Protein 5XX0 (pdb70)

GO terms:
  GO:0045202 synapse (C, IDA)
  GO:0060219 camera-type eye photoreceptor cell differentiation (P, IDA)
  GO:0007156 homophilic cell-cell adhesion (P, IDA)
  GO:0045202 synapse (C, EXP)
  GO:0010842 retina layer formation (P, IMP)
  GO:0007416 synapse assembly (P, IMP)

Secondary structure (DSSP, 8-state):
----EES-PPPSEEEEETTS-EEEE--EE-SS--EEEEEETTEESS-SBS--EEEESS--GGG-EEEEEEEEETTEEEEPPPEEEEEEEE-------EEEEEETTS-EEEPPPP--EESPPEEEEEETTEE----SSEEE-TT--EEETT--GGG-EEEEEEEE-TTT--EEEPPPEEEEEE--S-TT--EEEEEEE----EEEESSSSEEEEE-EEEEESGGGEEEEEEETTEE--SSEETTTTEEEEES--STT-EEEEEEEEETT-SSPPEEEEEEEEEEEEEEEEE---SSEEEETTS-EEE--EEEEES--EEEEEESSSB---STTSSEEE-TTS-EEE-S--GGG-EEEEEEEEETTEEEEEEEEEEEE-/----EES-PPPSEEEEETT--EEEE--EE-SSPPEEEEEETTEE-S-SBS--EEEESS--GGG-EEEEEEEEETTEEEEPPPEEEEEEEE-------EEEE--TTS-EEEPPPP--EESPPEEEEEETTEE----SSEEE-TT--EEE-S--GGG-EEEEEEEE-TTT--EEE---EEEE---EEEEEEEPPPPEEEETTSSEEEEE-EEEEESGGG-EEEEEETTEE-SSSEETTTTEEEEES--GGG-EEEEEEEE--EEEEEEEEEEEEEEEEE---SEEEEETT--EEE--EEEEES--EEEEEESSSB--SSS-SSEEEPTTS-EEE-S--GGG-EEEEEEEEETTEEEEEEEEEEEE-

Foldseek 3Di:
DFWKDAPDADDAEDEDEFFAKDKDFRHMDTDPPKWKWKDFVNHGPGDTDNDRIDMDRGDDQVSWGKMWMWIGDPQFIDTGRIHTYGYWDWDAQPDAEAEDEDEAQDKDKAAAGDIDGPPFWDKFKDFPNDTDDQDLQWDQDPRRIIIGARDDQVVFGWMWMWTARPPVGDIYTYHTYTYGYDYDDDSQDWFWKDWPDFWEAEEEELPDFKDKTFTDIHTVVSVQKDKWKDFPRHTDDDQADDRSGMRMDGSDDQVNWGKMKIWIGGHPDDDGTDMHIYTYGYKYAKDWPDAFDQEAEDEAAAKDKGDTAIDMVPRWAKWKDTRNHGDDADDVAQWHADPNRMIMGGRDDQVSFYKMKIWTDDPVYIDMDIHTYGYHD/DWFKDAPDADDAEDEDEFFAKDKDFGGMDTDPPKWKWKDWQNHGDGDTDNDGIDIDHGHDQVSWGKMWMWIDDPQFIDTGFIHTYHYWDWDAQPDAEAEEEDEAFAKDKAQARDTDGPPFWDKWKFFPGHTDDADLQWDQDPNRITMGARDDQVVWGWMWIWTARPPPGDIYIYHTYTYGYVWFDKDWPDFWEAEEEEAQDFKDKTFTDMYTPPSVLKAKWKAWQPHGDPDQADDRRGMRMDTRDDQVSWGKIKMAIPVGDIHIYTYGYWYWKDWDDAFDQEAEDEAFAKDKGDTAIDIPPFWAKWKDTRNHGDDAVNDVQWHADPRHIIMHGGHHQVSFHKMKMWTDDPNGIDMHMHTYGHDD

Solvent-accessible surface area: 36572 Å² total; per-residue (Å²): 156,46,19,1,72,26,78,47,62,29,74,130,62,35,51,38,16,58,48,17,73,2,14,11,13,2,15,16,26,2,16,164,37,20,40,16,26,5,14,35,77,110,191,109,64,46,190,49,47,142,72,35,72,50,100,18,121,66,4,55,100,106,53,45,13,85,3,27,0,15,0,96,11,169,38,11,8,3,9,3,79,49,5,47,0,38,3,1,45,13,17,55,18,152,54,50,74,100,172,66,74,15,38,20,0,88,21,3,62,0,143,9,11,115,11,64,9,69,24,121,7,35,13,21,0,19,66,128,56,191,68,19,60,59,36,66,69,24,1,27,4,84,114,37,8,0,0,0,1,15,0,66,68,96,7,38,20,130,4,50,1,60,0,22,0,26,61,17,2,46,70,52,73,6,78,33,6,34,4,39,24,82,126,114,52,44,94,93,88,112,51,65,20,64,25,44,23,26,8,111,118,39,76,26,56,30,77,54,77,103,8,29,3,10,0,0,2,6,0,33,75,39,151,96,31,50,8,37,1,50,43,95,46,55,91,51,114,91,36,54,52,51,108,44,8,64,3,38,28,71,63,2,61,77,81,34,32,18,69,3,34,0,21,0,51,45,132,110,55,116,94,85,55,55,53,116,24,6,131,3,53,3,30,59,62,13,63,35,85,144,99,8,102,163,122,18,99,7,55,86,119,129,61,17,80,0,35,3,74,3,101,13,49,62,111,6,62,15,42,4,50,39,52,23,57,111,14,113,52,28,188,170,30,86,38,96,69,82,124,87,2,1,0,77,3,50,27,1,90,70,113,6,45,0,6,3,2,0,12,0,100,9,88,11,5,50,20,34,14,20,0,33,1,17,31,70,111,162,42,42,2,73,31,78,60,55,29,70,103,79,30,58,40,13,46,41,12,78,5,6,10,13,3,15,14,27,6,30,188,30,13,40,17,42,7,19,32,48,113,157,102,57,48,194,48,47,120,78,34,71,50,80,12,114,67,2,58,96,105,57,43,13,80,5,15,0,14,0,92,11,176,38,8,6,2,7,3,57,45,3,50,0,41,3,0,40,14,18,65,18,160,69,46,114,112,177,65,84,12,105,104,0,55,15,0,34,2,173,27,20,186,13,58,9,69,32,141,8,42,14,24,3,16,69,93,47,167,69,23,70,62,36,68,65,23,1,31,7,76,108,35,8,0,0,0,1,25,1,62,64,103,8,43,20,122,4,50,0,56,0,20,0,27,53,16,1,44,73,64,69,6,77,39,14,38,3,41,63,174,105,42,71,20,53,17,36,34,46,9,99,118,38,72,20,59,29,56,68,77,106,9,27,4,12,0,1,4,0,0,62,88,30,177,133,28,82,4,40,1,62,56,85,62,59,101,44,117,80,38,58,56,44,116,38,8,70,1,38,23,70,57,0,71,65,86,33,35,14,68,2,45,0,43,0,79,81,151,52,63,102,23,4,132,2,48,4,20,66,57,10,71,44,98,120,93,6,138,180,109,26,77,15,98,73,146,124,76,16,81,1,34,0,124,23,117,19,54,61,124,17,65,23,47,4,42,48,39,21,56,115,14,74,52,63,172,70,124,58,16,104,60,94,130,80,1,7,2,32,1,39,38,8,65,91,104,8,41,0,6,0,1,0,6,0,91,9,90,28,20,40,15,35,10,16,1,26,0,20,19,56,124

B-factor: mean 61.8, std 16.35, range [20.0, 147.78]

InterPro domains:
  IPR003598 Immunoglobulin subtype 2 [SM00408] (43-102)
  IPR003598 Immunoglobulin subtype 2 [SM00408] (129-194)
  IPR003598 Immunoglobulin subtype 2 [SM00408] (232-295)
  IPR003598 Immunoglobulin subtype 2 [SM00408] (325-391)
  IPR003598 Immunoglobulin subtype 2 [SM00408] (418-486)
  IPR003598 Immunoglobulin subtype 2 [SM00408] (512-580)
  IPR003599 Immunoglobulin domain subtype [SM00409] (37-114)
  IPR003599 Immunoglobulin domain subtype [SM00409] (123-208)
  IPR003599 Immunoglobulin domain subtype [SM00409] (225-309)
  IPR003599 Immunoglobulin domain subtype [SM00409] (319-402)
  IPR003599 Immunoglobulin domain subtype [SM00409] (412-497)
  IPR003599 Immunoglobulin domain subtype [SM00409] (506-591)
  IPR003961 Fibronectin type III [PF00041] (603-685)
  IPR003961 Fibronectin type III [PF00041] (697-787)
  IPR003961 Fibronectin type III [PF00041] (798-889)
  IPR003961 Fibronectin type III [PF00041] (901-987)
  IPR003961 Fibronectin type III [PF00041] (999-1091)
  IPR003961 Fibronectin type III [PF00041] (1103-1195)
  IPR003961 Fibronectin type III [PF00041] (1206-1294)
  IPR003961 Fibronectin type III [PF00041] (1307-1395)

Radius of gyration: 31.14 Å; Cα contacts (8 Å, |Δi|>4): 1931; chains: 2; bounding box: 91×50×69 Å

Structure (mmCIF, N/CA/C/O backbone):
data_5XX0
#
_entry.id   5XX0
#
_cell.length_a   82.356
_cell.length_b   86.801
_cell.length_c   108.553
_cell.angle_alpha   90.00
_cell.angle_beta   90.00
_cell.angle_gamma   90.00
#
_symmetry.space_group_name_H-M   'P 21 21 21'
#
loop_
_entity.id
_entity.type
_entity.pdbx_description
1 polymer 'Protein sidekick-2'
2 water water
#
loop_
_atom_site.group_PDB
_atom_site.id
_atom_site.type_symbol
_atom_site.label_atom_id
_atom_site.label_alt_id
_atom_site.label_comp_id
_atom_site.label_asym_id
_atom_site.label_entity_id
_atom_site.label_seq_id
_atom_site.pdbx_PDB_ins_code
_atom_site.Cartn_x
_atom_site.Cartn_y
_atom_site.Cartn_z
_atom_site.occupancy
_atom_site.B_iso_or_equiv
_atom_site.auth_seq_id
_atom_site.auth_comp_id
_atom_site.auth_asym_id
_atom_site.auth_atom_id
_atom_site.pdbx_PDB_model_num
ATOM 1 N N . ASP A 1 27 ? 216.486 116.384 30.778 1.00 30.00 27 ASP A N 1
ATOM 2 C CA . ASP A 1 27 ? 216.296 115.769 29.469 1.00 30.00 27 ASP A CA 1
ATOM 3 C C . ASP A 1 27 ? 215.088 114.821 29.438 1.00 30.00 27 ASP A C 1
ATOM 4 O O . ASP A 1 27 ? 215.232 113.619 29.330 1.00 30.00 27 ASP A O 1
ATOM 9 N N . VAL A 1 28 ? 213.890 115.383 29.546 1.00 72.34 28 VAL A N 1
ATOM 10 C CA . VAL A 1 28 ? 212.652 114.603 29.530 1.00 69.00 28 VAL A CA 1
ATOM 11 C C . VAL A 1 28 ? 211.906 114.812 28.242 1.00 68.96 28 VAL A C 1
ATOM 12 O O . VAL A 1 28 ? 211.580 115.930 27.920 1.00 69.69 28 VAL A O 1
ATOM 16 N N . PRO A 1 29 ? 211.644 113.657 27.489 1.00 68.83 29 PRO A N 1
ATOM 17 C CA . PRO A 1 29 ? 210.866 113.917 26.273 1.00 65.53 29 PRO A CA 1
ATOM 18 C C . PRO A 1 29 ? 209.392 114.166 26.507 1.00 62.66 29 PRO A C 1
ATOM 19 O O . PRO A 1 29 ? 208.875 113.795 27.531 1.00 62.30 29 PRO A O 1
ATOM 23 N N . PRO A 1 30 ? 208.716 114.832 25.473 1.00 58.51 30 PRO A N 1
ATOM 24 C CA . PRO A 1 30 ? 207.330 115.189 25.804 1.00 55.25 30 PRO A CA 1
ATOM 25 C C . PRO A 1 30 ? 206.371 114.046 25.923 1.00 54.61 30 PRO A C 1
ATOM 26 O O . PRO A 1 30 ? 206.575 113.039 25.312 1.00 54.89 30 PRO A O 1
ATOM 30 N N . TYR A 1 31 ? 205.324 114.229 26.704 1.00 53.60 31 TYR A N 1
ATOM 31 C CA . TYR A 1 31 ? 204.285 113.256 26.845 1.00 52.11 31 TYR A CA 1
ATOM 32 C C . TYR A 1 31 ? 203.043 113.967 27.302 1.00 54.46 31 TYR A C 1
ATOM 33 O O . TYR A 1 31 ? 203.126 115.041 27.832 1.00 55.94 31 TYR A O 1
ATOM 42 N N . PHE A 1 32 ? 201.881 113.373 27.107 1.00 52.19 32 PHE A N 1
ATOM 43 C CA . PHE A 1 32 ? 200.642 114.037 27.474 1.00 53.78 32 PHE A CA 1
ATOM 44 C C . PHE A 1 32 ? 200.107 113.588 28.803 1.00 55.11 32 PHE A C 1
ATOM 45 O O . PHE A 1 32 ? 199.895 112.420 29.006 1.00 54.96 32 PHE A O 1
ATOM 53 N N . LYS A 1 33 ? 199.870 114.523 29.704 1.00 55.07 33 LYS A N 1
ATOM 54 C CA . LYS A 1 33 ? 199.323 114.186 31.012 1.00 57.78 33 LYS A CA 1
ATOM 55 C C . LYS A 1 33 ? 197.834 113.870 30.910 1.00 57.81 33 LYS A C 1
ATOM 56 O O . LYS A 1 33 ? 197.335 112.975 31.591 1.00 57.58 33 LYS A O 1
ATOM 62 N N . THR A 1 34 ? 197.131 114.606 30.054 1.00 59.42 34 THR A N 1
ATOM 63 C CA . THR A 1 34 ? 195.715 114.356 29.802 1.00 58.59 34 THR A CA 1
ATOM 64 C C . THR A 1 34 ? 195.365 114.556 28.330 1.00 56.37 34 THR A C 1
ATOM 65 O O . THR A 1 34 ? 195.757 115.549 27.717 1.00 54.62 34 THR A O 1
ATOM 69 N N . GLU A 1 35 ? 194.626 113.603 27.770 1.00 53.25 35 GLU A N 1
ATOM 70 C CA . GLU A 1 35 ? 194.128 113.721 26.406 1.00 53.31 35 GLU A CA 1
ATOM 71 C C . GLU A 1 35 ? 192.706 114.274 26.426 1.00 49.56 35 GLU A C 1
ATOM 72 O O . GLU A 1 35 ? 191.900 113.884 27.271 1.00 48.47 35 GLU A O 1
ATOM 78 N N . PRO A 1 36 ? 192.396 115.191 25.497 1.00 50.91 36 PRO A N 1
ATOM 79 C CA . PRO A 1 36 ? 191.070 115.816 25.444 1.00 48.48 36 PRO A CA 1
ATOM 80 C C . PRO A 1 36 ? 189.982 114.824 25.053 1.00 49.54 36 PRO A C 1
ATOM 81 O O . PRO A 1 36 ? 190.292 113.748 24.541 1.00 49.75 36 PRO A O 1
ATOM 85 N N . VAL A 1 37 ? 188.725 115.179 25.295 1.00 51.63 37 VAL A N 1
ATOM 86 C CA . VAL A 1 37 ? 187.617 114.330 24.881 1.00 51.62 37 VAL A CA 1
ATOM 87 C C . VAL A 1 37 ? 187.509 114.347 23.361 1.00 48.90 37 VAL A C 1
ATOM 88 O O . VAL A 1 37 ? 187.878 115.327 22.713 1.00 47.90 37 VAL A O 1
ATOM 92 N N . ARG A 1 38 ? 187.014 113.253 22.795 1.00 45.20 38 ARG A N 1
ATOM 93 C CA . ARG A 1 38 ? 186.972 113.095 21.347 1.00 48.63 38 ARG A CA 1
ATOM 94 C C . ARG A 1 38 ? 186.009 114.083 20.690 1.00 47.28 38 ARG A C 1
ATOM 95 O O . ARG A 1 38 ? 186.332 114.686 19.667 1.00 47.68 38 ARG A O 1
ATOM 103 N N . THR A 1 39 ? 184.829 114.243 21.281 1.00 47.78 39 THR A N 1
ATOM 104 C CA . THR A 1 39 ? 183.831 115.173 20.760 1.00 47.65 39 THR A CA 1
ATOM 105 C C . THR A 1 39 ? 183.259 116.055 21.865 1.00 45.43 39 THR A C 1
ATOM 106 O O . THR A 1 39 ? 183.062 115.601 22.992 1.00 46.48 39 THR A O 1
ATOM 110 N N . GLN A 1 40 ? 182.989 117.314 21.536 1.00 42.91 40 GLN A N 1
ATOM 111 C CA . GLN A 1 40 ? 182.424 118.250 22.501 1.00 42.85 40 GLN A CA 1
ATOM 112 C C . GLN A 1 40 ? 181.490 119.255 21.831 1.00 43.13 40 GLN A C 1
ATOM 113 O O . GLN A 1 40 ? 181.791 119.783 20.761 1.00 45.20 40 GLN A O 1
ATOM 119 N N . VAL A 1 41 ? 180.353 119.510 22.472 1.00 41.21 41 VAL A N 1
ATOM 120 C CA . VAL A 1 41 ? 179.346 120.421 21.938 1.00 39.41 41 VAL A CA 1
ATOM 121 C C . VAL A 1 41 ? 179.363 121.759 22.670 1.00 40.14 41 VAL A C 1
ATOM 122 O O . VAL A 1 41 ? 179.349 121.803 23.899 1.00 39.72 41 VAL A O 1
ATOM 126 N N . HIS A 1 42 ? 179.398 122.849 21.910 1.00 41.85 42 HIS A N 1
ATOM 127 C CA . HIS A 1 42 ? 179.350 124.185 22.493 1.00 42.32 42 HIS A CA 1
ATOM 128 C C . HIS A 1 42 ? 178.272 125.035 21.836 1.00 41.73 42 HIS A C 1
ATOM 129 O O . HIS A 1 42 ? 177.883 124.789 20.694 1.00 41.16 42 HIS A O 1
ATOM 136 N N . LEU A 1 43 ? 177.795 126.037 22.566 1.00 42.25 43 LEU A N 1
ATOM 137 C CA . LEU A 1 43 ? 176.809 126.967 22.034 1.00 44.26 43 LEU A CA 1
ATOM 138 C C . LEU A 1 43 ? 177.487 128.131 21.326 1.00 46.44 43 LEU A C 1
ATOM 139 O O . LEU A 1 43 ? 178.579 128.554 21.707 1.00 49.87 43 LEU A O 1
ATOM 144 N N . GLU A 1 44 ? 176.831 128.641 20.291 1.00 42.73 44 GLU A N 1
ATOM 145 C CA . GLU A 1 44 ? 177.305 129.821 19.585 1.00 45.32 44 GLU A CA 1
ATOM 146 C C . GLU A 1 44 ? 177.306 131.010 20.540 1.00 43.72 44 GLU A C 1
ATOM 147 O O . GLU A 1 44 ? 176.386 131.167 21.340 1.00 45.10 44 GLU A O 1
ATOM 153 N N . GLY A 1 45 ? 178.343 131.837 20.470 1.00 45.72 45 GLY A N 1
ATOM 154 C CA . GLY A 1 45 ? 178.427 133.010 21.323 1.00 46.51 45 GLY A CA 1
ATOM 155 C C . GLY A 1 45 ? 179.178 132.768 22.620 1.00 45.29 45 GLY A C 1
ATOM 156 O O . GLY A 1 45 ? 179.694 133.704 23.230 1.00 45.42 45 GLY A O 1
ATOM 157 N N . ASN A 1 46 ? 179.230 131.512 23.052 1.00 42.81 46 ASN A N 1
ATOM 158 C CA . ASN A 1 46 ? 180.018 131.147 24.223 1.00 44.05 46 ASN A CA 1
ATOM 159 C C . ASN A 1 46 ? 181.500 131.110 23.882 1.00 43.78 46 ASN A C 1
ATOM 160 O O . ASN A 1 46 ? 181.870 130.967 22.716 1.00 44.50 46 ASN A O 1
ATOM 165 N N . ARG A 1 47 ? 182.351 131.238 24.894 1.00 41.68 47 ARG A N 1
ATOM 166 C CA . ARG A 1 47 ? 183.786 131.180 24.659 1.00 43.23 47 ARG A CA 1
ATOM 167 C C . ARG A 1 47 ? 184.267 129.734 24.686 1.00 42.08 47 ARG A C 1
ATOM 168 O O . ARG A 1 47 ? 183.588 128.846 25.204 1.00 39.89 47 ARG A O 1
ATOM 176 N N . LEU A 1 48 ? 185.447 129.511 24.121 1.00 44.25 48 LEU A N 1
ATOM 177 C CA . LEU A 1 48 ? 185.965 128.171 23.900 1.00 44.90 48 LEU A CA 1
ATOM 178 C C . LEU A 1 48 ? 187.438 128.118 24.282 1.00 44.15 48 LEU A C 1
ATOM 179 O O . LEU A 1 48 ? 188.251 128.863 23.740 1.00 45.89 48 LEU A O 1
ATOM 184 N N . VAL A 1 49 ? 187.781 127.243 25.220 1.00 44.27 49 VAL A N 1
ATOM 185 C CA . VAL A 1 49 ? 189.174 127.084 25.619 1.00 45.52 49 VAL A CA 1
ATOM 186 C C . VAL A 1 49 ? 189.663 125.660 25.386 1.00 43.60 49 VAL A C 1
ATOM 187 O O . VAL A 1 49 ? 189.126 124.707 25.952 1.00 42.63 49 VAL A O 1
ATOM 191 N N . LEU A 1 50 ? 190.680 125.524 24.542 1.00 42.95 50 LEU A N 1
ATOM 192 C CA . LEU A 1 50 ? 191.337 124.240 24.340 1.00 41.93 50 LEU A CA 1
ATOM 193 C C . LEU A 1 50 ? 192.738 124.294 24.930 1.00 44.73 50 LEU A C 1
ATOM 194 O O . LEU A 1 50 ? 193.380 125.344 24.923 1.00 48.32 50 LEU A O 1
ATOM 199 N N . THR A 1 51 ? 193.209 123.165 25.446 1.00 43.89 51 THR A N 1
ATOM 200 C CA . THR A 1 51 ? 194.511 123.127 26.097 1.00 44.37 51 THR A CA 1
ATOM 201 C C . THR A 1 51 ? 195.376 121.971 25.611 1.00 47.86 51 THR A C 1
ATOM 202 O O . THR A 1 51 ? 194.876 120.888 25.303 1.00 46.31 51 THR A O 1
ATOM 206 N N . CYS A 1 52 ? 196.679 122.218 25.539 1.00 47.86 52 CYS A N 1
ATOM 207 C CA . CYS A 1 52 ? 197.644 121.177 25.222 1.00 48.58 52 CYS A CA 1
ATOM 208 C C . CYS A 1 52 ? 198.377 120.785 26.498 1.00 51.20 52 CYS A C 1
ATOM 209 O O . CYS A 1 52 ? 199.454 121.303 26.793 1.00 54.76 52 CYS A O 1
ATOM 212 N N . MET A 1 53 ? 197.777 119.876 27.259 1.00 49.58 53 MET A N 1
ATOM 213 C CA . MET A 1 53 ? 198.305 119.500 28.564 1.00 51.34 53 MET A CA 1
ATOM 214 C C . MET A 1 53 ? 199.435 118.491 28.446 1.00 52.83 53 MET A C 1
ATOM 215 O O . MET A 1 53 ? 199.207 117.282 28.420 1.00 52.56 53 MET A O 1
ATOM 220 N N . ALA A 1 54 ? 200.659 118.999 28.381 1.00 52.36 54 ALA A N 1
ATOM 221 C CA . ALA A 1 54 ? 201.823 118.143 28.235 1.00 55.98 54 ALA A CA 1
ATOM 222 C C . ALA A 1 54 ? 202.891 118.490 29.259 1.00 59.35 54 ALA A C 1
ATOM 223 O O . ALA A 1 54 ? 202.857 119.553 29.880 1.00 59.49 54 ALA A O 1
ATOM 225 N N . GLU A 1 55 ? 203.836 117.576 29.437 1.00 59.73 55 GLU A N 1
ATOM 226 C CA . GLU A 1 55 ? 204.991 117.824 30.281 1.00 62.61 55 GLU A CA 1
ATOM 227 C C . GLU A 1 55 ? 206.240 117.400 29.522 1.00 65.01 55 GLU A C 1
ATOM 228 O O . GLU A 1 55 ? 206.160 116.660 28.541 1.00 62.83 55 GLU A O 1
ATOM 234 N N . GLY A 1 56 ? 207.395 117.872 29.981 1.00 62.08 56 GLY A N 1
ATOM 235 C CA . GLY A 1 56 ? 208.658 117.543 29.348 1.00 62.64 56 GLY A CA 1
ATOM 236 C C . GLY A 1 56 ? 209.805 118.387 29.869 1.00 66.36 56 GLY A C 1
ATOM 237 O O . GLY A 1 56 ? 209.715 118.976 30.946 1.00 68.12 56 GLY A O 1
ATOM 238 N N . SER A 1 57 ? 210.887 118.445 29.100 1.00 68.45 57 SER A N 1
ATOM 239 C CA . SER A 1 57 ? 212.060 119.221 29.485 1.00 69.18 57 SER A CA 1
ATOM 240 C C . SER A 1 57 ? 212.148 120.519 28.690 1.00 69.31 57 SER A C 1
ATOM 241 O O . SER A 1 57 ? 211.953 120.528 27.475 1.00 68.84 57 SER A O 1
ATOM 244 N N . TRP A 1 58 ? 212.442 121.614 29.384 1.00 30.00 58 TRP A N 1
ATOM 245 C CA . TRP A 1 58 ? 212.557 122.918 28.744 1.00 30.00 58 TRP A CA 1
ATOM 246 C C . TRP A 1 58 ? 213.378 122.834 27.442 1.00 30.00 58 TRP A C 1
ATOM 247 O O . TRP A 1 58 ? 214.402 122.151 27.434 1.00 30.00 58 TRP A O 1
ATOM 258 N N . PRO A 1 59 ? 212.957 123.533 26.283 1.00 74.63 59 PRO A N 1
ATOM 259 C CA . PRO A 1 59 ? 211.718 124.316 26.418 1.00 71.69 59 PRO A CA 1
ATOM 260 C C . PRO A 1 59 ? 210.522 123.597 25.803 1.00 67.42 59 PRO A C 1
ATOM 261 O O . PRO A 1 59 ? 210.649 122.990 24.740 1.00 66.00 59 PRO A O 1
ATOM 265 N N . LEU A 1 60 ? 209.376 123.669 26.470 1.00 66.83 60 LEU A N 1
ATOM 266 C CA . LEU A 1 60 ? 208.164 123.020 25.983 1.00 63.57 60 LEU A CA 1
ATOM 267 C C . LEU A 1 60 ? 207.311 123.986 25.166 1.00 62.38 60 LEU A C 1
ATOM 268 O O . LEU A 1 60 ? 206.687 124.894 25.714 1.00 63.34 60 LEU A O 1
ATOM 273 N N . GLU A 1 61 ? 207.290 123.782 23.853 1.00 59.22 61 GLU A N 1
ATOM 274 C CA . GLU A 1 61 ? 206.513 124.631 22.959 1.00 58.14 61 GLU A CA 1
ATOM 275 C C . GLU A 1 61 ? 205.244 123.951 22.452 1.00 52.30 61 GLU A C 1
ATOM 276 O O . GLU A 1 61 ? 205.160 122.722 22.398 1.00 50.13 61 GLU A O 1
ATOM 282 N N . PHE A 1 62 ? 204.265 124.769 22.072 1.00 53.74 62 PHE A N 1
ATOM 283 C CA . PHE A 1 62 ? 202.976 124.278 21.600 1.00 52.21 62 PHE A CA 1
ATOM 284 C C . PHE A 1 62 ? 202.534 124.995 20.327 1.00 56.05 62 PHE A C 1
ATOM 285 O O . PHE A 1 62 ? 202.758 126.195 20.171 1.00 59.57 62 PHE A O 1
ATOM 293 N N . LYS A 1 63 ? 201.905 124.253 19.422 1.00 52.44 63 LYS A N 1
ATOM 294 C CA . LYS A 1 63 ? 201.290 124.845 18.238 1.00 53.67 63 LYS A CA 1
ATOM 295 C C . LYS A 1 63 ? 199.916 124.219 18.025 1.00 52.36 63 LYS A C 1
ATOM 296 O O . LYS A 1 63 ? 199.655 123.115 18.500 1.00 51.49 63 LYS A O 1
ATOM 302 N N . TRP A 1 64 ? 199.035 124.917 17.317 1.00 51.68 64 TRP A N 1
ATOM 303 C CA . TRP A 1 64 ? 197.668 124.432 17.149 1.00 51.13 64 TRP A CA 1
ATOM 304 C C . TRP A 1 64 ? 197.278 124.205 15.691 1.00 51.68 64 TRP A C 1
ATOM 305 O O . TRP A 1 64 ? 197.666 124.959 14.801 1.00 54.16 64 TRP A O 1
ATOM 316 N N . LEU A 1 65 ? 196.500 123.150 15.470 1.00 50.89 65 LEU A N 1
ATOM 317 C CA . LEU A 1 65 ? 196.014 122.780 14.149 1.00 50.57 65 LEU A CA 1
ATOM 318 C C . LEU A 1 65 ? 194.489 122.767 14.107 1.00 51.30 65 LEU A C 1
ATOM 319 O O . LEU A 1 65 ? 193.836 122.238 15.013 1.00 51.97 65 LEU A O 1
ATOM 324 N N . HIS A 1 66 ? 193.933 123.347 13.048 1.00 50.01 66 HIS A N 1
ATOM 325 C CA . HIS A 1 66 ? 192.501 123.289 12.789 1.00 47.90 66 HIS A CA 1
ATOM 326 C C . HIS A 1 66 ? 192.262 122.626 11.438 1.00 47.84 66 HIS A C 1
ATOM 327 O O . HIS A 1 66 ? 192.610 123.190 10.399 1.00 47.51 66 HIS A O 1
ATOM 334 N N . ASN A 1 67 ? 191.670 121.434 11.463 1.00 47.52 67 ASN A N 1
ATOM 335 C CA . ASN A 1 67 ? 191.513 120.610 10.267 1.00 49.18 67 ASN A CA 1
ATOM 336 C C . ASN A 1 67 ? 192.866 120.381 9.600 1.00 53.17 67 ASN A C 1
ATOM 337 O O . ASN A 1 67 ? 193.005 120.497 8.381 1.00 55.13 67 ASN A O 1
ATOM 342 N N . ASN A 1 68 ? 193.856 120.072 10.434 1.00 52.42 68 ASN A N 1
ATOM 343 C CA . ASN A 1 68 ? 195.231 119.797 10.019 1.00 54.94 68 ASN A CA 1
ATOM 344 C C . ASN A 1 68 ? 195.922 120.973 9.328 1.00 56.42 68 ASN A C 1
ATOM 345 O O . ASN A 1 68 ? 196.896 120.789 8.599 1.00 58.54 68 ASN A O 1
ATOM 350 N N . ARG A 1 69 ? 195.428 122.182 9.562 1.00 53.68 69 ARG A N 1
ATOM 351 C CA . ARG A 1 69 ? 196.101 123.369 9.051 1.00 57.45 69 ARG A CA 1
ATOM 352 C C . ARG A 1 69 ? 196.599 124.225 10.207 1.00 57.74 69 ARG A C 1
ATOM 353 O O . ARG A 1 69 ? 195.918 124.360 11.224 1.00 56.93 69 ARG A O 1
ATOM 361 N N . GLU A 1 70 ? 197.796 124.785 10.047 1.00 59.71 70 GLU A N 1
ATOM 362 C CA . GLU A 1 70 ? 198.412 125.609 11.081 1.00 61.89 70 GLU A CA 1
ATOM 363 C C . GLU A 1 70 ? 197.494 126.739 11.527 1.00 60.66 70 GLU A C 1
ATOM 364 O O . GLU A 1 70 ? 196.933 127.467 10.707 1.00 60.39 70 GLU A O 1
ATOM 370 N N . LEU A 1 71 ? 197.341 126.865 12.839 1.00 62.16 71 LEU A N 1
ATOM 371 C CA . LEU A 1 71 ? 196.505 127.896 13.431 1.00 61.22 71 LEU A CA 1
ATOM 372 C C . LEU A 1 71 ? 197.401 128.845 14.212 1.00 61.39 71 LEU A C 1
ATOM 373 O O . LEU A 1 71 ? 197.131 130.042 14.316 1.00 63.31 71 LEU A O 1
ATOM 378 N N . THR A 1 72 ? 198.471 128.281 14.764 1.00 61.26 72 THR A N 1
ATOM 379 C CA . THR A 1 72 ? 199.533 129.042 15.409 1.00 62.55 72 THR A CA 1
ATOM 380 C C . THR A 1 72 ? 200.880 128.442 15.029 1.00 63.64 72 THR A C 1
ATOM 381 O O . THR A 1 72 ? 200.950 127.317 14.535 1.00 62.42 72 THR A O 1
ATOM 385 N N . ARG A 1 73 ? 201.947 129.197 15.256 1.00 66.12 73 ARG A N 1
ATOM 386 C CA . ARG A 1 73 ? 203.287 128.635 15.205 1.00 67.13 73 ARG A CA 1
ATOM 387 C C . ARG A 1 73 ? 203.674 128.294 16.637 1.00 62.45 73 ARG A C 1
ATOM 388 O O . ARG A 1 73 ? 202.981 128.696 17.571 1.00 62.47 73 ARG A O 1
ATOM 396 N N . PHE A 1 74 ? 204.761 127.548 16.816 1.00 60.48 74 PHE A N 1
ATOM 397 C CA . PHE A 1 74 ? 205.188 127.151 18.155 1.00 58.24 74 PHE A CA 1
ATOM 398 C C . PHE A 1 74 ? 205.428 128.360 19.056 1.00 57.03 74 PHE A C 1
ATOM 399 O O . PHE A 1 74 ? 205.966 129.376 18.618 1.00 59.06 74 PHE A O 1
ATOM 407 N N . SER A 1 75 ? 205.011 128.243 20.313 1.00 55.46 75 SER A N 1
ATOM 408 C CA . SER A 1 75 ? 205.225 129.293 21.303 1.00 56.58 75 SER A CA 1
ATOM 409 C C . SER A 1 75 ? 205.130 128.714 22.709 1.00 55.36 75 SER A C 1
ATOM 410 O O . SER A 1 75 ? 205.162 127.498 22.888 1.00 54.24 75 SER A O 1
ATOM 413 N N . LEU A 1 76 ? 205.013 129.585 23.705 1.00 56.43 76 LEU A N 1
ATOM 414 C CA . LEU A 1 76 ? 204.875 129.141 25.087 1.00 56.82 76 LEU A CA 1
ATOM 415 C C . LEU A 1 76 ? 203.409 128.937 25.452 1.00 55.91 76 LEU A C 1
ATOM 416 O O . LEU A 1 76 ? 203.093 128.389 26.508 1.00 56.01 76 LEU A O 1
ATOM 421 N N . GLU A 1 77 ? 202.518 129.376 24.568 1.00 54.93 77 GLU A N 1
ATOM 422 C CA . GLU A 1 77 ? 201.084 129.337 24.833 1.00 54.48 77 GLU A CA 1
ATOM 423 C C . GLU A 1 77 ? 200.485 127.957 24.572 1.00 53.75 77 GLU A C 1
ATOM 424 O O . GLU A 1 77 ? 200.442 127.491 23.433 1.00 53.74 77 GLU A O 1
ATOM 430 N N . TYR A 1 78 ? 200.017 127.314 25.637 1.00 53.91 78 TYR A N 1
ATOM 431 C CA . TYR A 1 78 ? 199.435 125.979 25.542 1.00 50.96 78 TYR A CA 1
ATOM 432 C C . TYR A 1 78 ? 197.931 126.038 25.287 1.00 50.48 78 TYR A C 1
ATOM 433 O O . TYR A 1 78 ? 197.302 125.020 25.002 1.00 50.06 78 TYR A O 1
ATOM 442 N N . ARG A 1 79 ? 197.360 127.233 25.394 1.00 53.06 79 ARG A N 1
ATOM 443 C CA . ARG A 1 79 ? 195.931 127.417 25.173 1.00 52.57 79 ARG A CA 1
ATOM 444 C C . ARG A 1 79 ? 195.628 127.865 23.751 1.00 54.01 79 ARG A C 1
ATOM 445 O O . ARG A 1 79 ? 196.406 128.601 23.144 1.00 53.71 79 ARG A O 1
ATOM 453 N N . TYR A 1 80 ? 194.497 127.417 23.221 1.00 52.09 80 TYR A N 1
ATOM 454 C CA . TYR A 1 80 ? 193.900 128.094 22.080 1.00 51.88 80 TYR A CA 1
ATOM 455 C C . TYR A 1 80 ? 192.483 128.504 22.447 1.00 48.57 80 TYR A C 1
ATOM 456 O O . TYR A 1 80 ? 191.667 127.674 22.851 1.00 44.70 80 TYR A O 1
ATOM 465 N N . MET A 1 81 ? 192.199 129.793 22.304 1.00 50.25 81 MET A N 1
ATOM 466 C CA . MET A 1 81 ? 190.962 130.360 22.819 1.00 49.92 81 MET A CA 1
ATOM 467 C C . MET A 1 81 ? 190.162 131.099 21.752 1.00 49.41 81 MET A C 1
ATOM 468 O O . MET A 1 81 ? 190.717 131.850 20.950 1.00 49.50 81 MET A O 1
ATOM 473 N N . ILE A 1 82 ? 188.853 130.874 21.750 1.00 50.64 82 ILE A N 1
ATOM 474 C CA . ILE A 1 82 ? 187.936 131.629 20.906 1.00 50.58 82 ILE A CA 1
ATOM 475 C C . ILE A 1 82 ? 186.922 132.348 21.786 1.00 49.53 82 ILE A C 1
ATOM 476 O O . ILE A 1 82 ? 186.045 131.715 22.367 1.00 49.30 82 ILE A O 1
ATOM 481 N N . THR A 1 83 ? 187.047 133.668 21.879 1.00 48.14 83 THR A N 1
ATOM 482 C CA . THR A 1 83 ? 186.215 134.463 22.777 1.00 50.14 83 THR A CA 1
ATOM 483 C C . THR A 1 83 ? 184.722 134.299 22.492 1.00 52.87 83 THR A C 1
ATOM 484 O O . THR A 1 83 ? 183.908 134.249 23.413 1.00 55.03 83 THR A O 1
ATOM 488 N N . SER A 1 84 ? 184.367 134.206 21.215 1.00 52.36 84 SER A N 1
ATOM 489 C CA . SER A 1 84 ? 182.969 134.074 20.824 1.00 52.58 84 SER A CA 1
ATOM 490 C C . SER A 1 84 ? 182.806 133.087 19.675 1.00 51.83 84 SER A C 1
ATOM 491 O O . SER A 1 84 ? 183.126 133.399 18.528 1.00 53.97 84 SER A O 1
ATOM 494 N N . LEU A 1 85 ? 182.304 131.896 19.986 1.00 47.79 85 LEU A N 1
ATOM 495 C CA . LEU A 1 85 ? 182.153 130.847 18.984 1.00 47.93 85 LEU A CA 1
ATOM 496 C C . LEU A 1 85 ? 181.151 131.196 17.890 1.00 51.37 85 LEU A C 1
ATOM 497 O O . LEU A 1 85 ? 180.144 131.861 18.133 1.00 54.92 85 LEU A O 1
ATOM 502 N N . ASP A 1 86 ? 181.454 130.736 16.681 1.00 52.53 86 ASP A N 1
ATOM 503 C CA . ASP A 1 86 ? 180.542 130.806 15.548 1.00 51.99 86 ASP A CA 1
ATOM 504 C C . ASP A 1 86 ? 180.386 129.383 15.023 1.00 50.15 86 ASP A C 1
ATOM 505 O O . ASP A 1 86 ? 181.214 128.521 15.314 1.00 51.47 86 ASP A O 1
ATOM 510 N N . ARG A 1 87 ? 179.331 129.132 14.255 1.00 51.27 87 ARG A N 1
ATOM 511 C CA . ARG A 1 87 ? 179.125 127.812 13.669 1.00 51.29 87 ARG A CA 1
ATOM 512 C C . ARG A 1 87 ? 180.216 127.505 12.646 1.00 50.33 87 ARG A C 1
ATOM 513 O O . ARG A 1 87 ? 180.449 126.347 12.300 1.00 51.40 87 ARG A O 1
ATOM 521 N N . THR A 1 88 ? 180.885 128.553 12.174 1.00 46.99 88 THR A N 1
ATOM 522 C CA . THR A 1 88 ? 181.978 128.410 11.222 1.00 49.67 88 THR A CA 1
ATOM 523 C C . THR A 1 88 ? 183.251 127.926 11.910 1.00 50.42 88 THR A C 1
ATOM 524 O O . THR A 1 88 ? 184.249 127.631 11.252 1.00 51.72 88 THR A O 1
ATOM 528 N N . HIS A 1 89 ? 183.212 127.853 13.236 1.00 51.39 89 HIS A N 1
ATOM 529 C CA . HIS A 1 89 ? 184.348 127.366 14.011 1.00 48.67 89 HIS A CA 1
ATOM 530 C C . HIS A 1 89 ? 184.243 125.866 14.260 1.00 47.19 89 HIS A C 1
ATOM 531 O O . HIS A 1 89 ? 185.148 125.260 14.831 1.00 48.47 89 HIS A O 1
ATOM 538 N N . ALA A 1 90 ? 183.131 125.274 13.834 1.00 43.87 90 ALA A N 1
ATOM 539 C CA . ALA A 1 90 ? 182.931 123.838 13.977 1.00 43.01 90 ALA A CA 1
ATOM 540 C C . ALA A 1 90 ? 183.969 123.079 13.161 1.00 45.83 90 ALA A C 1
ATOM 541 O O . ALA A 1 90 ? 184.322 123.492 12.057 1.00 48.27 90 ALA A O 1
ATOM 543 N N . GLY A 1 91 ? 184.464 121.975 13.709 1.00 46.80 91 GLY A N 1
ATOM 544 C CA . GLY A 1 91 ? 185.477 121.194 13.023 1.00 46.20 91 GLY A CA 1
ATOM 545 C C . GLY A 1 91 ? 186.530 120.642 13.962 1.00 44.84 91 GLY A C 1
ATOM 546 O O . GLY A 1 91 ? 186.381 120.708 15.178 1.00 42.36 91 GLY A O 1
ATOM 547 N N . PHE A 1 92 ? 187.606 120.108 13.396 1.00 43.61 92 PHE A N 1
ATOM 548 C CA . PHE A 1 92 ? 188.614 119.415 14.190 1.00 44.62 92 PHE A CA 1
ATOM 549 C C . PHE A 1 92 ? 189.750 120.326 14.643 1.00 46.64 92 PHE A C 1
ATOM 550 O O . PHE A 1 92 ? 190.253 121.145 13.877 1.00 50.38 92 PHE A O 1
ATOM 558 N N . TYR A 1 93 ? 190.141 120.169 15.904 1.00 46.56 93 TYR A N 1
ATOM 559 C CA . TYR A 1 93 ? 191.292 120.865 16.461 1.00 44.61 93 TYR A CA 1
ATOM 560 C C . TYR A 1 93 ? 192.240 119.867 17.108 1.00 43.83 93 TYR A C 1
ATOM 561 O O . TYR A 1 93 ? 191.808 118.828 17.614 1.00 42.66 93 TYR A O 1
ATOM 570 N N . ARG A 1 94 ? 193.531 120.181 17.092 1.00 45.57 94 ARG A N 1
ATOM 571 C CA . ARG A 1 94 ? 194.507 119.370 17.812 1.00 44.47 94 ARG A CA 1
ATOM 572 C C . ARG A 1 94 ? 195.762 120.177 18.103 1.00 44.87 94 ARG A C 1
ATOM 573 O O . ARG A 1 94 ? 195.953 121.256 17.553 1.00 46.35 94 ARG A O 1
ATOM 581 N N . CYS A 1 95 ? 196.614 119.654 18.975 1.00 40.34 95 CYS A N 1
ATOM 582 C CA . CYS A 1 95 ? 197.832 120.356 19.354 1.00 42.32 95 CYS A CA 1
ATOM 583 C C . CYS A 1 95 ? 199.077 119.568 18.978 1.00 43.13 95 CYS A C 1
ATOM 584 O O . CYS A 1 95 ? 199.046 118.345 18.870 1.00 45.65 95 CYS A O 1
ATOM 587 N N . ILE A 1 96 ? 200.172 120.284 18.758 1.00 47.18 96 ILE A N 1
ATOM 588 C CA . ILE A 1 96 ? 201.479 119.660 18.649 1.00 47.77 96 ILE A CA 1
ATOM 589 C C . ILE A 1 96 ? 202.361 120.223 19.748 1.00 48.67 96 ILE A C 1
ATOM 590 O O . ILE A 1 96 ? 202.461 121.440 19.908 1.00 48.20 96 ILE A O 1
ATOM 595 N N . VAL A 1 97 ? 202.986 119.341 20.518 1.00 49.44 97 VAL A N 1
ATOM 596 C CA . VAL A 1 97 ? 203.895 119.791 21.565 1.00 50.23 97 VAL A CA 1
ATOM 597 C C . VAL A 1 97 ? 205.312 119.369 21.199 1.00 54.67 97 VAL A C 1
ATOM 598 O O . VAL A 1 97 ? 205.507 118.311 20.620 1.00 54.43 97 VAL A O 1
ATOM 602 N N . ARG A 1 98 ? 206.305 120.197 21.501 1.00 54.82 98 ARG A N 1
ATOM 603 C CA . ARG A 1 98 ? 207.674 119.824 21.168 1.00 56.51 98 ARG A CA 1
ATOM 604 C C . ARG A 1 98 ? 208.698 120.369 22.152 1.00 57.68 98 ARG A C 1
ATOM 605 O O . ARG A 1 98 ? 208.471 121.377 22.814 1.00 57.44 98 ARG A O 1
ATOM 613 N N . ASN A 1 99 ? 209.825 119.676 22.249 1.00 58.12 99 ASN A N 1
ATOM 614 C CA . ASN A 1 99 ? 211.018 120.242 22.860 1.00 59.12 99 ASN A CA 1
ATOM 615 C C . ASN A 1 99 ? 212.236 119.747 22.093 1.00 61.45 99 ASN A C 1
ATOM 616 O O . ASN A 1 99 ? 212.094 119.072 21.070 1.00 60.20 99 ASN A O 1
ATOM 621 N N . ARG A 1 100 ? 213.426 120.059 22.594 1.00 60.37 100 ARG A N 1
ATOM 622 C CA . ARG A 1 100 ? 214.662 119.753 21.878 1.00 61.72 100 ARG A CA 1
ATOM 623 C C . ARG A 1 100 ? 214.873 118.257 21.633 1.00 60.66 100 ARG A C 1
ATOM 624 O O . ARG A 1 100 ? 215.789 117.870 20.908 1.00 63.14 100 ARG A O 1
ATOM 632 N N . MET A 1 101 ? 214.025 117.421 22.226 1.00 57.08 101 MET A N 1
ATOM 633 C CA . MET A 1 101 ? 214.147 115.976 22.068 1.00 56.86 101 MET A CA 1
ATOM 634 C C . MET A 1 101 ? 213.134 115.392 21.081 1.00 57.28 101 MET A C 1
ATOM 635 O O . MET A 1 101 ? 213.278 114.247 20.652 1.00 57.33 101 MET A O 1
ATOM 640 N N . GLY A 1 102 ? 212.114 116.166 20.718 1.00 60.18 102 GLY A N 1
ATOM 641 C CA . GLY A 1 102 ? 211.129 115.681 19.764 1.00 57.97 102 GLY A CA 1
ATOM 642 C C . GLY A 1 102 ? 209.774 116.363 19.811 1.00 55.33 102 GLY A C 1
ATOM 643 O O . GLY A 1 102 ? 209.613 117.401 20.453 1.00 54.68 102 GLY A O 1
ATOM 644 N N . ALA A 1 103 ? 208.796 115.772 19.128 1.00 56.00 103 ALA A N 1
ATOM 645 C CA . ALA A 1 103 ? 207.463 116.357 19.031 1.00 54.60 103 ALA A CA 1
ATOM 646 C C . ALA A 1 103 ? 206.353 115.304 19.039 1.00 54.54 103 ALA A C 1
ATOM 647 O O . ALA A 1 103 ? 206.502 114.220 18.476 1.00 54.18 103 ALA A O 1
ATOM 649 N N . LEU A 1 104 ? 205.239 115.646 19.680 1.00 52.67 104 LEU A N 1
ATOM 650 C CA . LEU A 1 104 ? 204.070 114.780 19.759 1.00 49.94 104 LEU A CA 1
ATOM 651 C C . LEU A 1 104 ? 202.823 115.439 19.182 1.00 49.91 104 LEU A C 1
ATOM 652 O O . LEU A 1 104 ? 202.592 116.645 19.353 1.00 50.23 104 LEU A O 1
ATOM 657 N N . LEU A 1 105 ? 202.025 114.618 18.506 1.00 49.21 105 LEU A N 1
ATOM 658 C CA . LEU A 1 105 ? 200.746 115.019 17.940 1.00 48.94 105 LEU A CA 1
ATOM 659 C C . LEU A 1 105 ? 199.622 114.674 18.915 1.00 47.69 105 LEU A C 1
ATOM 660 O O . LEU A 1 105 ? 199.422 113.505 19.246 1.00 49.99 105 LEU A O 1
ATOM 665 N N . GLN A 1 106 ? 198.896 115.687 19.381 1.00 47.87 106 GLN A N 1
ATOM 666 C CA . GLN A 1 106 ? 197.816 115.470 20.341 1.00 47.08 106 GLN A CA 1
ATOM 667 C C . GLN A 1 106 ? 196.655 114.729 19.692 1.00 47.12 106 GLN A C 1
ATOM 668 O O . GLN A 1 106 ? 196.479 114.786 18.474 1.00 48.05 106 GLN A O 1
ATOM 674 N N . ARG A 1 107 ? 195.872 114.026 20.505 1.00 48.17 107 ARG A N 1
ATOM 675 C CA . ARG A 1 107 ? 194.638 113.420 20.026 1.00 47.54 107 ARG A CA 1
ATOM 676 C C . ARG A 1 107 ? 193.711 114.496 19.477 1.00 46.53 107 ARG A C 1
ATOM 677 O O . ARG A 1 107 ? 193.496 115.529 20.112 1.00 48.14 107 ARG A O 1
ATOM 685 N N . GLN A 1 108 ? 193.171 114.246 18.291 1.00 47.59 108 GLN A N 1
ATOM 686 C CA . GLN A 1 108 ? 192.285 115.191 17.628 1.00 45.87 108 GLN A CA 1
ATOM 687 C C . GLN A 1 108 ? 190.920 115.235 18.307 1.00 43.83 108 GLN A C 1
ATOM 688 O O . GLN A 1 108 ? 190.385 114.201 18.708 1.00 43.84 108 GLN A O 1
ATOM 694 N N . THR A 1 109 ? 190.365 116.434 18.442 1.00 40.23 109 THR A N 1
ATOM 695 C CA . THR A 1 109 ? 189.021 116.588 18.985 1.00 41.85 109 THR A CA 1
ATOM 696 C C . THR A 1 109 ? 188.130 117.297 17.973 1.00 43.99 109 THR A C 1
ATOM 697 O O . THR A 1 109 ? 188.618 118.045 17.128 1.00 45.58 109 THR A O 1
ATOM 701 N N . GLU A 1 110 ? 186.827 117.053 18.047 1.00 42.16 110 GLU A N 1
ATOM 702 C CA . GLU A 1 110 ? 185.897 117.758 17.176 1.00 43.15 110 GLU A CA 1
ATOM 703 C C . GLU A 1 110 ? 185.030 118.726 17.968 1.00 42.93 110 GLU A C 1
ATOM 704 O O . GLU A 1 110 ? 184.218 118.316 18.797 1.00 42.54 110 GLU A O 1
ATOM 710 N N . VAL A 1 111 ? 185.219 120.014 17.711 1.00 43.26 111 VAL A N 1
ATOM 711 C CA . VAL A 1 111 ? 184.362 121.044 18.272 1.00 41.66 111 VAL A CA 1
ATOM 712 C C . VAL A 1 111 ? 183.088 121.155 17.446 1.00 43.90 111 VAL A C 1
ATOM 713 O O . VAL A 1 111 ? 183.124 121.525 16.269 1.00 46.28 111 VAL A O 1
ATOM 717 N N . GLN A 1 112 ? 181.967 120.815 18.070 1.00 41.87 112 GLN A N 1
ATOM 718 C CA . GLN A 1 112 ? 180.666 120.913 17.429 1.00 40.66 112 GLN A CA 1
ATOM 719 C C . GLN A 1 112 ? 179.914 122.117 17.981 1.00 40.02 112 GLN A C 1
ATOM 720 O O . GLN A 1 112 ? 179.703 122.226 19.188 1.00 43.59 112 GLN A O 1
ATOM 726 N N . VAL A 1 113 ? 179.519 123.022 17.092 1.00 40.73 113 VAL A N 1
ATOM 727 C CA . VAL A 1 113 ? 178.897 124.274 17.506 1.00 42.46 113 VAL A CA 1
ATOM 728 C C . VAL A 1 113 ? 177.381 124.241 17.334 1.00 42.83 113 VAL A C 1
ATOM 729 O O . VAL A 1 113 ? 176.872 124.262 16.213 1.00 40.69 113 VAL A O 1
ATOM 733 N N . ALA A 1 114 ? 176.670 124.194 18.457 1.00 44.90 114 ALA A N 1
ATOM 734 C CA . ALA A 1 114 ? 175.211 124.152 18.452 1.00 41.70 114 ALA A CA 1
ATOM 735 C C . ALA A 1 114 ? 174.604 125.425 17.868 1.00 40.89 114 ALA A C 1
ATOM 736 O O . ALA A 1 114 ? 174.895 126.530 18.324 1.00 42.54 114 ALA A O 1
ATOM 738 N N . TYR A 1 115 ? 173.754 125.260 16.859 1.00 36.62 115 TYR A N 1
ATOM 739 C CA . TYR A 1 115 ? 173.109 126.392 16.205 1.00 41.74 115 TYR A CA 1
ATOM 740 C C . TYR A 1 115 ? 171.798 125.960 15.559 1.00 43.00 115 TYR A C 1
ATOM 741 O O . TYR A 1 115 ? 171.432 124.785 15.608 1.00 42.52 115 TYR A O 1
ATOM 750 N N . MET A 1 116 ? 171.101 126.912 14.944 1.00 42.66 116 MET A N 1
ATOM 751 C CA . MET A 1 116 ? 169.885 126.610 14.197 1.00 41.49 116 MET A CA 1
ATOM 752 C C . MET A 1 116 ? 169.484 127.762 13.280 1.00 39.70 116 MET A C 1
ATOM 753 O O . MET A 1 116 ? 169.241 128.879 13.738 1.00 37.70 116 MET A O 1
ATOM 758 N N . GLY A 1 117 ? 169.420 127.480 11.983 1.00 41.70 117 GLY A N 1
ATOM 759 C CA . GLY A 1 117 ? 168.997 128.465 11.004 1.00 42.81 117 GLY A CA 1
ATOM 760 C C . GLY A 1 117 ? 167.488 128.492 10.864 1.00 45.72 117 GLY A C 1
ATOM 761 O O . GLY A 1 117 ? 166.768 128.020 11.744 1.00 48.33 117 GLY A O 1
ATOM 762 N N . SER A 1 118 ? 167.007 129.040 9.753 1.00 45.79 118 SER A N 1
ATOM 763 C CA . SER A 1 118 ? 165.572 129.172 9.531 1.00 48.54 118 SER A CA 1
ATOM 764 C C . SER A 1 118 ? 165.079 128.300 8.382 1.00 48.71 118 SER A C 1
ATOM 765 O O . SER A 1 118 ? 165.870 127.796 7.585 1.00 48.93 118 SER A O 1
ATOM 768 N N . PHE A 1 119 ? 163.763 128.125 8.312 1.00 50.19 119 PHE A N 1
ATOM 769 C CA . PHE A 1 119 ? 163.134 127.480 7.170 1.00 51.21 119 PHE A CA 1
ATOM 770 C C . PHE A 1 119 ? 163.065 128.468 6.013 1.00 59.00 119 PHE A C 1
ATOM 771 O O . PHE A 1 119 ? 162.182 129.324 5.969 1.00 58.76 119 PHE A O 1
ATOM 779 N N . GLU A 1 120 ? 164.006 128.350 5.083 1.00 58.55 120 GLU A N 1
ATOM 780 C CA . GLU A 1 120 ? 164.113 129.295 3.977 1.00 65.73 120 GLU A CA 1
ATOM 781 C C . GLU A 1 120 ? 163.126 128.969 2.860 1.00 67.98 120 GLU A C 1
ATOM 782 O O . GLU A 1 120 ? 162.861 129.800 1.992 1.00 68.22 120 GLU A O 1
ATOM 788 N N . GLU A 1 121 ? 162.587 127.754 2.889 1.00 65.54 121 GLU A N 1
ATOM 789 C CA . GLU A 1 121 ? 161.654 127.299 1.864 1.00 65.84 121 GLU A CA 1
ATOM 790 C C . GLU A 1 121 ? 160.320 128.032 1.959 1.00 66.94 121 GLU A C 1
ATOM 791 O O . GLU A 1 121 ? 159.843 128.335 3.052 1.00 66.97 121 GLU A O 1
ATOM 797 N N . GLY A 1 122 ? 159.721 128.314 0.807 1.00 66.73 122 GLY A N 1
ATOM 798 C CA . GLY A 1 122 ? 158.435 128.985 0.770 1.00 68.00 122 GLY A CA 1
ATOM 799 C C . GLY A 1 122 ? 157.293 128.009 0.960 1.00 68.26 122 GLY A C 1
ATOM 800 O O . GLY A 1 122 ? 157.512 126.843 1.293 1.00 68.09 122 GLY A O 1
ATOM 801 N N . GLU A 1 123 ? 156.070 128.486 0.758 1.00 67.72 123 GLU A N 1
ATOM 802 C CA . GLU A 1 123 ? 154.900 127.622 0.823 1.00 66.53 123 GLU A CA 1
ATOM 803 C C . GLU A 1 123 ? 154.958 126.595 -0.301 1.00 62.59 123 GLU A C 1
ATOM 804 O O . GLU A 1 123 ? 155.460 126.881 -1.387 1.00 63.63 123 GLU A O 1
ATOM 810 N N . LYS A 1 124 ? 154.464 125.394 -0.029 1.00 59.74 124 LYS A N 1
ATOM 811 C CA . LYS A 1 124 ? 154.350 124.372 -1.056 1.00 58.24 124 LYS A CA 1
ATOM 812 C C . LYS A 1 124 ? 152.928 123.841 -1.118 1.00 59.80 124 LYS A C 1
ATOM 813 O O . LYS A 1 124 ? 152.099 124.161 -0.268 1.00 61.31 124 LYS A O 1
ATOM 819 N N . ARG A 1 125 ? 152.646 123.043 -2.141 1.00 63.11 125 ARG A N 1
ATOM 820 C CA . ARG A 1 125 ? 151.382 122.326 -2.216 1.00 61.97 125 ARG A CA 1
ATOM 821 C C . ARG A 1 125 ? 151.556 121.026 -2.984 1.00 57.10 125 ARG A C 1
ATOM 822 O O . ARG A 1 125 ? 152.280 120.965 -3.977 1.00 55.91 125 ARG A O 1
ATOM 830 N N . GLN A 1 126 ? 150.891 119.985 -2.501 1.00 54.97 126 GLN A N 1
ATOM 831 C CA . GLN A 1 126 ? 150.931 118.678 -3.132 1.00 55.12 126 GLN A CA 1
ATOM 832 C C . GLN A 1 126 ? 149.511 118.194 -3.372 1.00 56.54 126 GLN A C 1
ATOM 833 O O . GLN A 1 126 ? 148.553 118.771 -2.855 1.00 57.67 126 GLN A O 1
ATOM 839 N N . SER A 1 127 ? 149.374 117.136 -4.160 1.00 55.38 127 SER A N 1
ATOM 840 C CA . SER A 1 127 ? 148.066 116.556 -4.412 1.00 55.77 127 SER A CA 1
ATOM 841 C C . SER A 1 127 ? 148.157 115.040 -4.456 1.00 54.47 127 SER A C 1
ATOM 842 O O . SER A 1 127 ? 149.193 114.475 -4.806 1.00 53.38 127 SER A O 1
ATOM 845 N N . VAL A 1 128 ? 147.061 114.387 -4.098 1.00 60.05 128 VAL A N 1
ATOM 846 C CA . VAL A 1 128 ? 147.022 112.937 -4.041 1.00 60.13 128 VAL A CA 1
ATOM 847 C C . VAL A 1 128 ? 145.581 112.484 -4.249 1.00 61.77 128 VAL A C 1
ATOM 848 O O . VAL A 1 128 ? 144.652 113.251 -4.012 1.00 62.17 128 VAL A O 1
ATOM 852 N N . ASN A 1 129 ? 145.392 111.255 -4.715 1.00 62.42 129 ASN A N 1
ATOM 853 C CA . ASN A 1 129 ? 144.048 110.708 -4.844 1.00 64.35 129 ASN A CA 1
ATOM 854 C C . ASN A 1 129 ? 143.724 109.890 -3.604 1.00 65.05 129 ASN A C 1
ATOM 855 O O . ASN A 1 129 ? 144.631 109.380 -2.947 1.00 64.37 129 ASN A O 1
ATOM 860 N N . HIS A 1 130 ? 142.441 109.773 -3.271 1.00 65.82 130 HIS A N 1
ATOM 861 C CA . HIS A 1 130 ? 142.051 109.059 -2.061 1.00 65.50 130 HIS A CA 1
ATOM 862 C C . HIS A 1 130 ? 142.473 107.596 -2.148 1.00 63.80 130 HIS A C 1
ATOM 863 O O . HIS A 1 130 ? 142.322 106.955 -3.188 1.00 63.95 130 HIS A O 1
ATOM 870 N N . GLY A 1 131 ? 143.023 107.082 -1.054 1.00 62.24 131 GLY A N 1
ATOM 871 C CA . GLY A 1 131 ? 143.547 105.730 -1.030 1.00 62.76 131 GLY A CA 1
ATOM 872 C C . GLY A 1 131 ? 145.054 105.719 -1.190 1.00 62.49 131 GLY A C 1
ATOM 873 O O . GLY A 1 131 ? 145.747 104.910 -0.572 1.00 60.24 131 GLY A O 1
ATOM 874 N N . GLU A 1 132 ? 145.561 106.616 -2.030 1.00 61.18 132 GLU A N 1
ATOM 875 C CA . GLU A 1 132 ? 147.000 106.765 -2.203 1.00 60.14 132 GLU A CA 1
ATOM 876 C C . GLU A 1 132 ? 147.627 107.275 -0.914 1.00 57.78 132 GLU A C 1
ATOM 877 O O . GLU A 1 132 ? 146.999 108.023 -0.164 1.00 57.99 132 GLU A O 1
ATOM 883 N N . ALA A 1 133 ? 148.864 106.868 -0.657 1.00 55.40 133 ALA A N 1
ATOM 884 C CA . ALA A 1 133 ? 149.604 107.391 0.481 1.00 53.06 133 ALA A CA 1
ATOM 885 C C . ALA A 1 133 ? 150.099 108.796 0.167 1.00 51.75 133 ALA A C 1
ATOM 886 O O . ALA A 1 133 ? 150.555 109.066 -0.944 1.00 52.79 133 ALA A O 1
ATOM 888 N N . ALA A 1 134 ? 149.998 109.693 1.141 1.00 51.73 134 ALA A N 1
ATOM 889 C CA . ALA A 1 134 ? 150.497 111.050 0.965 1.00 49.56 134 ALA A CA 1
ATOM 890 C C . ALA A 1 134 ? 151.843 111.207 1.659 1.00 47.96 134 ALA A C 1
ATOM 891 O O . ALA A 1 134 ? 151.937 111.100 2.883 1.00 48.58 134 ALA A O 1
ATOM 893 N N . VAL A 1 135 ? 152.881 111.455 0.868 1.00 46.89 135 VAL A N 1
ATOM 894 C CA . VAL A 1 135 ? 154.235 111.588 1.391 1.00 44.85 135 VAL A CA 1
ATOM 895 C C . VAL A 1 135 ? 154.670 113.049 1.390 1.00 45.87 135 VAL A C 1
ATOM 896 O O . VAL A 1 135 ? 154.792 113.671 0.336 1.00 48.70 135 VAL A O 1
ATOM 900 N N . ILE A 1 136 ? 154.902 113.588 2.582 1.00 44.57 136 ILE A N 1
ATOM 901 C CA . ILE A 1 136 ? 155.227 114.998 2.747 1.00 45.24 136 ILE A CA 1
ATOM 902 C C . ILE A 1 136 ? 156.522 115.176 3.534 1.00 43.48 136 ILE A C 1
ATOM 903 O O . ILE A 1 136 ? 156.538 115.029 4.756 1.00 40.84 136 ILE A O 1
ATOM 908 N N . ARG A 1 137 ? 157.603 115.499 2.832 1.00 43.93 137 ARG A N 1
ATOM 909 C CA . ARG A 1 137 ? 158.910 115.636 3.465 1.00 46.16 137 ARG A CA 1
ATOM 910 C C . ARG A 1 137 ? 158.980 116.881 4.340 1.00 43.67 137 ARG A C 1
ATOM 911 O O . ARG A 1 137 ? 158.377 117.908 4.027 1.00 44.34 137 ARG A O 1
ATOM 919 N N . ALA A 1 138 ? 159.719 116.781 5.441 1.00 43.45 138 ALA A N 1
ATOM 920 C CA . ALA A 1 138 ? 159.926 117.921 6.322 1.00 46.02 138 ALA A CA 1
ATOM 921 C C . ALA A 1 138 ? 160.735 118.994 5.607 1.00 45.46 138 ALA A C 1
ATOM 922 O O . ALA A 1 138 ? 161.789 118.702 5.038 1.00 46.06 138 ALA A O 1
ATOM 924 N N . PRO A 1 139 ? 160.235 120.239 5.622 1.00 42.91 139 PRO A N 1
ATOM 925 C CA . PRO A 1 139 ? 160.935 121.382 5.026 1.00 45.07 139 PRO A CA 1
ATOM 926 C C . PRO A 1 139 ? 162.352 121.501 5.572 1.00 50.25 139 PRO A C 1
ATOM 927 O O . PRO A 1 139 ? 162.584 121.181 6.739 1.00 47.73 139 PRO A O 1
ATOM 931 N N . ARG A 1 140 ? 163.289 121.942 4.741 1.00 52.83 140 ARG A N 1
ATOM 932 C CA . ARG A 1 140 ? 164.687 121.932 5.144 1.00 54.84 140 ARG A CA 1
ATOM 933 C C . ARG A 1 140 ? 165.025 123.006 6.165 1.00 53.22 140 ARG A C 1
ATOM 934 O O . ARG A 1 140 ? 164.492 124.116 6.132 1.00 55.14 140 ARG A O 1
ATOM 942 N N . ILE A 1 141 ? 165.917 122.644 7.078 1.00 54.12 141 ILE A N 1
ATOM 943 C CA . ILE A 1 141 ? 166.480 123.579 8.034 1.00 53.87 141 ILE A CA 1
ATOM 944 C C . ILE A 1 141 ? 167.851 123.057 8.461 1.00 53.06 141 ILE A C 1
ATOM 945 O O . ILE A 1 141 ? 168.031 121.859 8.688 1.00 57.59 141 ILE A O 1
ATOM 950 N N . SER A 1 142 ? 168.831 123.949 8.518 1.00 46.07 142 SER A N 1
ATOM 951 C CA . SER A 1 142 ? 170.167 123.562 8.944 1.00 46.66 142 SER A CA 1
ATOM 952 C C . SER A 1 142 ? 170.304 123.794 10.440 1.00 46.75 142 SER A C 1
ATOM 953 O O . SER A 1 142 ? 169.905 124.841 10.953 1.00 47.08 142 SER A O 1
ATOM 956 N N . SER A 1 143 ? 170.866 122.813 11.136 1.00 43.65 143 SER A N 1
ATOM 957 C CA . SER A 1 143 ? 170.943 122.862 12.587 1.00 44.25 143 SER A CA 1
ATOM 958 C C . SER A 1 143 ? 171.872 121.801 13.154 1.00 43.06 143 SER A C 1
ATOM 959 O O . SER A 1 143 ? 171.905 120.669 12.672 1.00 42.40 143 SER A O 1
ATOM 962 N N . PHE A 1 144 ? 172.635 122.172 14.176 1.00 46.00 144 PHE A N 1
ATOM 963 C CA . PHE A 1 144 ? 173.282 121.172 15.010 1.00 43.83 144 PHE A CA 1
ATOM 964 C C . PHE A 1 144 ? 172.911 121.405 16.469 1.00 41.38 144 PHE A C 1
ATOM 965 O O . PHE A 1 144 ? 173.008 122.526 16.963 1.00 41.11 144 PHE A O 1
ATOM 973 N N . PRO A 1 145 ? 172.458 120.346 17.158 1.00 42.98 145 PRO A N 1
ATOM 974 C CA . PRO A 1 145 ? 172.202 119.025 16.573 1.00 42.60 145 PRO A CA 1
ATOM 975 C C . PRO A 1 145 ? 170.972 119.032 15.672 1.00 44.51 145 PRO A C 1
ATOM 976 O O . PRO A 1 145 ? 170.316 120.070 15.554 1.00 46.34 145 PRO A O 1
ATOM 980 N N . ARG A 1 146 ? 170.682 117.905 15.031 1.00 41.40 146 ARG A N 1
ATOM 981 C CA . ARG A 1 146 ? 169.450 117.774 14.269 1.00 43.48 146 ARG A CA 1
ATOM 982 C C . ARG A 1 146 ? 168.279 118.076 15.190 1.00 42.90 146 ARG A C 1
ATOM 983 O O . ARG A 1 146 ? 168.234 117.588 16.319 1.00 43.76 146 ARG A O 1
ATOM 991 N N . PRO A 1 147 ? 167.337 118.905 14.723 1.00 43.57 147 PRO A N 1
ATOM 992 C CA . PRO A 1 147 ? 166.249 119.331 15.604 1.00 44.64 147 PRO A CA 1
ATOM 993 C C . PRO A 1 147 ? 165.205 118.244 15.809 1.00 45.00 147 PRO A C 1
ATOM 994 O O . PRO A 1 147 ? 165.121 117.306 15.016 1.00 44.46 147 PRO A O 1
ATOM 998 N N . GLN A 1 148 ? 164.426 118.370 16.877 1.00 44.71 148 GLN A N 1
ATOM 999 C CA . GLN A 1 148 ? 163.249 117.537 17.055 1.00 44.77 148 GLN A CA 1
ATOM 1000 C C . GLN A 1 148 ? 162.113 118.170 16.266 1.00 41.16 148 GLN A C 1
ATOM 1001 O O . GLN A 1 148 ? 161.835 119.361 16.412 1.00 39.14 148 GLN A O 1
ATOM 1007 N N . VAL A 1 149 ? 161.472 117.374 15.418 1.00 44.52 149 VAL A N 1
ATOM 1008 C CA . VAL A 1 149 ? 160.453 117.884 14.512 1.00 43.46 149 VAL A CA 1
ATOM 1009 C C . VAL A 1 149 ? 159.071 117.353 14.875 1.00 44.18 149 VAL A C 1
ATOM 1010 O O . VAL A 1 149 ? 158.905 116.165 15.150 1.00 44.34 149 VAL A O 1
ATOM 1014 N N . THR A 1 150 ? 158.084 118.241 14.878 1.00 44.56 150 THR A N 1
ATOM 1015 C CA . THR A 1 150 ? 156.715 117.862 15.202 1.00 46.26 150 THR A CA 1
ATOM 1016 C C . THR A 1 150 ? 155.748 118.382 14.144 1.00 45.49 150 THR A C 1
ATOM 1017 O O . THR A 1 150 ? 155.757 119.569 13.812 1.00 46.78 150 THR A O 1
ATOM 1021 N N . TRP A 1 151 ? 154.916 117.489 13.616 1.00 44.02 151 TRP A N 1
ATOM 1022 C CA . TRP A 1 151 ? 154.002 117.847 12.538 1.00 42.95 151 TRP A CA 1
ATOM 1023 C C . TRP A 1 151 ? 152.683 118.417 13.051 1.00 44.68 151 TRP A C 1
ATOM 1024 O O . TRP A 1 151 ? 152.107 117.937 14.025 1.00 47.03 151 TRP A O 1
ATOM 1035 N N . PHE A 1 152 ? 152.224 119.448 12.353 1.00 43.80 152 PHE A N 1
ATOM 1036 C CA . PHE A 1 152 ? 151.062 120.238 12.718 1.00 46.62 152 PHE A CA 1
ATOM 1037 C C . PHE A 1 152 ? 150.127 120.443 11.535 1.00 48.91 152 PHE A C 1
ATOM 1038 O O . PHE A 1 152 ? 150.527 120.332 10.373 1.00 49.63 152 PHE A O 1
ATOM 1046 N N . ARG A 1 153 ? 148.883 120.768 11.865 1.00 49.59 153 ARG A N 1
ATOM 1047 C CA . ARG A 1 153 ? 147.852 121.129 10.906 1.00 53.14 153 ARG A CA 1
ATOM 1048 C C . ARG A 1 153 ? 146.737 121.824 11.674 1.00 58.38 153 ARG A C 1
ATOM 1049 O O . ARG A 1 153 ? 146.111 121.217 12.546 1.00 57.26 153 ARG A O 1
ATOM 1057 N N . ASP A 1 154 ? 146.511 123.098 11.359 1.00 59.17 154 ASP A N 1
ATOM 1058 C CA . ASP A 1 154 ? 145.535 123.933 12.063 1.00 65.54 154 ASP A CA 1
ATOM 1059 C C . ASP A 1 154 ? 145.864 124.036 13.553 1.00 64.77 154 ASP A C 1
ATOM 1060 O O . ASP A 1 154 ? 144.982 123.899 14.404 1.00 65.79 154 ASP A O 1
ATOM 1065 N N . GLY A 1 155 ? 147.140 124.259 13.861 1.00 59.11 155 GLY A N 1
ATOM 1066 C CA . GLY A 1 155 ? 147.573 124.443 15.234 1.00 58.44 155 GLY A CA 1
ATOM 1067 C C . GLY A 1 155 ? 147.501 123.194 16.093 1.00 59.22 155 GLY A C 1
ATOM 1068 O O . GLY A 1 155 ? 147.822 123.235 17.280 1.00 61.61 155 GLY A O 1
ATOM 1069 N N . ARG A 1 156 ? 147.073 122.084 15.498 1.00 63.14 156 ARG A N 1
ATOM 1070 C CA . ARG A 1 156 ? 146.980 120.816 16.213 1.00 60.71 156 ARG A CA 1
ATOM 1071 C C . ARG A 1 156 ? 148.139 119.889 15.874 1.00 54.81 156 ARG A C 1
ATOM 1072 O O . ARG A 1 156 ? 148.484 119.716 14.705 1.00 53.42 156 ARG A O 1
ATOM 1080 N N . LYS A 1 157 ? 148.732 119.288 16.901 1.00 54.47 157 LYS A N 1
ATOM 1081 C CA . LYS A 1 157 ? 149.793 118.307 16.704 1.00 52.89 157 LYS A CA 1
ATOM 1082 C C . LYS A 1 157 ? 149.266 117.100 15.943 1.00 54.07 157 LYS A C 1
ATOM 1083 O O . LYS A 1 157 ? 148.092 116.748 16.056 1.00 55.01 157 LYS A O 1
ATOM 1089 N N . ILE A 1 158 ? 150.137 116.468 15.167 1.00 54.42 158 ILE A N 1
ATOM 1090 C CA . ILE A 1 158 ? 149.765 115.264 14.441 1.00 52.31 158 ILE A CA 1
ATOM 1091 C C . ILE A 1 158 ? 150.631 114.097 14.885 1.00 51.96 158 ILE A C 1
ATOM 1092 O O . ILE A 1 158 ? 151.759 113.936 14.418 1.00 52.54 158 ILE A O 1
ATOM 1097 N N . PRO A 1 159 ? 150.105 113.286 15.811 1.00 52.06 159 PRO A N 1
ATOM 1098 C CA . PRO A 1 159 ? 150.819 112.128 16.348 1.00 52.05 159 PRO A CA 1
ATOM 1099 C C . PRO A 1 159 ? 150.795 110.958 15.379 1.00 52.30 159 PRO A C 1
ATOM 1100 O O . PRO A 1 159 ? 149.854 110.840 14.593 1.00 55.02 159 PRO A O 1
ATOM 1104 N N . PRO A 1 160 ? 151.827 110.105 15.424 1.00 52.20 160 PRO A N 1
ATOM 1105 C CA . PRO A 1 160 ? 151.815 108.863 14.649 1.00 52.02 160 PRO A CA 1
ATOM 1106 C C . PRO A 1 160 ? 150.623 107.991 15.024 1.00 54.69 160 PRO A C 1
ATOM 1107 O O . PRO A 1 160 ? 150.314 107.840 16.206 1.00 55.01 160 PRO A O 1
ATOM 1111 N N . SER A 1 161 ? 149.954 107.439 14.021 1.00 55.54 161 SER A N 1
ATOM 1112 C CA . SER A 1 161 ? 148.820 106.560 14.256 1.00 56.03 161 SER A CA 1
ATOM 1113 C C . SER A 1 161 ? 148.976 105.299 13.423 1.00 54.47 161 SER A C 1
ATOM 1114 O O . SER A 1 161 ? 150.015 105.085 12.799 1.00 54.82 161 SER A O 1
ATOM 1117 N N . SER A 1 162 ? 147.945 104.463 13.413 1.00 56.75 162 SER A N 1
ATOM 1118 C CA . SER A 1 162 ? 147.933 103.296 12.543 1.00 56.85 162 SER A CA 1
ATOM 1119 C C . SER A 1 162 ? 147.834 103.750 11.093 1.00 54.87 162 SER A C 1
ATOM 1120 O O . SER A 1 162 ? 148.213 103.028 10.172 1.00 54.51 162 SER A O 1
ATOM 1123 N N . ARG A 1 163 ? 147.332 104.967 10.910 1.00 54.76 163 ARG A N 1
ATOM 1124 C CA . ARG A 1 163 ? 147.066 105.518 9.589 1.00 53.23 163 ARG A CA 1
ATOM 1125 C C . ARG A 1 163 ? 148.041 106.641 9.245 1.00 52.23 163 ARG A C 1
ATOM 1126 O O . ARG A 1 163 ? 148.074 107.126 8.113 1.00 53.80 163 ARG A O 1
ATOM 1134 N N . ILE A 1 164 ? 148.831 107.056 10.228 1.00 49.99 164 ILE A N 1
ATOM 1135 C CA . ILE A 1 164 ? 149.765 108.160 10.041 1.00 49.68 164 ILE A CA 1
ATOM 1136 C C . ILE A 1 164 ? 151.145 107.821 10.589 1.00 48.88 164 ILE A C 1
ATOM 1137 O O . ILE A 1 164 ? 151.305 107.559 11.780 1.00 50.29 164 ILE A O 1
ATOM 1142 N N . ALA A 1 165 ? 152.140 107.824 9.710 1.00 43.92 165 ALA A N 1
ATOM 1143 C CA . ALA A 1 165 ? 153.509 107.529 10.106 1.00 44.61 165 ALA A CA 1
ATOM 1144 C C . ALA A 1 165 ? 154.378 108.778 10.043 1.00 46.24 165 ALA A C 1
ATOM 1145 O O . ALA A 1 165 ? 154.192 109.632 9.181 1.00 47.19 165 ALA A O 1
ATOM 1147 N N . ILE A 1 166 ? 155.319 108.887 10.974 1.00 46.28 166 ILE A N 1
ATOM 1148 C CA . ILE A 1 166 ? 156.316 109.948 10.934 1.00 44.84 166 ILE A CA 1
ATOM 1149 C C . ILE A 1 166 ? 157.700 109.313 11.007 1.00 44.64 166 ILE A C 1
ATOM 1150 O O . ILE A 1 166 ? 158.106 108.808 12.053 1.00 44.92 166 ILE A O 1
ATOM 1155 N N . THR A 1 167 ? 158.414 109.337 9.886 1.00 43.84 167 THR A N 1
ATOM 1156 C CA . THR A 1 167 ? 159.660 108.590 9.745 1.00 43.99 167 THR A CA 1
ATOM 1157 C C . THR A 1 167 ? 160.810 109.155 10.575 1.00 45.72 167 THR A C 1
ATOM 1158 O O . THR A 1 167 ? 160.677 110.189 11.230 1.00 46.34 167 THR A O 1
ATOM 1162 N N . LEU A 1 168 ? 161.942 108.458 10.531 1.00 46.78 168 LEU A N 1
ATOM 1163 C CA . LEU A 1 168 ? 163.154 108.893 11.213 1.00 47.02 168 LEU A CA 1
ATOM 1164 C C . LEU A 1 168 ? 163.695 110.170 10.579 1.00 49.01 168 LEU A C 1
ATOM 1165 O O . LEU A 1 168 ? 164.429 110.929 11.211 1.00 48.96 168 LEU A O 1
ATOM 1170 N N . GLU A 1 169 ? 163.323 110.393 9.322 1.00 45.64 169 GLU A N 1
ATOM 1171 C CA . GLU A 1 169 ? 163.727 111.584 8.584 1.00 47.66 169 GLU A CA 1
ATOM 1172 C C . GLU A 1 169 ? 162.700 112.699 8.752 1.00 47.54 169 GLU A C 1
ATOM 1173 O O . GLU A 1 169 ? 162.787 113.735 8.092 1.00 48.80 169 GLU A O 1
ATOM 1179 N N . ASN A 1 170 ? 161.729 112.461 9.631 1.00 48.34 170 ASN A N 1
ATOM 1180 C CA . ASN A 1 170 ? 160.642 113.400 9.910 1.00 44.97 170 ASN A CA 1
ATOM 1181 C C . ASN A 1 170 ? 159.745 113.648 8.698 1.00 43.22 170 ASN A C 1
ATOM 1182 O O . ASN A 1 170 ? 159.136 114.712 8.571 1.00 42.34 170 ASN A O 1
ATOM 1187 N N . THR A 1 171 ? 159.664 112.657 7.815 1.00 42.32 171 THR A N 1
ATOM 1188 C CA . THR A 1 171 ? 158.728 112.697 6.698 1.00 43.38 171 THR A CA 1
ATOM 1189 C C . THR A 1 171 ? 157.349 112.244 7.168 1.00 43.53 171 THR A C 1
ATOM 1190 O O . THR A 1 171 ? 157.226 111.236 7.863 1.00 41.66 171 THR A O 1
ATOM 1194 N N . LEU A 1 172 ? 156.314 112.992 6.798 1.00 45.91 172 LEU A N 1
ATOM 1195 C CA . LEU A 1 172 ? 154.950 112.638 7.176 1.00 43.40 172 LEU A CA 1
ATOM 1196 C C . LEU A 1 172 ? 154.272 111.788 6.109 1.00 43.84 172 LEU A C 1
ATOM 1197 O O . LEU A 1 172 ? 154.086 112.228 4.979 1.00 45.27 172 LEU A O 1
ATOM 1202 N N . VAL A 1 173 ? 153.898 110.569 6.477 1.00 46.87 173 VAL A N 1
ATOM 1203 C CA . VAL A 1 173 ? 153.176 109.684 5.577 1.00 45.46 173 VAL A CA 1
ATOM 1204 C C . VAL A 1 173 ? 151.744 109.494 6.060 1.00 48.35 173 VAL A C 1
ATOM 1205 O O . VAL A 1 173 ? 151.513 109.167 7.223 1.00 47.67 173 VAL A O 1
ATOM 1209 N N . ILE A 1 174 ? 150.783 109.713 5.169 1.00 48.66 174 ILE A N 1
ATOM 1210 C CA . ILE A 1 174 ? 149.383 109.471 5.496 1.00 50.13 174 ILE A CA 1
ATOM 1211 C C . ILE A 1 174 ? 148.851 108.327 4.639 1.00 53.28 174 ILE A C 1
ATOM 1212 O O . ILE A 1 174 ? 148.671 108.479 3.430 1.00 54.33 174 ILE A O 1
ATOM 1217 N N . LEU A 1 175 ? 148.614 107.180 5.269 1.00 54.51 175 LEU A N 1
ATOM 1218 C CA . LEU A 1 175 ? 148.170 105.986 4.555 1.00 52.95 175 LEU A CA 1
ATOM 1219 C C . LEU A 1 175 ? 146.695 106.067 4.181 1.00 53.79 175 LEU A C 1
ATOM 1220 O O . LEU A 1 175 ? 145.890 106.620 4.932 1.00 53.94 175 LEU A O 1
ATOM 1225 N N . SER A 1 176 ? 146.364 105.497 3.021 1.00 55.32 176 SER A N 1
ATOM 1226 C CA . SER A 1 176 ? 145.001 105.454 2.481 1.00 56.58 176 SER A CA 1
ATOM 1227 C C . SER A 1 176 ? 144.230 106.743 2.731 1.00 56.04 176 SER A C 1
ATOM 1228 O O . SER A 1 176 ? 143.200 106.738 3.405 1.00 57.46 176 SER A O 1
ATOM 1231 N N . THR A 1 177 ? 144.745 107.842 2.188 1.00 55.09 177 THR A N 1
ATOM 1232 C CA . THR A 1 177 ? 144.195 109.170 2.437 1.00 53.23 177 THR A CA 1
ATOM 1233 C C . THR A 1 177 ? 142.711 109.279 2.115 1.00 55.28 177 THR A C 1
ATOM 1234 O O . THR A 1 177 ? 142.221 108.687 1.154 1.00 57.68 177 THR A O 1
ATOM 1238 N N . VAL A 1 178 ? 142.004 110.038 2.942 1.00 52.08 178 VAL A N 1
ATOM 1239 C CA . VAL A 1 178 ? 140.611 110.367 2.692 1.00 54.51 178 VAL A CA 1
ATOM 1240 C C . VAL A 1 178 ? 140.505 111.867 2.452 1.00 56.85 178 VAL A C 1
ATOM 1241 O O . VAL A 1 178 ? 141.466 112.601 2.678 1.00 58.95 178 VAL A O 1
ATOM 1245 N N . ALA A 1 179 ? 139.344 112.318 1.989 1.00 54.91 179 ALA A N 1
ATOM 1246 C CA . ALA A 1 179 ? 139.135 113.733 1.682 1.00 56.04 179 ALA A CA 1
ATOM 1247 C C . ALA A 1 179 ? 139.426 114.687 2.857 1.00 55.22 179 ALA A C 1
ATOM 1248 O O . ALA A 1 179 ? 140.029 115.739 2.646 1.00 54.69 179 ALA A O 1
ATOM 1250 N N . PRO A 1 180 ? 139.007 114.337 4.093 1.00 54.80 180 PRO A N 1
ATOM 1251 C CA . PRO A 1 180 ? 139.335 115.252 5.196 1.00 53.05 180 PRO A CA 1
ATOM 1252 C C . PRO A 1 180 ? 140.830 115.392 5.510 1.00 51.66 180 PRO A C 1
ATOM 1253 O O . PRO A 1 180 ? 141.184 116.219 6.349 1.00 49.61 180 PRO A O 1
ATOM 1257 N N . ASP A 1 181 ? 141.687 114.608 4.861 1.00 53.98 181 ASP A N 1
ATOM 1258 C CA . ASP A 1 181 ? 143.128 114.719 5.084 1.00 53.50 181 ASP A CA 1
ATOM 1259 C C . ASP A 1 181 ? 143.714 115.948 4.395 1.00 51.78 181 ASP A C 1
ATOM 1260 O O . ASP A 1 181 ? 144.861 116.318 4.640 1.00 51.66 181 ASP A O 1
ATOM 1265 N N . ALA A 1 182 ? 142.921 116.578 3.534 1.00 52.87 182 ALA A N 1
ATOM 1266 C CA . ALA A 1 182 ? 143.368 117.756 2.799 1.00 54.61 182 ALA A CA 1
ATOM 1267 C C . ALA A 1 182 ? 143.503 118.965 3.718 1.00 55.44 182 ALA A C 1
ATOM 1268 O O . ALA A 1 182 ? 142.649 119.201 4.572 1.00 57.13 182 ALA A O 1
ATOM 1270 N N . GLY A 1 183 ? 144.576 119.732 3.542 1.00 52.29 183 GLY A N 1
ATOM 1271 C CA . GLY A 1 183 ? 144.783 120.918 4.353 1.00 52.32 183 GLY A CA 1
ATOM 1272 C C . GLY A 1 183 ? 146.221 121.390 4.433 1.00 53.52 183 GLY A C 1
ATOM 1273 O O . GLY A 1 183 ? 147.102 120.859 3.759 1.00 55.52 183 GLY A O 1
ATOM 1274 N N . ARG A 1 184 ? 146.455 122.394 5.271 1.00 52.75 184 ARG A N 1
ATOM 1275 C CA . ARG A 1 184 ? 147.779 122.986 5.416 1.00 52.40 184 ARG A CA 1
ATOM 1276 C C . ARG A 1 184 ? 148.559 122.339 6.554 1.00 48.40 184 ARG A C 1
ATOM 1277 O O . ARG A 1 184 ? 148.224 122.508 7.726 1.00 48.97 184 ARG A O 1
ATOM 1285 N N . TYR A 1 185 ? 149.601 121.597 6.198 1.00 47.38 185 TYR A N 1
ATOM 1286 C CA . TYR A 1 185 ? 150.454 120.954 7.189 1.00 46.91 185 TYR A CA 1
ATOM 1287 C C . TYR A 1 185 ? 151.740 121.752 7.352 1.00 45.83 185 TYR A C 1
ATOM 1288 O O . TYR A 1 185 ? 152.185 122.390 6.414 1.00 47.68 185 TYR A O 1
ATOM 1297 N N . TYR A 1 186 ? 152.336 121.735 8.536 1.00 45.83 186 TYR A N 1
ATOM 1298 C CA . TYR A 1 186 ? 153.631 122.392 8.712 1.00 45.51 186 TYR A CA 1
ATOM 1299 C C . TYR A 1 186 ? 154.359 121.779 9.892 1.00 44.65 186 TYR A C 1
ATOM 1300 O O . TYR A 1 186 ? 153.792 120.969 10.598 1.00 46.35 186 TYR A O 1
ATOM 1309 N N . VAL A 1 187 ? 155.615 122.145 10.105 1.00 43.40 187 VAL A N 1
ATOM 1310 C CA . VAL A 1 187 ? 156.357 121.562 11.215 1.00 42.92 187 VAL A CA 1
ATOM 1311 C C . VAL A 1 187 ? 156.816 122.606 12.221 1.00 46.65 187 VAL A C 1
ATOM 1312 O O . VAL A 1 187 ? 156.928 123.791 11.907 1.00 47.40 187 VAL A O 1
ATOM 1316 N N . GLN A 1 188 ? 157.059 122.149 13.443 1.00 46.73 188 GLN A N 1
ATOM 1317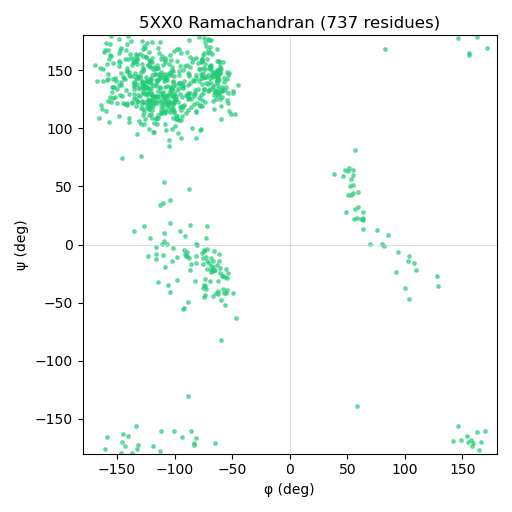 C CA . GLN A 1 188 ? 157.801 122.930 14.417 1.00 46.85 188 GLN A CA 1
ATOM 1318 C C . GLN A 1 188 ? 159.087 122.184 14.733 1.00 44.73 188 GLN A C 1
ATOM 1319 O O . GLN A 1 188 ? 159.080 120.964 14.897 1.00 44.94 188 GLN A O 1
ATOM 1325 N N . ALA A 1 189 ? 160.192 122.915 14.799 1.00 46.10 189 ALA A N 1
ATOM 1326 C CA . ALA A 1 189 ? 161.484 122.298 15.051 1.00 43.63 189 ALA A CA 1
ATOM 1327 C C . ALA A 1 189 ? 162.157 122.919 16.268 1.00 44.74 189 ALA A C 1
ATOM 1328 O O . ALA A 1 189 ? 162.247 124.145 16.385 1.00 45.43 189 ALA A O 1
ATOM 1330 N N . VAL A 1 190 ? 162.617 122.064 17.178 1.00 46.11 190 VAL A N 1
ATOM 1331 C CA . VAL A 1 190 ? 163.290 122.523 18.387 1.00 45.96 190 VAL A CA 1
ATOM 1332 C C . VAL A 1 190 ? 164.676 121.903 18.538 1.00 47.13 190 VAL A C 1
ATOM 1333 O O . VAL A 1 190 ? 164.820 120.681 18.576 1.00 46.76 190 VAL A O 1
ATOM 1337 N N . ASN A 1 191 ? 165.691 122.756 18.626 1.00 43.52 191 ASN A N 1
ATOM 1338 C CA . ASN A 1 191 ? 167.054 122.308 18.878 1.00 44.10 191 ASN A CA 1
ATOM 1339 C C . ASN A 1 191 ? 167.232 122.000 20.362 1.00 45.55 191 ASN A C 1
ATOM 1340 O O . ASN A 1 191 ? 166.955 122.844 21.212 1.00 47.42 191 ASN A O 1
ATOM 1345 N N . ASP A 1 192 ? 167.695 120.794 20.672 1.00 44.60 192 ASP A N 1
ATOM 1346 C CA . ASP A 1 192 ? 167.679 120.308 22.049 1.00 45.93 192 ASP A CA 1
ATOM 1347 C C . ASP A 1 192 ? 168.756 120.920 22.946 1.00 46.72 192 ASP A C 1
ATOM 1348 O O . ASP A 1 192 ? 168.659 120.837 24.168 1.00 47.33 192 ASP A O 1
ATOM 1353 N N . LYS A 1 193 ? 169.781 121.527 22.356 1.00 46.06 193 LYS A N 1
ATOM 1354 C CA . LYS A 1 193 ? 170.901 122.013 23.157 1.00 47.49 193 LYS A CA 1
ATOM 1355 C C . LYS A 1 193 ? 170.974 123.536 23.272 1.00 48.39 193 LYS A C 1
ATOM 1356 O O . LYS A 1 193 ? 171.624 124.052 24.183 1.00 51.56 193 LYS A O 1
ATOM 1362 N N . ASN A 1 194 ? 170.315 124.258 22.370 1.00 45.87 194 ASN A N 1
ATOM 1363 C CA . ASN A 1 194 ? 170.240 125.708 22.516 1.00 46.90 194 ASN A CA 1
ATOM 1364 C C . ASN A 1 194 ? 168.799 126.169 22.734 1.00 47.58 194 ASN A C 1
ATOM 1365 O O . ASN A 1 194 ? 168.546 127.339 23.022 1.00 49.97 194 ASN A O 1
ATOM 1370 N N . GLY A 1 195 ? 167.861 125.237 22.593 1.00 45.30 195 GLY A N 1
ATOM 1371 C CA . GLY A 1 195 ? 166.467 125.493 22.905 1.00 45.94 195 GLY A CA 1
ATOM 1372 C C . GLY A 1 195 ? 165.669 126.205 21.828 1.00 49.27 195 GLY A C 1
ATOM 1373 O O . GLY A 1 195 ? 164.471 126.432 21.997 1.00 49.39 195 GLY A O 1
ATOM 1374 N N . ASP A 1 196 ? 166.327 126.552 20.724 1.00 51.65 196 ASP A N 1
ATOM 1375 C CA . ASP A 1 196 ? 165.692 127.298 19.637 1.00 53.17 196 ASP A CA 1
ATOM 1376 C C . ASP A 1 196 ? 164.425 126.623 19.124 1.00 51.64 196 ASP A C 1
ATOM 1377 O O . ASP A 1 196 ? 164.315 125.400 19.135 1.00 51.24 196 ASP A O 1
ATOM 1382 N N . ASN A 1 197 ? 163.473 127.434 18.673 1.00 51.70 197 ASN A N 1
ATOM 1383 C CA . ASN A 1 197 ? 162.172 126.939 18.238 1.00 53.09 197 ASN A CA 1
ATOM 1384 C C . ASN A 1 197 ? 161.698 127.666 16.983 1.00 53.86 197 ASN A C 1
ATOM 1385 O O . ASN A 1 197 ? 161.338 128.842 17.040 1.00 57.12 197 ASN A O 1
ATOM 1390 N N . LYS A 1 198 ? 161.692 126.964 15.854 1.00 52.86 198 LYS A N 1
ATOM 1391 C CA . LYS A 1 198 ? 161.259 127.565 14.595 1.00 52.19 198 LYS A CA 1
ATOM 1392 C C . LYS A 1 198 ? 159.987 126.913 14.056 1.00 53.63 198 LYS A C 1
ATOM 1393 O O . LYS A 1 198 ? 159.717 125.740 14.316 1.00 53.42 198 LYS A O 1
ATOM 1399 N N . THR A 1 199 ? 159.212 127.690 13.304 1.00 50.69 199 THR A N 1
ATOM 1400 C CA . THR A 1 199 ? 158.025 127.191 12.616 1.00 53.34 199 THR A CA 1
ATOM 1401 C C . THR A 1 199 ? 158.231 127.326 11.108 1.00 52.60 199 THR A C 1
ATOM 1402 O O . THR A 1 199 ? 158.761 128.333 10.640 1.00 54.98 199 THR A O 1
ATOM 1406 N N . SER A 1 200 ? 157.825 126.311 10.351 1.00 52.12 200 SER A N 1
ATOM 1407 C CA . SER A 1 200 ? 158.039 126.309 8.907 1.00 50.31 200 SER A CA 1
ATOM 1408 C C . SER A 1 200 ? 156.840 126.841 8.130 1.00 52.72 200 SER A C 1
ATOM 1409 O O . SER A 1 200 ? 155.737 126.957 8.664 1.00 53.79 200 SER A O 1
ATOM 1412 N N . GLN A 1 201 ? 157.074 127.167 6.863 1.00 57.77 201 GLN A N 1
ATOM 1413 C CA . GLN A 1 201 ? 155.998 127.514 5.946 1.00 57.64 201 GLN A CA 1
ATOM 1414 C C . GLN A 1 201 ? 155.192 126.257 5.632 1.00 55.02 201 GLN A C 1
ATOM 1415 O O . GLN A 1 201 ? 155.727 125.149 5.682 1.00 52.98 201 GLN A O 1
ATOM 1421 N N . PRO A 1 202 ? 153.898 126.419 5.321 1.00 53.17 202 PRO A N 1
ATOM 1422 C CA . PRO A 1 202 ? 153.041 125.239 5.179 1.00 51.83 202 PRO A CA 1
ATOM 1423 C C . PRO A 1 202 ? 153.079 124.576 3.803 1.00 54.00 202 PRO A C 1
ATOM 1424 O O . PRO A 1 202 ? 153.431 125.193 2.799 1.00 55.84 202 PRO A O 1
ATOM 1428 N N . ILE A 1 203 ? 152.713 123.300 3.794 1.00 53.67 203 ILE A N 1
ATOM 1429 C CA . ILE A 1 203 ? 152.533 122.508 2.591 1.00 52.71 203 ILE A CA 1
ATOM 1430 C C . ILE A 1 203 ? 151.059 122.124 2.499 1.00 53.08 203 ILE A C 1
ATOM 1431 O O . ILE A 1 203 ? 150.506 121.510 3.417 1.00 51.21 203 ILE A O 1
ATOM 1436 N N . THR A 1 204 ? 150.423 122.506 1.396 1.00 57.05 204 THR A N 1
ATOM 1437 C CA . THR A 1 204 ? 148.984 122.333 1.238 1.00 57.33 204 THR A CA 1
ATOM 1438 C C . THR A 1 204 ? 148.644 121.063 0.470 1.00 57.30 204 THR A C 1
ATOM 1439 O O . THR A 1 204 ? 148.827 120.993 -0.744 1.00 58.46 204 THR A O 1
ATOM 1443 N N . LEU A 1 205 ? 148.140 120.064 1.184 1.00 53.16 205 LEU A N 1
ATOM 1444 C CA . LEU A 1 205 ? 147.756 118.805 0.564 1.00 53.81 205 LEU A CA 1
ATOM 1445 C C . LEU A 1 205 ? 146.324 118.851 0.048 1.00 57.00 205 LEU A C 1
ATOM 1446 O O . LEU A 1 205 ? 145.393 119.174 0.790 1.00 59.77 205 LEU A O 1
ATOM 1451 N N . ALA A 1 206 ? 146.158 118.532 -1.230 1.00 55.47 206 ALA A N 1
ATOM 1452 C CA . ALA A 1 206 ? 144.836 118.388 -1.820 1.00 56.10 206 ALA A CA 1
ATOM 1453 C C . ALA A 1 206 ? 144.546 116.912 -2.055 1.00 57.37 206 ALA A C 1
ATOM 1454 O O . ALA A 1 206 ? 145.410 116.170 -2.520 1.00 54.82 206 ALA A O 1
ATOM 1456 N N . VAL A 1 207 ? 143.334 116.485 -1.720 1.00 58.49 207 VAL A N 1
ATOM 1457 C CA . VAL A 1 207 ? 142.927 115.106 -1.952 1.00 60.48 207 VAL A CA 1
ATOM 1458 C C . VAL A 1 207 ? 141.787 115.066 -2.967 1.00 63.14 207 VAL A C 1
ATOM 1459 O O . VAL A 1 207 ? 140.786 115.766 -2.818 1.00 63.40 207 VAL A O 1
ATOM 1463 N N . GLU A 1 208 ? 141.953 114.248 -4.001 1.00 61.12 208 GLU A N 1
ATOM 1464 C CA . GLU A 1 208 ? 141.012 114.204 -5.112 1.00 65.37 208 GLU A CA 1
ATOM 1465 C C . GLU A 1 208 ? 140.058 113.018 -4.999 1.00 65.92 208 GLU A C 1
ATOM 1466 O O . GLU A 1 208 ? 140.279 112.105 -4.203 1.00 63.94 208 GLU A O 1
ATOM 1472 N N . ASN A 1 209 ? 139.001 113.039 -5.805 1.00 66.11 209 ASN A N 1
ATOM 1473 C CA . ASN A 1 209 ? 137.967 112.011 -5.755 1.00 70.66 209 ASN A CA 1
ATOM 1474 C C . ASN A 1 209 ? 137.681 111.425 -7.136 1.00 74.77 209 ASN A C 1
ATOM 1475 O O . ASN A 1 209 ? 136.667 111.744 -7.757 1.00 74.55 209 ASN A O 1
ATOM 1480 N N . VAL A 1 210 ? 138.577 110.564 -7.611 1.00 74.13 210 VAL A N 1
ATOM 1481 C CA . VAL A 1 210 ? 138.403 109.920 -8.909 1.00 77.42 210 VAL A CA 1
ATOM 1482 C C . VAL A 1 210 ? 138.150 108.425 -8.746 1.00 81.64 210 VAL A C 1
ATOM 1483 O O . VAL A 1 210 ? 139.030 107.680 -8.317 1.00 80.64 210 VAL A O 1
ATOM 1487 N N . GLY A 1 211 ? 136.942 107.992 -9.091 1.00 82.83 211 GLY A N 1
ATOM 1488 C CA . GLY A 1 211 ? 136.559 106.601 -8.935 1.00 86.36 211 GLY A CA 1
ATOM 1489 C C . GLY A 1 211 ? 136.107 106.299 -7.519 1.00 89.15 211 GLY A C 1
ATOM 1490 O O . GLY A 1 211 ? 136.299 107.111 -6.613 1.00 87.79 211 GLY A O 1
ATOM 1491 N N . GLY A 1 212 ? 135.505 105.129 -7.328 1.00 92.51 212 GLY A N 1
ATOM 1492 C CA . GLY A 1 212 ? 135.000 104.726 -6.027 1.00 95.11 212 GLY A CA 1
ATOM 1493 C C . GLY A 1 212 ? 136.089 104.571 -4.982 1.00 95.38 212 GLY A C 1
ATOM 1494 O O . GLY A 1 212 ? 137.201 104.148 -5.297 1.00 94.42 212 GLY A O 1
ATOM 1495 N N . PRO A 1 213 ? 135.773 104.919 -3.725 1.00 97.12 213 PRO A N 1
ATOM 1496 C CA . PRO A 1 213 ? 136.724 104.860 -2.610 1.00 95.95 213 PRO A CA 1
ATOM 1497 C C . PRO A 1 213 ? 136.785 103.494 -1.928 1.00 96.32 213 PRO A C 1
ATOM 1498 O O . PRO A 1 213 ? 137.300 103.397 -0.813 1.00 94.95 213 PRO A O 1
ATOM 1502 N N . ALA A 1 214 ? 136.276 102.457 -2.585 1.00 100.00 214 ALA A N 1
ATOM 1503 C CA . ALA A 1 214 ? 136.224 101.129 -1.981 1.00 98.36 214 ALA A CA 1
ATOM 1504 C C . ALA A 1 214 ? 137.172 100.141 -2.658 1.00 97.64 214 ALA A C 1
ATOM 1505 O O . ALA A 1 214 ? 137.245 98.977 -2.265 1.00 97.41 214 ALA A O 1
ATOM 1507 N N . ASP A 1 215 ? 137.896 100.607 -3.672 1.00 95.78 215 ASP A N 1
ATOM 1508 C CA . ASP A 1 215 ? 138.818 99.749 -4.410 1.00 95.04 215 ASP A CA 1
ATOM 1509 C C . ASP A 1 215 ? 139.965 99.253 -3.533 1.00 93.50 215 ASP A C 1
ATOM 1510 O O . ASP A 1 215 ? 140.606 100.041 -2.840 1.00 94.21 215 ASP A O 1
ATOM 1515 N N . PRO A 1 216 ? 140.224 97.937 -3.565 1.00 93.94 216 PRO A N 1
ATOM 1516 C CA . PRO A 1 216 ? 141.314 97.325 -2.797 1.00 90.25 216 PRO A CA 1
ATOM 1517 C C . PRO A 1 216 ? 142.687 97.720 -3.333 1.00 88.45 216 PRO A C 1
ATOM 1518 O O . PRO A 1 216 ? 142.815 98.043 -4.514 1.00 88.87 216 PRO A O 1
ATOM 1522 N N . ILE A 1 217 ? 143.697 97.698 -2.468 1.00 84.33 217 ILE A N 1
ATOM 1523 C CA . ILE A 1 217 ? 145.055 98.071 -2.854 1.00 76.95 217 ILE A CA 1
ATOM 1524 C C . ILE A 1 217 ? 146.087 97.113 -2.263 1.00 72.33 217 ILE A C 1
ATOM 1525 O O . ILE A 1 217 ? 146.157 96.936 -1.047 1.00 71.21 217 ILE A O 1
ATOM 1530 N N . ALA A 1 218 ? 146.884 96.500 -3.133 1.00 72.56 218 ALA A N 1
ATOM 1531 C CA . ALA A 1 218 ? 147.937 95.584 -2.708 1.00 69.05 218 ALA A CA 1
ATOM 1532 C C . ALA A 1 218 ? 149.016 96.323 -1.919 1.00 65.23 218 ALA A C 1
ATOM 1533 O O . ALA A 1 218 ? 149.283 97.495 -2.184 1.00 64.43 218 ALA A O 1
ATOM 1535 N N . PRO A 1 219 ? 149.632 95.637 -0.938 1.00 66.13 219 PRO A N 1
ATOM 1536 C CA . PRO A 1 219 ? 150.682 96.205 -0.084 1.00 62.26 219 PRO A CA 1
ATOM 1537 C C . PRO A 1 219 ? 151.792 96.913 -0.857 1.00 61.02 219 PRO A C 1
ATOM 1538 O O . PRO A 1 219 ? 152.318 96.379 -1.834 1.00 63.12 219 PRO A O 1
ATOM 1542 N N . THR A 1 220 ? 152.133 98.116 -0.407 1.00 56.41 220 THR A N 1
ATOM 1543 C CA . THR A 1 220 ? 153.196 98.906 -1.012 1.00 54.23 220 THR A CA 1
ATOM 1544 C C . THR A 1 220 ? 154.169 99.339 0.077 1.00 52.98 220 THR A C 1
ATOM 1545 O O . THR A 1 220 ? 153.776 99.493 1.230 1.00 52.14 220 THR A O 1
ATOM 1549 N N . ILE A 1 221 ? 155.434 99.526 -0.278 1.00 54.22 221 ILE A N 1
ATOM 1550 C CA . ILE A 1 221 ? 156.414 100.014 0.683 1.00 49.62 221 ILE A CA 1
ATOM 1551 C C . ILE A 1 221 ? 156.795 101.456 0.364 1.00 48.65 221 ILE A C 1
ATOM 1552 O O . ILE A 1 221 ? 157.550 101.722 -0.572 1.00 50.80 221 ILE A O 1
ATOM 1557 N N . ILE A 1 222 ? 156.251 102.379 1.149 1.00 45.05 222 ILE A N 1
ATOM 1558 C CA . ILE A 1 222 ? 156.478 103.804 0.952 1.00 45.26 222 ILE A CA 1
ATOM 1559 C C . ILE A 1 222 ? 157.878 104.201 1.402 1.00 48.24 222 ILE A C 1
ATOM 1560 O O . ILE A 1 222 ? 158.581 104.935 0.709 1.00 51.06 222 ILE A O 1
ATOM 1565 N N . ILE A 1 223 ? 158.274 103.711 2.573 1.00 48.85 223 ILE A N 1
ATOM 1566 C CA . ILE A 1 223 ? 159.586 104.017 3.128 1.00 46.45 223 ILE A CA 1
ATOM 1567 C C . ILE A 1 223 ? 160.375 102.740 3.393 1.00 47.17 223 ILE A C 1
ATOM 1568 O O . ILE A 1 223 ? 160.169 102.080 4.409 1.00 50.02 223 ILE A O 1
ATOM 1573 N N . PRO A 1 224 ? 161.284 102.385 2.474 1.00 44.46 224 PRO A N 1
ATOM 1574 C CA . PRO A 1 224 ? 162.115 101.192 2.659 1.00 45.01 224 PRO A CA 1
ATOM 1575 C C . PRO A 1 224 ? 163.162 101.397 3.748 1.00 46.17 224 PRO A C 1
ATOM 1576 O O . PRO A 1 224 ? 163.469 102.540 4.083 1.00 47.74 224 PRO A O 1
ATOM 1580 N N . PRO A 1 225 ? 163.693 100.301 4.311 1.00 46.31 225 PRO A N 1
ATOM 1581 C CA . PRO A 1 225 ? 164.800 100.425 5.263 1.00 44.77 225 PRO A CA 1
ATOM 1582 C C . PRO A 1 225 ? 166.033 101.026 4.598 1.00 44.71 225 PRO A C 1
ATOM 1583 O O . PRO A 1 225 ? 166.230 100.842 3.397 1.00 44.63 225 PRO A O 1
ATOM 1587 N N . LYS A 1 226 ? 166.843 101.742 5.370 1.00 45.15 226 LYS A N 1
ATOM 1588 C CA . LYS A 1 226 ? 168.051 102.364 4.841 1.00 44.32 226 LYS A CA 1
ATOM 1589 C C . LYS A 1 226 ? 169.300 101.703 5.405 1.00 44.03 226 LYS A C 1
ATOM 1590 O O . LYS A 1 226 ? 169.293 101.219 6.539 1.00 42.20 226 LYS A O 1
ATOM 1596 N N . ASN A 1 227 ? 170.364 101.672 4.606 1.00 46.82 227 ASN A N 1
ATOM 1597 C CA . ASN A 1 227 ? 171.674 101.260 5.096 1.00 45.38 227 ASN A CA 1
ATOM 1598 C C . ASN A 1 227 ? 172.044 102.099 6.312 1.00 44.46 227 ASN A C 1
ATOM 1599 O O . ASN A 1 227 ? 172.053 103.328 6.246 1.00 46.09 227 ASN A O 1
ATOM 1604 N N . THR A 1 228 ? 172.336 101.435 7.425 1.00 42.37 228 THR A N 1
ATOM 1605 C CA . THR A 1 228 ? 172.523 102.133 8.691 1.00 43.81 228 THR A CA 1
ATOM 1606 C C . THR A 1 228 ? 173.750 101.626 9.440 1.00 46.21 228 THR A C 1
ATOM 1607 O O . THR A 1 228 ? 173.952 100.423 9.561 1.00 46.42 228 THR A O 1
ATOM 1611 N N . SER A 1 229 ? 174.565 102.548 9.944 1.00 49.38 229 SER A N 1
ATOM 1612 C CA . SER A 1 229 ? 175.764 102.181 10.691 1.00 51.13 229 SER A CA 1
ATOM 1613 C C . SER A 1 229 ? 175.741 102.768 12.098 1.00 48.79 229 SER A C 1
ATOM 1614 O O . SER A 1 229 ? 175.291 103.896 12.294 1.00 48.47 229 SER A O 1
ATOM 1617 N N . VAL A 1 230 ? 176.232 102.001 13.069 1.00 47.91 230 VAL A N 1
ATOM 1618 C CA . VAL A 1 230 ? 176.259 102.436 14.466 1.00 51.71 230 VAL A CA 1
ATOM 1619 C C . VAL A 1 230 ? 177.486 101.887 15.205 1.00 55.57 230 VAL A C 1
ATOM 1620 O O . VAL A 1 230 ? 177.895 100.742 14.996 1.00 58.99 230 VAL A O 1
ATOM 1624 N N . VAL A 1 231 ? 178.086 102.727 16.046 1.00 53.14 231 VAL A N 1
ATOM 1625 C CA . VAL A 1 231 ? 179.160 102.303 16.937 1.00 57.06 231 VAL A CA 1
ATOM 1626 C C . VAL A 1 231 ? 178.588 101.484 18.092 1.00 61.73 231 VAL A C 1
ATOM 1627 O O . VAL A 1 231 ? 177.596 101.878 18.702 1.00 61.67 231 VAL A O 1
ATOM 1631 N N . ALA A 1 232 ? 179.223 100.352 18.391 1.00 55.90 232 ALA A N 1
ATOM 1632 C CA . ALA A 1 232 ? 178.741 99.423 19.415 1.00 63.78 232 ALA A CA 1
ATOM 1633 C C . ALA A 1 232 ? 178.504 100.088 20.772 1.00 67.74 232 ALA A C 1
ATOM 1634 O O . ALA A 1 232 ? 177.708 99.603 21.576 1.00 68.81 232 ALA A O 1
ATOM 1636 N N . GLY A 1 233 ? 179.198 101.195 21.016 1.00 68.45 233 GLY A N 1
ATOM 1637 C CA . GLY A 1 233 ? 179.063 101.920 22.265 1.00 71.86 233 GLY A CA 1
ATOM 1638 C C . GLY A 1 233 ? 177.936 102.934 22.227 1.00 74.35 233 GLY A C 1
ATOM 1639 O O . GLY A 1 233 ? 178.072 104.047 22.736 1.00 75.27 233 GLY A O 1
ATOM 1640 N N . THR A 1 234 ? 176.786 102.473 21.739 1.00 73.93 234 THR A N 1
ATOM 1641 C CA . THR A 1 234 ? 175.573 103.250 21.634 1.00 68.66 234 THR A CA 1
ATOM 1642 C C . THR A 1 234 ? 174.468 102.517 22.314 1.00 66.12 234 THR A C 1
ATOM 1643 O O . THR A 1 234 ? 174.627 101.380 22.658 1.00 67.70 234 THR A O 1
ATOM 1647 N N . SER A 1 235 ? 173.340 103.168 22.511 1.00 69.57 235 SER A N 1
ATOM 1648 C CA . SER A 1 235 ? 172.271 102.562 23.276 1.00 66.57 235 SER A CA 1
ATOM 1649 C C . SER A 1 235 ? 171.206 101.931 22.418 1.00 63.27 235 SER A C 1
ATOM 1650 O O . SER A 1 235 ? 170.592 100.972 22.818 1.00 62.31 235 SER A O 1
ATOM 1653 N N . GLU A 1 236 ? 171.002 102.481 21.232 1.00 64.27 236 GLU A N 1
ATOM 1654 C CA . GLU A 1 236 ? 169.930 102.066 20.358 1.00 61.41 236 GLU A CA 1
ATOM 1655 C C . GLU A 1 236 ? 170.312 102.226 18.918 1.00 54.91 236 GLU A C 1
ATOM 1656 O O . GLU A 1 236 ? 171.172 102.998 18.598 1.00 55.54 236 GLU A O 1
ATOM 1662 N N . VAL A 1 237 ? 169.642 101.486 18.057 1.00 50.74 237 VAL A N 1
ATOM 1663 C CA . VAL A 1 237 ? 169.683 101.691 16.634 1.00 48.32 237 VAL A CA 1
ATOM 1664 C C . VAL A 1 237 ? 168.378 101.199 16.042 1.00 48.53 237 VAL A C 1
ATOM 1665 O O . VAL A 1 237 ? 167.885 100.177 16.420 1.00 47.46 237 VAL A O 1
ATOM 1669 N N . THR A 1 238 ? 167.797 101.961 15.137 1.00 51.99 238 THR A N 1
ATOM 1670 C CA . THR A 1 238 ? 166.476 101.638 14.610 1.00 48.53 238 THR A CA 1
ATOM 1671 C C . THR A 1 238 ? 166.435 101.517 13.088 1.00 45.36 238 THR A C 1
ATOM 1672 O O . THR A 1 238 ? 166.898 102.403 12.370 1.00 43.90 238 THR A O 1
ATOM 1676 N N . MET A 1 239 ? 165.882 100.408 12.607 1.00 42.61 239 MET A N 1
ATOM 1677 C CA . MET A 1 239 ? 165.542 100.267 11.196 1.00 41.21 239 MET A CA 1
ATOM 1678 C C . MET A 1 239 ? 164.068 100.618 11.036 1.00 41.84 239 MET A C 1
ATOM 1679 O O . MET A 1 239 ? 163.280 100.404 11.956 1.00 42.96 239 MET A O 1
ATOM 1684 N N . GLU A 1 240 ? 163.686 101.159 9.886 1.00 42.30 240 GLU A N 1
ATOM 1685 C CA . GLU A 1 240 ? 162.299 101.570 9.704 1.00 40.03 240 GLU A CA 1
ATOM 1686 C C . GLU A 1 240 ? 161.737 101.169 8.345 1.00 38.83 240 GLU A C 1
ATOM 1687 O O . GLU A 1 240 ? 162.443 101.176 7.339 1.00 39.30 240 GLU A O 1
ATOM 1693 N N . CYS A 1 241 ? 160.454 100.820 8.333 1.00 37.88 241 CYS A N 1
ATOM 1694 C CA . CYS A 1 241 ? 159.760 100.447 7.108 1.00 40.85 241 CYS A CA 1
ATOM 1695 C C . CYS A 1 241 ? 158.281 100.804 7.197 1.00 46.32 241 CYS A C 1
ATOM 1696 O O . CYS A 1 241 ? 157.577 100.341 8.091 1.00 49.94 241 CYS A O 1
ATOM 1699 N N . VAL A 1 242 ? 157.810 101.631 6.270 1.00 41.75 242 VAL A N 1
ATOM 1700 C CA . VAL A 1 242 ? 156.411 102.040 6.266 1.00 44.41 242 VAL A CA 1
ATOM 1701 C C . VAL A 1 242 ? 155.678 101.461 5.061 1.00 47.65 242 VAL A C 1
ATOM 1702 O O . VAL A 1 242 ? 156.148 101.568 3.928 1.00 49.96 242 VAL A O 1
ATOM 1706 N N . ALA A 1 243 ? 154.525 100.848 5.311 1.00 45.02 243 ALA A N 1
ATOM 1707 C CA . ALA A 1 243 ? 153.752 100.218 4.248 1.00 45.97 243 ALA A CA 1
ATOM 1708 C C . ALA A 1 243 ? 152.342 100.794 4.139 1.00 48.64 243 ALA A C 1
ATOM 1709 O O . ALA A 1 243 ? 151.779 101.284 5.119 1.00 49.49 243 ALA A O 1
ATOM 1711 N N . ASN A 1 244 ? 151.780 100.727 2.936 1.00 51.90 244 ASN A N 1
ATOM 1712 C CA . ASN A 1 244 ? 150.433 101.223 2.673 1.00 53.84 244 ASN A CA 1
ATOM 1713 C C . ASN A 1 244 ? 149.574 100.159 1.997 1.00 57.08 244 ASN A C 1
ATOM 1714 O O . ASN A 1 244 ? 150.048 99.439 1.118 1.00 58.12 244 ASN A O 1
ATOM 1719 N N . ALA A 1 245 ? 148.312 100.063 2.410 1.00 55.20 245 ALA A N 1
ATOM 1720 C CA . ALA A 1 245 ? 147.398 99.070 1.854 1.00 59.62 245 ALA A CA 1
ATOM 1721 C C . ALA A 1 245 ? 145.935 99.432 2.101 1.00 62.86 245 ALA A C 1
ATOM 1722 O O . ALA A 1 245 ? 145.629 100.323 2.894 1.00 63.28 245 ALA A O 1
ATOM 1724 N N . ARG A 1 246 ? 145.038 98.727 1.417 1.00 71.02 246 ARG A N 1
ATOM 1725 C CA . ARG A 1 246 ? 143.603 98.954 1.550 1.00 70.92 246 ARG A CA 1
ATOM 1726 C C . ARG A 1 246 ? 142.840 97.630 1.478 1.00 70.42 246 ARG A C 1
ATOM 1727 O O . ARG A 1 246 ? 142.932 96.916 0.480 1.00 71.84 246 ARG A O 1
ATOM 1735 N N . PRO A 1 247 ? 142.088 97.294 2.540 1.00 71.19 247 PRO A N 1
ATOM 1736 C CA . PRO A 1 247 ? 141.946 98.086 3.766 1.00 68.60 247 PRO A CA 1
ATOM 1737 C C . PRO A 1 247 ? 143.176 97.984 4.665 1.00 64.33 247 PRO A C 1
ATOM 1738 O O . PRO A 1 247 ? 143.785 96.918 4.764 1.00 63.87 247 PRO A O 1
ATOM 1742 N N . LEU A 1 248 ? 143.525 99.093 5.308 1.00 63.51 248 LEU A N 1
ATOM 1743 C CA . LEU A 1 248 ? 144.743 99.192 6.105 1.00 59.35 248 LEU A CA 1
ATOM 1744 C C . LEU A 1 248 ? 144.782 98.194 7.263 1.00 62.83 248 LEU A C 1
ATOM 1745 O O . LEU A 1 248 ? 145.852 97.884 7.788 1.00 65.04 248 LEU A O 1
ATOM 1750 N N . ILE A 1 249 ? 143.616 97.685 7.647 1.00 62.21 249 ILE A N 1
ATOM 1751 C CA . ILE A 1 249 ? 143.501 96.835 8.828 1.00 63.05 249 ILE A CA 1
ATOM 1752 C C . ILE A 1 249 ? 144.163 95.463 8.651 1.00 63.40 249 ILE A C 1
ATOM 1753 O O . ILE A 1 249 ? 144.682 94.896 9.613 1.00 59.95 249 ILE A O 1
ATOM 1758 N N . LYS A 1 250 ? 144.162 94.938 7.428 1.00 63.01 250 LYS A N 1
ATOM 1759 C CA . LYS A 1 250 ? 144.770 93.635 7.168 1.00 63.43 250 LYS A CA 1
ATOM 1760 C C . LYS A 1 250 ? 146.202 93.759 6.664 1.00 61.28 250 LYS A C 1
ATOM 1761 O O . LYS A 1 250 ? 146.788 92.785 6.190 1.00 59.79 250 LYS A O 1
ATOM 1767 N N . LEU A 1 251 ? 146.763 94.958 6.766 1.00 59.31 251 LEU A N 1
ATOM 1768 C CA . LEU A 1 251 ? 148.164 95.162 6.432 1.00 60.26 251 LEU A CA 1
ATOM 1769 C C . LEU A 1 251 ? 149.027 94.620 7.563 1.00 60.02 251 LEU A C 1
ATOM 1770 O O . LEU A 1 251 ? 148.863 95.006 8.721 1.00 60.29 251 LEU A O 1
ATOM 1775 N N . HIS A 1 252 ? 149.937 93.715 7.226 1.00 56.57 252 HIS A N 1
ATOM 1776 C CA . HIS A 1 252 ? 150.854 93.170 8.213 1.00 56.37 252 HIS A CA 1
ATOM 1777 C C . HIS A 1 252 ? 152.294 93.274 7.730 1.00 56.01 252 HIS A C 1
ATOM 1778 O O . HIS A 1 252 ? 152.606 92.981 6.567 1.00 58.88 252 HIS A O 1
ATOM 1785 N N . ILE A 1 253 ? 153.161 93.699 8.642 1.00 52.60 253 ILE A N 1
ATOM 1786 C CA . ILE A 1 253 ? 154.571 93.894 8.355 1.00 49.16 253 ILE A CA 1
ATOM 1787 C C . ILE A 1 253 ? 155.428 92.957 9.195 1.00 47.80 253 ILE A C 1
ATOM 1788 O O . ILE A 1 253 ? 155.344 92.953 10.424 1.00 46.16 253 ILE A O 1
ATOM 1793 N N . VAL A 1 254 ? 156.250 92.162 8.520 1.00 50.35 254 VAL A N 1
ATOM 1794 C CA . VAL A 1 254 ? 157.141 91.220 9.181 1.00 48.26 254 VAL A CA 1
ATOM 1795 C C . VAL A 1 254 ? 158.591 91.648 8.988 1.00 46.43 254 VAL A C 1
ATOM 1796 O O . VAL A 1 254 ? 158.992 92.021 7.888 1.00 47.16 254 VAL A O 1
ATOM 1800 N N . TRP A 1 255 ? 159.371 91.606 10.062 1.00 46.68 255 TRP A N 1
ATOM 1801 C CA . TRP A 1 255 ? 160.788 91.933 9.978 1.00 42.01 255 TRP A CA 1
ATOM 1802 C C . TRP A 1 255 ? 161.640 90.671 9.951 1.00 42.29 255 TRP A C 1
ATOM 1803 O O . TRP A 1 255 ? 161.270 89.646 10.524 1.00 40.63 255 TRP A O 1
ATOM 1814 N N . LYS A 1 256 ? 162.781 90.750 9.275 1.00 39.86 256 LYS A N 1
ATOM 1815 C CA . LYS A 1 256 ? 163.680 89.609 9.162 1.00 41.48 256 LYS A CA 1
ATOM 1816 C C . LYS A 1 256 ? 165.143 90.019 9.280 1.00 44.28 256 LYS A C 1
ATOM 1817 O O . LYS A 1 256 ? 165.521 91.119 8.887 1.00 42.23 256 LYS A O 1
ATOM 1823 N N . LYS A 1 257 ? 165.965 89.133 9.831 1.00 45.65 257 LYS A N 1
ATOM 1824 C CA . LYS A 1 257 ? 167.407 89.336 9.813 1.00 44.33 257 LYS A CA 1
ATOM 1825 C C . LYS A 1 257 ? 168.101 88.149 9.165 1.00 44.70 257 LYS A C 1
ATOM 1826 O O . LYS A 1 257 ? 168.020 87.024 9.665 1.00 46.03 257 LYS A O 1
ATOM 1832 N N . ASP A 1 258 ? 168.777 88.414 8.050 1.00 46.10 258 ASP A N 1
ATOM 1833 C CA . ASP A 1 258 ? 169.494 87.389 7.298 1.00 44.33 258 ASP A CA 1
ATOM 1834 C C . ASP A 1 258 ? 168.564 86.245 6.895 1.00 42.66 258 ASP A C 1
ATOM 1835 O O . ASP A 1 258 ? 168.991 85.097 6.777 1.00 45.90 258 ASP A O 1
ATOM 1840 N N . GLY A 1 259 ? 167.290 86.571 6.692 1.00 38.30 259 GLY A N 1
ATOM 1841 C CA . GLY A 1 259 ? 166.308 85.599 6.244 1.00 39.40 259 GLY A CA 1
ATOM 1842 C C . GLY A 1 259 ? 165.382 85.077 7.328 1.00 45.38 259 GLY A C 1
ATOM 1843 O O . GLY A 1 259 ? 164.354 84.470 7.029 1.00 48.22 259 GLY A O 1
ATOM 1844 N N . ALA A 1 260 ? 165.739 85.314 8.587 1.00 45.94 260 ALA A N 1
ATOM 1845 C CA . ALA A 1 260 ? 164.977 84.777 9.713 1.00 45.91 260 ALA A CA 1
ATOM 1846 C C . ALA A 1 260 ? 164.070 85.825 10.353 1.00 45.12 260 ALA A C 1
ATOM 1847 O O . ALA A 1 260 ? 164.488 86.960 10.574 1.00 42.26 260 ALA A O 1
ATOM 1849 N N . PRO A 1 261 ? 162.823 85.437 10.669 1.00 44.64 261 PRO A N 1
ATOM 1850 C CA . PRO A 1 261 ? 161.838 86.334 11.287 1.00 44.41 261 PRO A CA 1
ATOM 1851 C C . PRO A 1 261 ? 162.263 86.826 12.670 1.00 44.81 261 PRO A C 1
ATOM 1852 O O . PRO A 1 261 ? 162.949 86.110 13.399 1.00 47.12 261 PRO A O 1
ATOM 1856 N N . LEU A 1 262 ? 161.852 88.042 13.018 1.00 43.03 262 LEU A N 1
ATOM 1857 C CA . LEU A 1 262 ? 162.159 88.623 14.321 1.00 44.22 262 LEU A CA 1
ATOM 1858 C C . LEU A 1 262 ? 160.882 88.798 15.137 1.00 47.90 262 LEU A C 1
ATOM 1859 O O . LEU A 1 262 ? 159.832 89.133 14.590 1.00 48.36 262 LEU A O 1
ATOM 1864 N N . SER A 1 263 ? 160.974 88.577 16.445 1.00 48.56 263 SER A N 1
ATOM 1865 C CA . SER A 1 263 ? 159.783 88.551 17.288 1.00 49.12 263 SER A CA 1
ATOM 1866 C C . SER A 1 263 ? 159.864 89.488 18.491 1.00 48.76 263 SER A C 1
ATOM 1867 O O . SER A 1 263 ? 159.077 89.366 19.430 1.00 49.30 263 SER A O 1
ATOM 1870 N N . SER A 1 264 ? 160.812 90.419 18.464 1.00 48.76 264 SER A N 1
ATOM 1871 C CA . SER A 1 264 ? 160.948 91.390 19.544 1.00 48.64 264 SER A CA 1
ATOM 1872 C C . SER A 1 264 ? 161.708 92.622 19.070 1.00 47.88 264 SER A C 1
ATOM 1873 O O . SER A 1 264 ? 162.416 92.576 18.064 1.00 49.44 264 SER A O 1
ATOM 1876 N N . GLY A 1 265 ? 161.486 93.735 19.729 1.00 48.16 265 GLY A N 1
ATOM 1877 C CA . GLY A 1 265 ? 162.088 94.969 19.315 1.00 47.04 265 GLY A CA 1
ATOM 1878 C C . GLY A 1 265 ? 161.290 95.668 18.268 1.00 45.75 265 GLY A C 1
ATOM 1879 O O . GLY A 1 265 ? 161.716 96.645 17.731 1.00 46.50 265 GLY A O 1
ATOM 1880 N N . ILE A 1 266 ? 160.107 95.164 18.006 1.00 42.27 266 ILE A N 1
ATOM 1881 C CA . ILE A 1 266 ? 159.245 95.744 17.018 1.00 43.83 266 ILE A CA 1
ATOM 1882 C C . ILE A 1 266 ? 158.271 96.693 17.657 1.00 49.07 266 ILE A C 1
ATOM 1883 O O . ILE A 1 266 ? 157.630 96.358 18.608 1.00 52.15 266 ILE A O 1
ATOM 1888 N N . SER A 1 267 ? 158.180 97.889 17.121 1.00 39.93 267 SER A N 1
ATOM 1889 C CA . SER A 1 267 ? 157.268 98.870 17.632 1.00 48.34 267 SER A CA 1
ATOM 1890 C C . SER A 1 267 ? 156.726 99.693 16.511 1.00 56.72 267 SER A C 1
ATOM 1891 O O . SER A 1 267 ? 156.815 99.324 15.388 1.00 58.28 267 SER A O 1
ATOM 1894 N N . ASP A 1 268 ? 156.161 100.834 16.848 1.00 53.30 268 ASP A N 1
ATOM 1895 C CA . ASP A 1 268 ? 155.311 101.600 15.976 1.00 59.98 268 ASP A CA 1
ATOM 1896 C C . ASP A 1 268 ? 154.204 100.677 15.630 1.00 54.31 268 ASP A C 1
ATOM 1897 O O . ASP A 1 268 ? 153.763 99.954 16.498 1.00 56.47 268 ASP A O 1
ATOM 1902 N N . TYR A 1 269 ? 153.765 100.667 14.395 1.00 64.29 269 TYR A N 1
ATOM 1903 C CA . TYR A 1 269 ? 152.773 99.711 14.007 1.00 55.48 269 TYR A CA 1
ATOM 1904 C C . TYR A 1 269 ? 153.462 98.725 13.123 1.00 48.52 269 TYR A C 1
ATOM 1905 O O . TYR A 1 269 ? 153.072 98.463 12.023 1.00 46.59 269 TYR A O 1
ATOM 1914 N N . ASN A 1 270 ? 154.539 98.203 13.676 1.00 49.25 270 ASN A N 1
ATOM 1915 C CA . ASN A 1 270 ? 155.434 97.293 13.015 1.00 43.96 270 ASN A CA 1
ATOM 1916 C C . ASN A 1 270 ? 156.329 98.006 12.037 1.00 39.51 270 ASN A C 1
ATOM 1917 O O . ASN A 1 270 ? 156.994 97.417 11.255 1.00 37.54 270 ASN A O 1
ATOM 1922 N N . ARG A 1 271 ? 156.354 99.311 12.120 1.00 41.36 271 ARG A N 1
ATOM 1923 C CA . ARG A 1 271 ? 157.137 100.127 11.203 1.00 40.17 271 ARG A CA 1
ATOM 1924 C C . ARG A 1 271 ? 158.574 100.303 11.679 1.00 39.67 271 ARG A C 1
ATOM 1925 O O . ARG A 1 271 ? 159.460 100.604 10.883 1.00 38.79 271 ARG A O 1
ATOM 1933 N N . ARG A 1 272 ? 158.803 100.115 12.975 1.00 41.27 272 ARG A N 1
ATOM 1934 C CA . ARG A 1 272 ? 160.128 100.336 13.538 1.00 41.56 272 ARG A CA 1
ATOM 1935 C C . ARG A 1 272 ? 160.690 99.117 14.260 1.00 44.30 272 ARG A C 1
ATOM 1936 O O . ARG A 1 272 ? 160.025 98.505 15.096 1.00 45.60 272 ARG A O 1
ATOM 1944 N N . LEU A 1 273 ? 161.927 98.777 13.917 1.00 42.05 273 LEU A N 1
ATOM 1945 C CA . LEU A 1 273 ? 162.659 97.705 14.575 1.00 43.61 273 LEU A CA 1
ATOM 1946 C C . LEU A 1 273 ? 163.821 98.291 15.367 1.00 45.18 273 LEU A C 1
ATOM 1947 O O . LEU A 1 273 ? 164.765 98.836 14.792 1.00 46.83 273 LEU A O 1
ATOM 1952 N N . THR A 1 274 ? 163.748 98.176 16.689 1.00 45.18 274 THR A N 1
ATOM 1953 C CA . THR A 1 274 ? 164.730 98.806 17.561 1.00 47.70 274 THR A CA 1
ATOM 1954 C C . THR A 1 274 ? 165.637 97.795 18.254 1.00 49.27 274 THR A C 1
ATOM 1955 O O . THR A 1 274 ? 165.174 96.952 19.021 1.00 50.74 274 THR A O 1
ATOM 1959 N N . ILE A 1 275 ? 166.932 97.892 17.975 1.00 52.12 275 ILE A N 1
ATOM 1960 C CA . ILE A 1 275 ? 167.933 97.071 18.643 1.00 53.82 275 ILE A CA 1
ATOM 1961 C C . ILE A 1 275 ? 168.594 97.859 19.767 1.00 55.71 275 ILE A C 1
ATOM 1962 O O . ILE A 1 275 ? 169.080 98.975 19.554 1.00 57.16 275 ILE A O 1
ATOM 1967 N N . ALA A 1 276 ? 168.606 97.274 20.961 1.00 57.15 276 ALA A N 1
ATOM 1968 C CA . ALA A 1 276 ? 169.177 97.923 22.135 1.00 56.95 276 ALA A CA 1
ATOM 1969 C C . ALA A 1 276 ? 170.603 97.449 22.395 1.00 57.95 276 ALA A C 1
ATOM 1970 O O . ALA A 1 276 ? 170.878 96.247 22.380 1.00 58.88 276 ALA A O 1
ATOM 1972 N N . ASN A 1 277 ? 171.496 98.407 22.642 1.00 59.00 277 ASN A N 1
ATOM 1973 C CA . ASN A 1 277 ? 172.914 98.139 22.875 1.00 58.66 277 ASN A CA 1
ATOM 1974 C C . ASN A 1 277 ? 173.513 97.197 21.833 1.00 59.59 277 ASN A C 1
ATOM 1975 O O . ASN A 1 277 ? 173.937 96.090 22.168 1.00 59.86 277 ASN A O 1
ATOM 1980 N N . PRO A 1 278 ? 173.551 97.638 20.565 1.00 53.50 278 PRO A N 1
ATOM 1981 C CA . PRO A 1 278 ? 173.957 96.757 19.464 1.00 55.41 278 PRO A CA 1
ATOM 1982 C C . PRO A 1 278 ? 175.392 96.255 19.587 1.00 57.15 278 PRO A C 1
ATOM 1983 O O . PRO A 1 278 ? 176.273 96.983 20.045 1.00 57.26 278 PRO A O 1
ATOM 1987 N N . THR A 1 279 ? 175.608 95.006 19.185 1.00 59.09 279 THR A N 1
ATOM 1988 C CA . THR A 1 279 ? 176.935 94.405 19.185 1.00 57.72 279 THR A CA 1
ATOM 1989 C C . THR A 1 279 ? 177.374 94.152 17.749 1.00 55.36 279 THR A C 1
ATOM 1990 O O . THR A 1 279 ? 176.648 94.474 16.811 1.00 55.89 279 THR A O 1
ATOM 1994 N N . VAL A 1 280 ? 178.554 93.565 17.576 1.00 53.57 280 VAL A N 1
ATOM 1995 C CA . VAL A 1 280 ? 179.027 93.217 16.242 1.00 53.16 280 VAL A CA 1
ATOM 1996 C C . VAL A 1 280 ? 178.167 92.089 15.672 1.00 54.08 280 VAL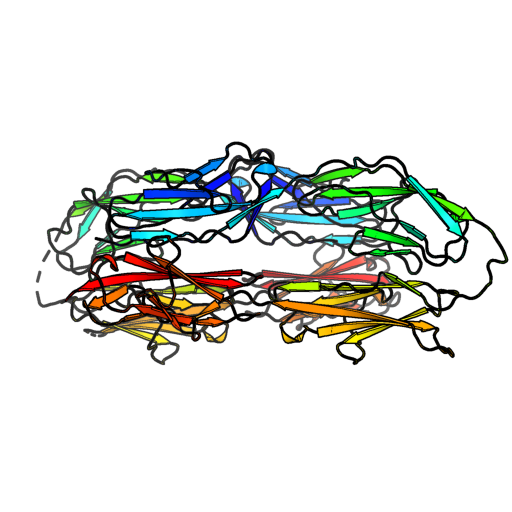 A C 1
ATOM 1997 O O . VAL A 1 280 ? 178.054 91.933 14.455 1.00 55.80 280 VAL A O 1
ATOM 2001 N N . SER A 1 281 ? 177.545 91.320 16.560 1.00 54.71 281 SER A N 1
ATOM 2002 C CA . SER A 1 281 ? 176.696 90.207 16.154 1.00 53.21 281 SER A CA 1
ATOM 2003 C C . SER A 1 281 ? 175.369 90.696 15.580 1.00 51.21 281 SER A C 1
ATOM 2004 O O . SER A 1 281 ? 174.781 90.043 14.718 1.00 50.86 281 SER A O 1
ATOM 2007 N N . ASP A 1 282 ? 174.905 91.848 16.057 1.00 52.25 282 ASP A N 1
ATOM 2008 C CA . ASP A 1 282 ? 173.633 92.410 15.608 1.00 50.88 282 ASP A CA 1
ATOM 2009 C C . ASP A 1 282 ? 173.702 92.912 14.167 1.00 50.59 282 ASP A C 1
ATOM 2010 O O . ASP A 1 282 ? 172.671 93.143 13.534 1.00 50.98 282 ASP A O 1
ATOM 2015 N N . ALA A 1 283 ? 174.916 93.081 13.655 1.00 49.71 283 ALA A N 1
ATOM 2016 C CA . ALA A 1 283 ? 175.111 93.532 12.282 1.00 47.99 283 ALA A CA 1
ATOM 2017 C C . ALA A 1 283 ? 174.574 92.503 11.294 1.00 46.76 283 ALA A C 1
ATOM 2018 O O . ALA A 1 283 ? 174.641 91.301 11.548 1.00 50.82 283 ALA A O 1
ATOM 2020 N N . GLY A 1 284 ? 174.039 92.970 10.170 1.00 43.74 284 GLY A N 1
ATOM 2021 C CA . GLY A 1 284 ? 173.518 92.055 9.169 1.00 43.90 284 GLY A CA 1
ATOM 2022 C C . GLY A 1 284 ? 172.445 92.629 8.266 1.00 45.04 284 GLY A C 1
ATOM 2023 O O . GLY A 1 284 ? 172.185 93.828 8.278 1.00 45.54 284 GLY A O 1
ATOM 2024 N N . TYR A 1 285 ? 171.813 91.760 7.483 1.00 43.24 285 TYR A N 1
ATOM 2025 C CA . TYR A 1 285 ? 170.833 92.187 6.489 1.00 42.60 285 TYR A CA 1
ATOM 2026 C C . TYR A 1 285 ? 169.409 92.139 7.036 1.00 43.60 285 TYR A C 1
ATOM 2027 O O . TYR A 1 285 ? 168.888 91.069 7.353 1.00 42.93 285 TYR A O 1
ATOM 2036 N N . TYR A 1 286 ? 168.783 93.307 7.136 1.00 43.76 286 TYR A N 1
ATOM 2037 C CA . TYR A 1 286 ? 167.441 93.418 7.694 1.00 44.12 286 TYR A CA 1
ATOM 2038 C C . TYR A 1 286 ? 166.399 93.699 6.619 1.00 45.34 286 TYR A C 1
ATOM 2039 O O . TYR A 1 286 ? 166.538 94.632 5.824 1.00 46.89 286 TYR A O 1
ATOM 2048 N N . GLU A 1 287 ? 165.354 92.877 6.609 1.00 43.13 287 GLU A N 1
ATOM 2049 C CA . GLU A 1 287 ? 164.302 92.969 5.609 1.00 43.30 287 GLU A CA 1
ATOM 2050 C C . GLU A 1 287 ? 162.941 93.300 6.206 1.00 44.54 287 GLU A C 1
ATOM 2051 O O . GLU A 1 287 ? 162.611 92.898 7.324 1.00 43.94 287 GLU A O 1
ATOM 2057 N N . CYS A 1 288 ? 162.160 94.037 5.428 1.00 43.56 288 CYS A N 1
ATOM 2058 C CA . CYS A 1 288 ? 160.783 94.361 5.747 1.00 42.09 288 CYS A CA 1
ATOM 2059 C C . CYS A 1 288 ? 159.873 93.737 4.697 1.00 46.29 288 CYS A C 1
ATOM 2060 O O . CYS A 1 288 ? 160.075 93.928 3.493 1.00 49.41 288 CYS A O 1
ATOM 2063 N N . GLU A 1 289 ? 158.886 92.978 5.161 1.00 46.40 289 GLU A N 1
ATOM 2064 C CA . GLU A 1 289 ? 157.922 92.332 4.281 1.00 50.72 289 GLU A CA 1
ATOM 2065 C C . GLU A 1 289 ? 156.513 92.827 4.573 1.00 48.65 289 GLU A C 1
ATOM 2066 O O . GLU A 1 289 ? 156.027 92.711 5.696 1.00 45.31 289 GLU A O 1
ATOM 2072 N N . ALA A 1 290 ? 155.859 93.384 3.561 1.00 53.28 290 ALA A N 1
ATOM 2073 C CA . ALA A 1 290 ? 154.481 93.828 3.706 1.00 54.22 290 ALA A CA 1
ATOM 2074 C C . ALA A 1 290 ? 153.545 92.876 2.975 1.00 56.55 290 ALA A C 1
ATOM 2075 O O . ALA A 1 290 ? 153.762 92.559 1.800 1.00 56.98 290 ALA A O 1
ATOM 2077 N N . MET A 1 291 ? 152.512 92.415 3.676 1.00 53.72 291 MET A N 1
ATOM 2078 C CA . MET A 1 291 ? 151.546 91.492 3.087 1.00 58.33 291 MET A CA 1
ATOM 2079 C C . MET A 1 291 ? 150.151 91.705 3.662 1.00 61.89 291 MET A C 1
ATOM 2080 O O . MET A 1 291 ? 149.985 92.393 4.667 1.00 60.82 291 MET A O 1
ATOM 2085 N N . LEU A 1 292 ? 149.150 91.115 3.018 1.00 64.17 292 LEU A N 1
ATOM 2086 C CA . LEU A 1 292 ? 147.796 91.117 3.558 1.00 64.93 292 LEU A CA 1
ATOM 2087 C C . LEU A 1 292 ? 147.560 89.863 4.391 1.00 67.53 292 LEU A C 1
ATOM 2088 O O . LEU A 1 292 ? 147.930 88.762 3.983 1.00 67.43 292 LEU A O 1
ATOM 2093 N N . ARG A 1 293 ? 146.954 90.037 5.562 1.00 64.72 293 ARG A N 1
ATOM 2094 C CA . ARG A 1 293 ? 146.594 88.911 6.417 1.00 68.51 293 ARG A CA 1
ATOM 2095 C C . ARG A 1 293 ? 145.664 87.945 5.690 1.00 73.62 293 ARG A C 1
ATOM 2096 O O . ARG A 1 293 ? 144.705 88.367 5.041 1.00 73.72 293 ARG A O 1
ATOM 2104 N N . SER A 1 294 ? 145.965 86.653 5.802 1.00 75.82 294 SER A N 1
ATOM 2105 C CA . SER A 1 294 ? 145.174 85.595 5.177 1.00 79.24 294 SER A CA 1
ATOM 2106 C C . SER A 1 294 ? 144.958 85.827 3.684 1.00 83.04 294 SER A C 1
ATOM 2107 O O . SER A 1 294 ? 143.832 85.749 3.197 1.00 84.07 294 SER A O 1
ATOM 2110 N N . SER A 1 295 ? 146.030 86.105 2.948 1.00 77.38 295 SER A N 1
ATOM 2111 C CA . SER A 1 295 ? 145.870 86.482 1.540 1.00 83.86 295 SER A CA 1
ATOM 2112 C C . SER A 1 295 ? 146.388 85.484 0.533 1.00 87.65 295 SER A C 1
ATOM 2113 O O . SER A 1 295 ? 146.583 84.314 0.847 1.00 90.53 295 SER A O 1
ATOM 2116 N N . SER A 1 296 ? 146.615 85.953 -0.685 1.00 90.78 296 SER A N 1
ATOM 2117 C CA . SER A 1 296 ? 146.865 85.061 -1.797 1.00 93.01 296 SER A CA 1
ATOM 2118 C C . SER A 1 296 ? 148.201 85.419 -2.428 1.00 90.84 296 SER A C 1
ATOM 2119 O O . SER A 1 296 ? 148.756 84.654 -3.222 1.00 92.58 296 SER A O 1
ATOM 2122 N N . VAL A 1 297 ? 148.738 86.559 -1.995 1.00 90.75 297 VAL A N 1
ATOM 2123 C CA . VAL A 1 297 ? 149.745 87.264 -2.763 1.00 86.91 297 VAL A CA 1
ATOM 2124 C C . VAL A 1 297 ? 151.140 87.191 -2.149 1.00 81.43 297 VAL A C 1
ATOM 2125 O O . VAL A 1 297 ? 151.297 87.201 -0.923 1.00 81.52 297 VAL A O 1
ATOM 2129 N N . ALA A 1 298 ? 152.148 87.113 -3.015 1.00 79.99 298 ALA A N 1
ATOM 2130 C CA . ALA A 1 298 ? 153.523 87.246 -2.573 1.00 75.03 298 ALA A CA 1
ATOM 2131 C C . ALA A 1 298 ? 153.680 88.608 -1.921 1.00 69.98 298 ALA A C 1
ATOM 2132 O O . ALA A 1 298 ? 153.249 89.620 -2.479 1.00 70.16 298 ALA A O 1
ATOM 2134 N N . PRO A 1 299 ? 154.293 88.643 -0.732 1.00 67.57 299 PRO A N 1
ATOM 2135 C CA . PRO A 1 299 ? 154.484 89.921 -0.046 1.00 63.13 299 PRO A CA 1
ATOM 2136 C C . PRO A 1 299 ? 155.498 90.776 -0.784 1.00 59.73 299 PRO A C 1
ATOM 2137 O O . PRO A 1 299 ? 156.201 90.260 -1.652 1.00 59.64 299 PRO A O 1
ATOM 2141 N N . VAL A 1 300 ? 155.570 92.061 -0.463 1.00 59.63 300 VAL A N 1
ATOM 2142 C CA . VAL A 1 300 ? 156.592 92.904 -1.067 1.00 57.47 300 VAL A CA 1
ATOM 2143 C C . VAL A 1 300 ? 157.702 93.143 -0.044 1.00 57.68 300 VAL A C 1
ATOM 2144 O O . VAL A 1 300 ? 157.434 93.412 1.127 1.00 57.77 300 VAL A O 1
ATOM 2148 N N . THR A 1 301 ? 158.949 93.018 -0.488 1.00 57.19 301 THR A N 1
ATOM 2149 C CA . THR A 1 301 ? 160.088 93.019 0.424 1.00 55.49 301 THR A CA 1
ATOM 2150 C C . THR A 1 301 ? 161.118 94.096 0.092 1.00 54.81 301 THR A C 1
ATOM 2151 O O . THR A 1 301 ? 161.469 94.296 -1.071 1.00 55.12 301 THR A O 1
ATOM 2155 N N . ARG A 1 302 ? 161.599 94.788 1.123 1.00 51.78 302 ARG A N 1
ATOM 2156 C CA . ARG A 1 302 ? 162.702 95.735 0.965 1.00 50.34 302 ARG A CA 1
ATOM 2157 C C . ARG A 1 302 ? 163.757 95.509 2.044 1.00 50.18 302 ARG A C 1
ATOM 2158 O O . ARG A 1 302 ? 163.421 95.299 3.202 1.00 50.39 302 ARG A O 1
ATOM 2166 N N . GLY A 1 303 ? 165.031 95.558 1.669 1.00 48.25 303 GLY A N 1
ATOM 2167 C CA . GLY A 1 303 ? 166.094 95.254 2.612 1.00 46.89 303 GLY A CA 1
ATOM 2168 C C . GLY A 1 303 ? 167.182 96.303 2.734 1.00 46.48 303 GLY A C 1
ATOM 2169 O O . GLY A 1 303 ? 167.331 97.164 1.866 1.00 43.89 303 GLY A O 1
ATOM 2170 N N . ALA A 1 304 ? 167.947 96.223 3.821 1.00 46.38 304 ALA A N 1
ATOM 2171 C CA . ALA A 1 304 ? 169.060 97.139 4.058 1.00 46.01 304 ALA A CA 1
ATOM 2172 C C . ALA A 1 304 ? 170.017 96.578 5.107 1.00 47.52 304 ALA A C 1
ATOM 2173 O O . ALA A 1 304 ? 169.606 95.829 5.992 1.00 50.31 304 ALA A O 1
ATOM 2175 N N . TYR A 1 305 ? 171.291 96.949 5.012 1.00 46.68 305 TYR A N 1
ATOM 2176 C CA . TYR A 1 305 ? 172.303 96.430 5.926 1.00 44.14 305 TYR A CA 1
ATOM 2177 C C . TYR A 1 305 ? 172.512 97.311 7.155 1.00 42.96 305 TYR A C 1
ATOM 2178 O O . TYR A 1 305 ? 172.497 98.542 7.075 1.00 43.66 305 TYR A O 1
ATOM 2187 N N . LEU A 1 306 ? 172.705 96.654 8.293 1.00 45.96 306 LEU A N 1
ATOM 2188 C CA . LEU A 1 306 ? 173.112 97.311 9.524 1.00 44.65 306 LEU A CA 1
ATOM 2189 C C . LEU A 1 306 ? 174.562 96.954 9.828 1.00 46.89 306 LEU A C 1
ATOM 2190 O O . LEU A 1 306 ? 174.888 95.786 10.063 1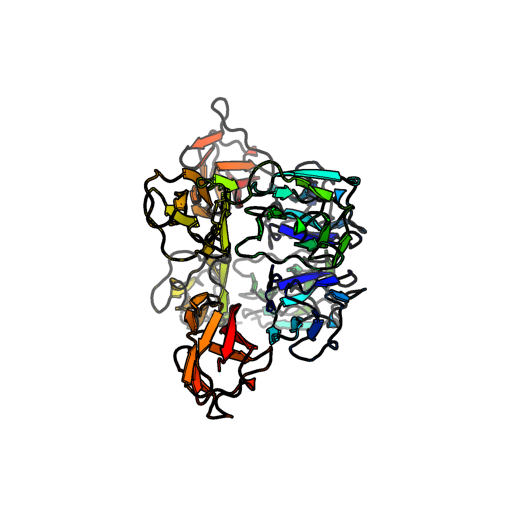.00 48.31 306 LEU A O 1
ATOM 2195 N N . SER A 1 307 ? 175.427 97.963 9.795 1.00 45.34 307 SER A N 1
ATOM 2196 C CA . SER A 1 307 ? 176.837 97.796 10.118 1.00 46.99 307 SER A CA 1
ATOM 2197 C C . SER A 1 307 ? 177.108 98.275 11.538 1.00 48.22 307 SER A C 1
ATOM 2198 O O . SER A 1 307 ? 176.700 99.372 11.919 1.00 47.61 307 SER A O 1
ATOM 2201 N N . VAL A 1 308 ? 177.790 97.449 12.323 1.00 49.40 308 VAL A N 1
ATOM 2202 C CA . VAL A 1 308 ? 178.129 97.820 13.691 1.00 52.40 308 VAL A CA 1
ATOM 2203 C C . VAL A 1 308 ? 179.641 97.855 13.876 1.00 56.01 308 VAL A C 1
ATOM 2204 O O . VAL A 1 308 ? 180.331 96.875 13.596 1.00 56.79 308 VAL A O 1
ATOM 2208 N N . LEU A 1 309 ? 180.151 98.986 14.353 1.00 57.11 309 LEU A N 1
ATOM 2209 C CA . LEU A 1 309 ? 181.596 99.182 14.433 1.00 56.54 309 LEU A CA 1
ATOM 2210 C C . LEU A 1 309 ? 182.133 99.199 15.861 1.00 55.94 309 LEU A C 1
ATOM 2211 O O . LEU A 1 309 ? 181.412 99.508 16.810 1.00 54.91 309 LEU A O 1
ATOM 2216 N N . GLU A 1 310 ? 183.410 98.855 15.993 1.00 55.38 310 GLU A N 1
ATOM 2217 C CA . GLU A 1 310 ? 184.134 98.997 17.250 1.00 55.78 310 GLU A CA 1
ATOM 2218 C C . GLU A 1 310 ? 185.323 99.926 17.044 1.00 52.97 310 GLU A C 1
ATOM 2219 O O . GLU A 1 310 ? 186.100 99.738 16.108 1.00 53.11 310 GLU A O 1
ATOM 2225 N N . PRO A 1 311 ? 185.461 100.941 17.910 1.00 52.76 311 PRO A N 1
ATOM 2226 C CA . PRO A 1 311 ? 186.611 101.850 17.852 1.00 52.72 311 PRO A CA 1
ATOM 2227 C C . PRO A 1 311 ? 187.933 101.104 18.028 1.00 52.16 311 PRO A C 1
ATOM 2228 O O . PRO A 1 311 ? 187.958 100.067 18.691 1.00 51.10 311 PRO A O 1
ATOM 2232 N N . PRO A 1 312 ? 189.019 101.620 17.431 1.00 52.68 312 PRO A N 1
ATOM 2233 C CA . PRO A 1 312 ? 190.333 100.974 17.523 1.00 52.92 312 PRO A CA 1
ATOM 2234 C C . PRO A 1 312 ? 190.827 100.895 18.962 1.00 54.80 312 PRO A C 1
ATOM 2235 O O . PRO A 1 312 ? 190.543 101.785 19.764 1.00 56.32 312 PRO A O 1
ATOM 2239 N N . GLN A 1 313 ? 191.559 99.833 19.277 1.00 59.89 313 GLN A N 1
ATOM 2240 C CA . GLN A 1 313 ? 192.046 99.603 20.631 1.00 59.19 313 GLN A CA 1
ATOM 2241 C C . GLN A 1 313 ? 193.258 98.683 20.607 1.00 58.10 313 GLN A C 1
ATOM 2242 O O . GLN A 1 313 ? 193.184 97.568 20.102 1.00 59.08 313 GLN A O 1
ATOM 2248 N N . PHE A 1 314 ? 194.371 99.146 21.166 1.00 57.33 314 PHE A N 1
ATOM 2249 C CA . PHE A 1 314 ? 195.633 98.423 21.047 1.00 58.80 314 PHE A CA 1
ATOM 2250 C C . PHE A 1 314 ? 195.651 97.087 21.781 1.00 64.31 314 PHE A C 1
ATOM 2251 O O . PHE A 1 314 ? 195.049 96.932 22.844 1.00 65.38 314 PHE A O 1
ATOM 2259 N N . VAL A 1 315 ? 196.344 96.122 21.186 1.00 62.53 315 VAL A N 1
ATOM 2260 C CA . VAL A 1 315 ? 196.609 94.844 21.831 1.00 68.49 315 VAL A CA 1
ATOM 2261 C C . VAL A 1 315 ? 198.111 94.714 22.032 1.00 71.93 315 VAL A C 1
ATOM 2262 O O . VAL A 1 315 ? 198.586 93.840 22.758 1.00 72.71 315 VAL A O 1
ATOM 2266 N N . ARG A 1 316 ? 198.844 95.601 21.383 1.00 71.72 316 ARG A N 1
ATOM 2267 C CA . ARG A 1 316 ? 200.296 95.603 21.422 1.00 75.37 316 ARG A CA 1
ATOM 2268 C C . ARG A 1 316 ? 200.856 97.000 21.307 1.00 73.28 316 ARG A C 1
ATOM 2269 O O . ARG A 1 316 ? 200.779 97.618 20.272 1.00 71.37 316 ARG A O 1
ATOM 2277 N N . GLU A 1 317 ? 201.434 97.487 22.382 1.00 72.12 317 GLU A N 1
ATOM 2278 C CA . GLU A 1 317 ? 201.998 98.805 22.373 1.00 71.66 317 GLU A CA 1
ATOM 2279 C C . GLU A 1 317 ? 203.490 98.744 22.541 1.00 72.08 317 GLU A C 1
ATOM 2280 O O . GLU A 1 317 ? 203.985 97.955 23.317 1.00 73.66 317 GLU A O 1
ATOM 2286 N N . PRO A 1 318 ? 204.214 99.671 21.781 1.00 70.13 318 PRO A N 1
ATOM 2287 C CA . PRO A 1 318 ? 205.648 99.639 22.033 1.00 72.30 318 PRO A CA 1
ATOM 2288 C C . PRO A 1 318 ? 205.905 100.199 23.383 1.00 75.23 318 PRO A C 1
ATOM 2289 O O . PRO A 1 318 ? 205.035 100.814 23.940 1.00 74.87 318 PRO A O 1
ATOM 2293 N N . GLU A 1 319 ? 207.105 100.020 23.896 1.00 30.00 319 GLU A N 1
ATOM 2294 C CA . GLU A 1 319 ? 207.454 100.530 25.203 1.00 30.00 319 GLU A CA 1
ATOM 2295 C C . GLU A 1 319 ? 207.723 102.020 25.140 1.00 30.00 319 GLU A C 1
ATOM 2296 O O . GLU A 1 319 ? 208.191 102.518 24.150 1.00 30.00 319 GLU A O 1
ATOM 2302 N N . ARG A 1 320 ? 207.393 102.735 26.195 1.00 73.28 320 ARG A N 1
ATOM 2303 C CA . ARG A 1 320 ? 207.393 104.176 26.130 1.00 75.75 320 ARG A CA 1
ATOM 2304 C C . ARG A 1 320 ? 208.768 104.771 26.098 1.00 76.59 320 ARG A C 1
ATOM 2305 O O . ARG A 1 320 ? 208.926 105.966 26.135 1.00 74.91 320 ARG A O 1
ATOM 2313 N N . HIS A 1 321 ? 209.765 103.922 26.018 1.00 75.69 321 HIS A N 1
ATOM 2314 C CA . HIS A 1 321 ? 211.134 104.362 25.886 1.00 76.42 321 HIS A CA 1
ATOM 2315 C C . HIS A 1 321 ? 211.892 103.271 25.180 1.00 74.04 321 HIS A C 1
ATOM 2316 O O . HIS A 1 321 ? 211.844 102.129 25.590 1.00 73.28 321 HIS A O 1
ATOM 2323 N N . ILE A 1 322 ? 212.569 103.618 24.098 1.00 75.39 322 ILE A N 1
ATOM 2324 C CA . ILE A 1 322 ? 213.275 102.614 23.303 1.00 71.97 322 ILE A CA 1
ATOM 2325 C C . ILE A 1 322 ? 214.676 103.081 22.919 1.00 69.90 322 ILE A C 1
ATOM 2326 O O . ILE A 1 322 ? 214.862 104.227 22.517 1.00 67.89 322 ILE A O 1
ATOM 2331 N N . THR A 1 323 ? 215.661 102.197 23.041 1.00 73.06 323 THR A N 1
ATOM 2332 C CA . THR A 1 323 ? 217.008 102.511 22.577 1.00 74.24 323 THR A CA 1
ATOM 2333 C C . THR A 1 323 ? 217.560 101.444 21.639 1.00 74.61 323 THR A C 1
ATOM 2334 O O . THR A 1 323 ? 217.643 100.270 21.992 1.00 73.51 323 THR A O 1
ATOM 2338 N N . ALA A 1 324 ? 217.936 101.866 20.438 1.00 68.16 324 ALA A N 1
ATOM 2339 C CA . ALA A 1 324 ? 218.612 100.980 19.507 1.00 77.63 324 ALA A CA 1
ATOM 2340 C C . ALA A 1 324 ? 219.935 101.603 19.094 1.00 82.44 324 ALA A C 1
ATOM 2341 O O . ALA A 1 324 ? 220.228 102.748 19.455 1.00 86.09 324 ALA A O 1
ATOM 2343 N N . GLU A 1 325 ? 220.739 100.854 18.345 1.00 81.39 325 GLU A N 1
ATOM 2344 C CA . GLU A 1 325 ? 222.086 101.318 18.046 1.00 86.34 325 GLU A CA 1
ATOM 2345 C C . GLU A 1 325 ? 222.357 101.381 16.539 1.00 86.32 325 GLU A C 1
ATOM 2346 O O . GLU A 1 325 ? 221.923 100.509 15.783 1.00 86.50 325 GLU A O 1
ATOM 2352 N N . MET A 1 326 ? 223.069 102.424 16.116 1.00 86.05 326 MET A N 1
ATOM 2353 C CA . MET A 1 326 ? 223.553 102.527 14.745 1.00 86.78 326 MET A CA 1
ATOM 2354 C C . MET A 1 326 ? 224.636 101.480 14.503 1.00 90.13 326 MET A C 1
ATOM 2355 O O . MET A 1 326 ? 225.539 101.327 15.324 1.00 97.52 326 MET A O 1
ATOM 2360 N N . GLU A 1 327 ? 224.562 100.759 13.385 1.00 90.20 327 GLU A N 1
ATOM 2361 C CA . GLU A 1 327 ? 223.537 100.949 12.362 1.00 86.75 327 GLU A CA 1
ATOM 2362 C C . GLU A 1 327 ? 222.569 99.775 12.246 1.00 85.24 327 GLU A C 1
ATOM 2363 O O . GLU A 1 327 ? 222.111 99.465 11.146 1.00 84.16 327 GLU A O 1
ATOM 2369 N N . LYS A 1 328 ? 222.257 99.117 13.359 1.00 89.13 328 LYS A N 1
ATOM 2370 C CA . LYS A 1 328 ? 221.378 97.950 13.309 1.00 86.47 328 LYS A CA 1
ATOM 2371 C C . LYS A 1 328 ? 219.948 98.324 12.940 1.00 82.13 328 LYS A C 1
ATOM 2372 O O . LYS A 1 328 ? 219.616 99.498 12.777 1.00 78.33 328 LYS A O 1
ATOM 2378 N N . VAL A 1 329 ? 219.110 97.305 12.796 1.00 83.76 329 VAL A N 1
ATOM 2379 C CA . VAL A 1 329 ? 217.703 97.505 12.493 1.00 84.18 329 VAL A CA 1
ATOM 2380 C C . VAL A 1 329 ? 216.875 97.384 13.765 1.00 88.15 329 VAL A C 1
ATOM 2381 O O . VAL A 1 329 ? 217.120 96.501 14.587 1.00 89.04 329 VAL A O 1
ATOM 2383 N N . VAL A 1 330 ? 215.902 98.273 13.936 1.00 88.14 330 VAL A N 1
ATOM 2384 C CA . VAL A 1 330 ? 215.048 98.205 15.118 1.00 91.49 330 VAL A CA 1
ATOM 2385 C C . VAL A 1 330 ? 213.588 98.010 14.718 1.00 94.33 330 VAL A C 1
ATOM 2386 O O . VAL A 1 330 ? 213.149 98.492 13.671 1.00 94.33 330 VAL A O 1
ATOM 2390 N N . ASP A 1 331 ? 212.848 97.274 15.541 1.00 85.68 331 ASP A N 1
ATOM 2391 C CA . ASP A 1 331 ? 211.429 97.058 15.292 1.00 87.87 331 ASP A CA 1
ATOM 2392 C C . ASP A 1 331 ? 210.562 97.568 16.442 1.00 85.24 331 ASP A C 1
ATOM 2393 O O . ASP A 1 331 ? 210.821 97.299 17.615 1.00 85.03 331 ASP A O 1
ATOM 2398 N N . ILE A 1 332 ? 209.535 98.328 16.083 1.00 82.68 332 ILE A N 1
ATOM 2399 C CA . ILE A 1 332 ? 208.603 98.886 17.048 1.00 74.73 332 ILE A CA 1
ATOM 2400 C C . ILE A 1 332 ? 207.223 98.271 16.829 1.00 73.46 332 ILE A C 1
ATOM 2401 O O . ILE A 1 332 ? 206.581 98.519 15.807 1.00 74.57 332 ILE A O 1
ATOM 2406 N N . PRO A 1 333 ? 206.770 97.451 17.789 1.00 76.34 333 PRO A N 1
ATOM 2407 C CA . PRO A 1 333 ? 205.526 96.688 17.651 1.00 75.11 333 PRO A CA 1
ATOM 2408 C C . PRO A 1 333 ? 204.280 97.524 17.921 1.00 74.21 333 PRO A C 1
ATOM 2409 O O . PRO A 1 333 ? 204.232 98.263 18.903 1.00 74.44 333 PRO A O 1
ATOM 2413 N N . CYS A 1 334 ? 203.284 97.403 17.051 1.00 71.17 334 CYS A N 1
ATOM 2414 C CA . CYS A 1 334 ? 202.031 98.127 17.221 1.00 71.36 334 CYS A CA 1
ATOM 2415 C C . CYS A 1 334 ? 200.887 97.444 16.481 1.00 70.84 334 CYS A C 1
ATOM 2416 O O . CYS A 1 334 ? 200.799 97.516 15.255 1.00 70.06 334 CYS A O 1
ATOM 2419 N N . ARG A 1 335 ? 200.013 96.780 17.230 1.00 70.87 335 ARG A N 1
ATOM 2420 C CA . ARG A 1 335 ? 198.853 96.125 16.636 1.00 71.57 335 ARG A CA 1
ATOM 2421 C C . ARG A 1 335 ? 197.559 96.552 17.320 1.00 66.96 335 ARG A C 1
ATOM 2422 O O . ARG A 1 335 ? 197.485 96.638 18.549 1.00 65.46 335 ARG A O 1
ATOM 2430 N N . ALA A 1 336 ? 196.537 96.811 16.512 1.00 65.54 336 ALA A N 1
ATOM 2431 C CA . ALA A 1 336 ? 195.264 97.286 17.028 1.00 65.69 336 ALA A CA 1
ATOM 2432 C C . ALA A 1 336 ? 194.115 96.340 16.696 1.00 62.54 336 ALA A C 1
ATOM 2433 O O . ALA A 1 336 ? 194.203 95.517 15.785 1.00 65.14 336 ALA A O 1
ATOM 2435 N N . LYS A 1 337 ? 193.038 96.482 17.456 1.00 64.35 337 LYS A N 1
ATOM 2436 C CA . LYS A 1 337 ? 191.842 95.666 17.323 1.00 63.37 337 LYS A CA 1
ATOM 2437 C C . LYS A 1 337 ? 190.640 96.574 17.098 1.00 63.14 337 LYS A C 1
ATOM 2438 O O . LYS A 1 337 ? 190.494 97.591 17.774 1.00 64.12 337 LYS A O 1
ATOM 2444 N N . GLY A 1 338 ? 189.786 96.216 16.145 1.00 60.49 338 GLY A N 1
ATOM 2445 C CA . GLY A 1 338 ? 188.612 97.019 15.859 1.00 56.16 338 GLY A CA 1
ATOM 2446 C C . GLY A 1 338 ? 187.869 96.588 14.611 1.00 53.67 338 GLY A C 1
ATOM 2447 O O . GLY A 1 338 ? 188.363 95.777 13.827 1.00 52.95 338 GLY A O 1
ATOM 2448 N N . VAL A 1 339 ? 186.673 97.137 14.429 1.00 56.09 339 VAL A N 1
ATOM 2449 C CA . VAL A 1 339 ? 185.844 96.807 13.278 1.00 55.41 339 VAL A CA 1
ATOM 2450 C C . VAL A 1 339 ? 185.507 98.059 12.474 1.00 53.96 339 VAL A C 1
ATOM 2451 O O . VAL A 1 339 ? 184.852 98.967 12.987 1.00 54.06 339 VAL A O 1
ATOM 2455 N N . PRO A 1 340 ? 185.964 98.122 11.211 1.00 51.62 340 PRO A N 1
ATOM 2456 C CA . PRO A 1 340 ? 186.803 97.150 10.496 1.00 53.70 340 PRO A CA 1
ATOM 2457 C C . PRO A 1 340 ? 188.253 97.174 10.994 1.00 55.93 340 PRO A C 1
ATOM 2458 O O . PRO A 1 340 ? 188.585 98.063 11.778 1.00 55.70 340 PRO A O 1
ATOM 2462 N N . PRO A 1 341 ? 189.092 96.209 10.565 1.00 54.97 341 PRO A N 1
ATOM 2463 C CA . PRO A 1 341 ? 190.503 96.197 10.977 1.00 56.31 341 PRO A CA 1
ATOM 2464 C C . PRO A 1 341 ? 191.199 97.538 10.752 1.00 57.50 341 PRO A C 1
ATOM 2465 O O . PRO A 1 341 ? 191.399 97.948 9.608 1.00 55.97 341 PRO A O 1
ATOM 2469 N N . PRO A 1 342 ? 191.566 98.215 11.851 1.00 59.25 342 PRO A N 1
ATOM 2470 C CA . PRO A 1 342 ? 192.104 99.580 11.844 1.00 57.64 342 PRO A CA 1
ATOM 2471 C C . PRO A 1 342 ? 193.424 99.710 11.094 1.00 57.63 342 PRO A C 1
ATOM 2472 O O . PRO A 1 342 ? 194.257 98.804 11.128 1.00 61.18 342 PRO A O 1
ATOM 2476 N N . SER A 1 343 ? 193.601 100.842 10.422 1.00 54.53 343 SER A N 1
ATOM 2477 C CA . SER A 1 343 ? 194.839 101.127 9.713 1.00 54.57 343 SER A CA 1
ATOM 2478 C C . SER A 1 343 ? 195.874 101.707 10.668 1.00 53.79 343 SER A C 1
ATOM 2479 O O . SER A 1 343 ? 195.545 102.502 11.553 1.00 52.80 343 SER A O 1
ATOM 2482 N N . ILE A 1 344 ? 197.125 101.298 10.482 1.00 57.05 344 ILE A N 1
ATOM 2483 C CA . ILE A 1 344 ? 198.218 101.733 11.341 1.00 57.25 344 ILE A CA 1
ATOM 2484 C C . ILE A 1 344 ? 199.113 102.735 10.619 1.00 56.72 344 ILE A C 1
ATOM 2485 O O . ILE A 1 344 ? 199.670 102.436 9.563 1.00 57.84 344 ILE A O 1
ATOM 2490 N N . THR A 1 345 ? 199.247 103.922 11.201 1.00 52.98 345 THR A N 1
ATOM 2491 C CA . THR A 1 345 ? 199.990 105.010 10.578 1.00 53.18 345 THR A CA 1
ATOM 2492 C C . THR A 1 345 ? 201.063 105.552 11.519 1.00 53.00 345 THR A C 1
ATOM 2493 O O . THR A 1 345 ? 200.800 105.788 12.695 1.00 54.22 345 THR A O 1
ATOM 2497 N N . TRP A 1 346 ? 202.271 105.754 11.002 1.00 54.31 346 TRP A N 1
ATOM 2498 C CA . TRP A 1 346 ? 203.388 106.182 11.841 1.00 55.51 346 TRP A CA 1
ATOM 2499 C C . TRP A 1 346 ? 203.777 107.643 11.640 1.00 55.54 346 TRP A C 1
ATOM 2500 O O . TRP A 1 346 ? 203.716 108.172 10.530 1.00 53.70 346 TRP A O 1
ATOM 2511 N N . TYR A 1 347 ? 204.176 108.285 12.733 1.00 55.36 347 TYR A N 1
ATOM 2512 C CA . TYR A 1 347 ? 204.687 109.651 12.695 1.00 55.59 347 TYR A CA 1
ATOM 2513 C C . TYR A 1 347 ? 206.016 109.736 13.434 1.00 54.24 347 TYR A C 1
ATOM 2514 O O . TYR A 1 347 ? 206.253 108.994 14.385 1.00 52.95 347 TYR A O 1
ATOM 2523 N N . LYS A 1 348 ? 206.890 110.629 12.985 1.00 54.13 348 LYS A N 1
ATOM 2524 C CA . LYS A 1 348 ? 208.099 110.939 13.735 1.00 55.42 348 LYS A CA 1
ATOM 2525 C C . LYS A 1 348 ? 208.186 112.442 13.940 1.00 56.35 348 LYS A C 1
ATOM 2526 O O . LYS A 1 348 ? 208.288 113.199 12.974 1.00 56.31 348 LYS A O 1
ATOM 2532 N N . ASP A 1 349 ? 208.142 112.859 15.202 1.00 55.64 349 ASP A N 1
ATOM 2533 C CA . ASP A 1 349 ? 208.123 114.273 15.561 1.00 57.82 349 ASP A CA 1
ATOM 2534 C C . ASP A 1 349 ? 206.978 114.995 14.853 1.00 55.02 349 ASP A C 1
ATOM 2535 O O . ASP A 1 349 ? 207.185 116.018 14.201 1.00 55.68 349 ASP A O 1
ATOM 2540 N N . ALA A 1 350 ? 205.778 114.432 14.984 1.00 55.24 350 ALA A N 1
ATOM 2541 C CA . ALA A 1 350 ? 204.552 114.998 14.420 1.00 56.55 350 ALA A CA 1
ATOM 2542 C C . ALA A 1 350 ? 204.609 115.152 12.901 1.00 58.19 350 ALA A C 1
ATOM 2543 O O . ALA A 1 350 ? 204.006 116.066 12.340 1.00 60.00 350 ALA A O 1
ATOM 2545 N N . ALA A 1 351 ? 205.328 114.251 12.241 1.00 56.69 351 ALA A N 1
ATOM 2546 C CA . ALA A 1 351 ? 205.395 114.249 10.786 1.00 56.92 351 ALA A CA 1
ATOM 2547 C C . ALA A 1 351 ? 205.229 112.832 10.254 1.00 58.45 351 ALA A C 1
ATOM 2548 O O . ALA A 1 351 ? 205.906 111.909 10.706 1.00 60.52 351 ALA A O 1
ATOM 2550 N N . LEU A 1 352 ? 204.317 112.672 9.299 1.00 60.23 352 LEU A N 1
ATOM 2551 C CA . LEU A 1 352 ? 204.021 111.374 8.702 1.00 61.04 352 LEU A CA 1
ATOM 2552 C C . LEU A 1 352 ? 205.281 110.680 8.195 1.00 61.53 352 LEU A C 1
ATOM 2553 O O . LEU A 1 352 ? 205.939 111.169 7.276 1.00 61.99 352 LEU A O 1
ATOM 2558 N N . VAL A 1 353 ? 205.615 109.548 8.807 1.00 56.80 353 VAL A N 1
ATOM 2559 C CA . VAL A 1 353 ? 206.798 108.784 8.422 1.00 62.71 353 VAL A CA 1
ATOM 2560 C C . VAL A 1 353 ? 206.677 108.290 6.987 1.00 70.88 353 VAL A C 1
ATOM 2561 O O . VAL A 1 353 ? 205.635 107.773 6.582 1.00 71.80 353 VAL A O 1
ATOM 2565 N N . GLU A 1 354 ? 207.748 108.463 6.220 1.00 73.58 354 GLU A N 1
ATOM 2566 C CA . GLU A 1 354 ? 207.775 108.030 4.832 1.00 78.01 354 GLU A CA 1
ATOM 2567 C C . GLU A 1 354 ? 208.161 106.557 4.733 1.00 78.46 354 GLU A C 1
ATOM 2568 O O . GLU A 1 354 ? 209.334 106.203 4.828 1.00 80.07 354 GLU A O 1
ATOM 2574 N N . VAL A 1 355 ? 207.158 105.704 4.552 1.00 79.86 355 VAL A N 1
ATOM 2575 C CA . VAL A 1 355 ? 207.366 104.266 4.430 1.00 79.31 355 VAL A CA 1
ATOM 2576 C C . VAL A 1 355 ? 207.298 103.847 2.963 1.00 83.05 355 VAL A C 1
ATOM 2577 O O . VAL A 1 355 ? 206.478 104.358 2.204 1.00 82.08 355 VAL A O 1
ATOM 2581 N N . GLY A 1 356 ? 208.170 102.937 2.582 1.00 76.68 356 GLY A N 1
ATOM 2582 C CA . GLY A 1 356 ? 208.252 102.513 1.210 1.00 80.49 356 GLY A CA 1
ATOM 2583 C C . GLY A 1 356 ? 209.618 101.967 0.872 1.00 90.32 356 GLY A C 1
ATOM 2584 O O . GLY A 1 356 ? 210.575 102.179 1.600 1.00 92.11 356 GLY A O 1
ATOM 2585 N N . LYS A 1 357 ? 209.704 101.266 -0.248 1.00 88.51 357 LYS A N 1
ATOM 2586 C CA . LYS A 1 357 ? 210.887 100.494 -0.578 1.00 90.67 357 LYS A CA 1
ATOM 2587 C C . LYS A 1 357 ? 212.107 101.307 -0.993 1.00 95.33 357 LYS A C 1
ATOM 2588 O O . LYS A 1 357 ? 213.207 100.773 -1.077 1.00 95.84 357 LYS A O 1
ATOM 2594 N N . LEU A 1 358 ? 211.927 102.596 -1.225 1.00 97.19 358 LEU A N 1
ATOM 2595 C CA . LEU A 1 358 ? 213.077 103.450 -1.427 1.00 99.13 358 LEU A CA 1
ATOM 2596 C C . LEU A 1 358 ? 213.296 104.258 -0.180 1.00 98.70 358 LEU A C 1
ATOM 2597 O O . LEU A 1 358 ? 213.637 105.423 -0.236 1.00 99.97 358 LEU A O 1
ATOM 2602 N N . THR A 1 359 ? 213.087 103.615 0.961 1.00 96.87 359 THR A N 1
ATOM 2603 C CA . THR A 1 359 ? 213.313 104.238 2.240 1.00 90.64 359 THR A CA 1
ATOM 2604 C C . THR A 1 359 ? 213.897 103.241 3.205 1.00 87.67 359 THR A C 1
ATOM 2605 O O . THR A 1 359 ? 213.890 102.046 2.965 1.00 89.37 359 THR A O 1
ATOM 2609 N N . ARG A 1 360 ? 214.394 103.750 4.316 1.00 91.91 360 ARG A N 1
ATOM 2610 C CA . ARG A 1 360 ? 214.941 102.907 5.345 1.00 88.05 360 ARG A CA 1
ATOM 2611 C C . ARG A 1 360 ? 213.843 102.483 6.257 1.00 83.99 360 ARG A C 1
ATOM 2612 O O . ARG A 1 360 ? 214.022 101.591 7.062 1.00 83.38 360 ARG A O 1
ATOM 2620 N N . PHE A 1 361 ? 212.687 103.113 6.110 1.00 84.73 361 PHE A N 1
ATOM 2621 C CA . PHE A 1 361 ? 211.548 102.746 6.941 1.00 83.74 361 PHE A CA 1
ATOM 2622 C C . PHE A 1 361 ? 210.668 101.764 6.185 1.00 84.01 361 PHE A C 1
ATOM 2623 O O . PHE A 1 361 ? 210.441 101.929 4.987 1.00 84.18 361 PHE A O 1
ATOM 2631 N N . LYS A 1 362 ? 210.171 100.742 6.873 1.00 82.61 362 LYS A N 1
ATOM 2632 C CA . LYS A 1 362 ? 209.222 99.835 6.237 1.00 81.88 362 LYS A CA 1
ATOM 2633 C C . LYS A 1 362 ? 208.231 99.273 7.245 1.00 83.36 362 LYS A C 1
ATOM 2634 O O . LYS A 1 362 ? 208.603 98.897 8.353 1.00 83.57 362 LYS A O 1
ATOM 2640 N N . GLN A 1 363 ? 206.964 99.224 6.851 1.00 79.70 363 GLN A N 1
ATOM 2641 C CA . GLN A 1 363 ? 205.903 98.804 7.753 1.00 83.49 363 GLN A CA 1
ATOM 2642 C C . GLN A 1 363 ? 205.406 97.401 7.435 1.00 89.79 363 GLN A C 1
ATOM 2643 O O . GLN A 1 363 ? 204.955 97.123 6.324 1.00 92.72 363 GLN A O 1
ATOM 2649 N N . ARG A 1 364 ? 205.501 96.520 8.425 1.00 84.32 364 ARG A N 1
ATOM 2650 C CA . ARG A 1 364 ? 204.977 95.169 8.308 1.00 88.57 364 ARG A CA 1
ATOM 2651 C C . ARG A 1 364 ? 203.455 95.221 8.213 1.00 90.47 364 ARG A C 1
ATOM 2652 O O . ARG A 1 364 ? 202.822 96.073 8.839 1.00 89.18 364 ARG A O 1
ATOM 2660 N N . SER A 1 365 ? 202.870 94.320 7.426 1.00 89.48 365 SER A N 1
ATOM 2661 C CA . SER A 1 365 ? 201.414 94.202 7.351 1.00 92.38 365 SER A CA 1
ATOM 2662 C C . SER A 1 365 ? 200.876 93.856 8.734 1.00 92.94 365 SER A C 1
ATOM 2663 O O . SER A 1 365 ? 199.715 94.114 9.054 1.00 93.95 365 SER A O 1
ATOM 2666 N N . ASP A 1 366 ? 201.752 93.259 9.535 1.00 95.83 366 ASP A N 1
ATOM 2667 C CA . ASP A 1 366 ? 201.538 93.041 10.957 1.00 95.12 366 ASP A CA 1
ATOM 2668 C C . ASP A 1 366 ? 201.088 94.325 11.652 1.00 90.09 366 ASP A C 1
ATOM 2669 O O . ASP A 1 366 ? 200.194 94.306 12.498 1.0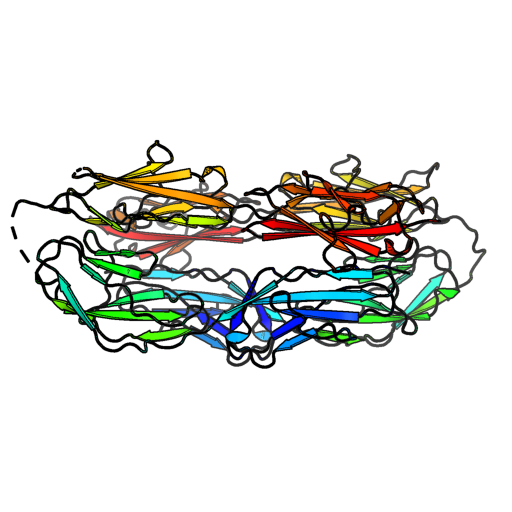0 89.20 366 ASP A O 1
ATOM 2674 N N . GLY A 1 367 ? 201.711 95.440 11.282 1.00 90.57 367 GLY A N 1
ATOM 2675 C CA . GLY A 1 367 ? 201.388 96.730 11.865 1.00 83.20 367 GLY A CA 1
ATOM 2676 C C . GLY A 1 367 ? 202.627 97.455 12.353 1.00 78.37 367 GLY A C 1
ATOM 2677 O O . GLY A 1 367 ? 202.718 98.680 12.264 1.00 78.03 367 GLY A O 1
ATOM 2678 N N . GLY A 1 368 ? 203.586 96.689 12.863 1.00 89.98 368 GLY A N 1
ATOM 2679 C CA . GLY A 1 368 ? 204.811 97.245 13.411 1.00 83.36 368 GLY A CA 1
ATOM 2680 C C . GLY A 1 368 ? 205.665 97.987 12.401 1.00 75.05 368 GLY A C 1
ATOM 2681 O O . GLY A 1 368 ? 205.435 97.909 11.194 1.00 72.72 368 GLY A O 1
ATOM 2682 N N . LEU A 1 369 ? 206.662 98.709 12.905 1.00 72.90 369 LEU A N 1
ATOM 2683 C CA . LEU A 1 369 ? 207.532 99.525 12.065 1.00 71.69 369 LEU A CA 1
ATOM 2684 C C . LEU A 1 369 ? 208.986 99.087 12.178 1.00 73.99 369 LEU A C 1
ATOM 2685 O O . LEU A 1 369 ? 209.516 98.964 13.278 1.00 74.71 369 LEU A O 1
ATOM 2690 N N . GLN A 1 370 ? 209.637 98.856 11.044 1.00 74.99 370 GLN A N 1
ATOM 2691 C CA . GLN A 1 370 ? 211.047 98.492 11.068 1.00 76.57 370 GLN A CA 1
ATOM 2692 C C . GLN A 1 370 ? 211.917 99.567 10.427 1.00 77.58 370 GLN A C 1
ATOM 2693 O O . GLN A 1 370 ? 211.671 100.003 9.295 1.00 75.35 370 GLN A O 1
ATOM 2699 N N . ILE A 1 371 ? 212.934 99.985 11.176 1.00 76.67 371 ILE A N 1
ATOM 2700 C CA . ILE A 1 371 ? 213.890 100.984 10.719 1.00 79.59 371 ILE A CA 1
ATOM 2701 C C . ILE A 1 371 ? 215.245 100.336 10.468 1.00 85.16 371 ILE A C 1
ATOM 2702 O O . ILE A 1 371 ? 215.766 99.623 11.329 1.00 85.93 371 ILE A O 1
ATOM 2707 N N . SER A 1 372 ? 215.808 100.585 9.289 1.00 83.98 372 SER A N 1
ATOM 2708 C CA . SER A 1 372 ? 217.104 100.028 8.915 1.00 85.80 372 SER A CA 1
ATOM 2709 C C . SER A 1 372 ? 218.147 101.128 8.749 1.00 86.08 372 SER A C 1
ATOM 2710 O O . SER A 1 372 ? 217.811 102.263 8.408 1.00 85.43 372 SER A O 1
ATOM 2713 N N . GLY A 1 373 ? 219.411 100.780 8.982 1.00 82.94 373 GLY A N 1
ATOM 2714 C CA . GLY A 1 373 ? 220.504 101.731 8.879 1.00 80.50 373 GLY A CA 1
ATOM 2715 C C . GLY A 1 373 ? 220.270 102.943 9.757 1.00 79.01 373 GLY A C 1
ATOM 2716 O O . GLY A 1 373 ? 220.120 104.059 9.260 1.00 79.06 373 GLY A O 1
ATOM 2717 N N . LEU A 1 374 ? 220.231 102.716 11.066 1.00 84.15 374 LEU A N 1
ATOM 2718 C CA . LEU A 1 374 ? 219.891 103.764 12.021 1.00 79.84 374 LEU A CA 1
ATOM 2719 C C . LEU A 1 374 ? 220.836 104.957 11.961 1.00 78.84 374 LEU A C 1
ATOM 2720 O O . LEU A 1 374 ? 221.989 104.876 12.378 1.00 79.00 374 LEU A O 1
ATOM 2725 N N . LEU A 1 375 ? 220.333 106.062 11.426 1.00 75.70 375 LEU A N 1
ATOM 2726 C CA . LEU A 1 375 ? 221.044 107.330 11.463 1.00 77.21 375 LEU A CA 1
ATOM 2727 C C . LEU A 1 375 ? 220.856 107.928 12.854 1.00 77.06 375 LEU A C 1
ATOM 2728 O O . LEU A 1 375 ? 219.848 107.658 13.506 1.00 74.34 375 LEU A O 1
ATOM 2733 N N . PRO A 1 376 ? 221.834 108.716 13.330 1.00 76.12 376 PRO A N 1
ATOM 2734 C CA . PRO A 1 376 ? 221.651 109.427 14.601 1.00 76.58 376 PRO A CA 1
ATOM 2735 C C . PRO A 1 376 ? 220.386 110.285 14.617 1.00 75.62 376 PRO A C 1
ATOM 2736 O O . PRO A 1 376 ? 219.795 110.493 15.676 1.00 75.46 376 PRO A O 1
ATOM 2740 N N . ASP A 1 377 ? 219.975 110.760 13.445 1.00 76.93 377 ASP A N 1
ATOM 2741 C CA . ASP A 1 377 ? 218.795 111.609 13.323 1.00 77.45 377 ASP A CA 1
ATOM 2742 C C . ASP A 1 377 ? 217.488 110.830 13.463 1.00 74.71 377 ASP A C 1
ATOM 2743 O O . ASP A 1 377 ? 216.409 111.422 13.488 1.00 73.64 377 ASP A O 1
ATOM 2748 N N . ASP A 1 378 ? 217.581 109.506 13.558 1.00 73.49 378 ASP A N 1
ATOM 2749 C CA . ASP A 1 378 ? 216.401 108.678 13.797 1.00 71.01 378 ASP A CA 1
ATOM 2750 C C . ASP A 1 378 ? 215.944 108.806 15.249 1.00 68.94 378 ASP A C 1
ATOM 2751 O O . ASP A 1 378 ? 214.915 108.255 15.640 1.00 68.33 378 ASP A O 1
ATOM 2756 N N . THR A 1 379 ? 216.725 109.535 16.041 1.00 71.79 379 THR A N 1
ATOM 2757 C CA . THR A 1 379 ? 216.385 109.826 17.427 1.00 68.52 379 THR A CA 1
ATOM 2758 C C . THR A 1 379 ? 215.220 110.805 17.506 1.00 63.47 379 THR A C 1
ATOM 2759 O O . THR A 1 379 ? 215.219 111.833 16.829 1.00 62.27 379 THR A O 1
ATOM 2763 N N . GLY A 1 380 ? 214.229 110.483 18.330 1.00 61.31 380 GLY A N 1
ATOM 2764 C CA . GLY A 1 380 ? 213.092 111.363 18.516 1.00 57.96 380 GLY A CA 1
ATOM 2765 C C . GLY A 1 380 ? 211.839 110.629 18.945 1.00 57.22 380 GLY A C 1
ATOM 2766 O O . GLY A 1 380 ? 211.897 109.477 19.374 1.00 58.61 380 GLY A O 1
ATOM 2767 N N . MET A 1 381 ? 210.700 111.302 18.826 1.00 55.67 381 MET A N 1
ATOM 2768 C CA . MET A 1 381 ? 209.425 110.723 19.227 1.00 55.45 381 MET A CA 1
ATOM 2769 C C . MET A 1 381 ? 208.722 110.047 18.059 1.00 54.26 381 MET A C 1
ATOM 2770 O O . MET A 1 381 ? 208.524 110.650 17.005 1.00 54.01 381 MET A O 1
ATOM 2775 N N . LEU A 1 382 ? 208.354 108.786 18.253 1.00 52.01 382 LEU A N 1
ATOM 2776 C CA . LEU A 1 382 ? 207.566 108.058 17.270 1.00 52.93 382 LEU A CA 1
ATOM 2777 C C . LEU A 1 382 ? 206.141 107.893 17.778 1.00 54.09 382 LEU A C 1
ATOM 2778 O O . LEU A 1 382 ? 205.922 107.666 18.966 1.00 54.02 382 LEU A O 1
ATOM 2783 N N . GLN A 1 383 ? 205.173 108.014 16.877 1.00 54.47 383 GLN A N 1
ATOM 2784 C CA . GLN A 1 383 ? 203.776 107.895 17.261 1.00 54.00 383 GLN A CA 1
ATOM 2785 C C . GLN A 1 383 ? 203.011 106.952 16.344 1.00 53.54 383 GLN A C 1
ATOM 2786 O O . GLN A 1 383 ? 202.982 107.132 15.125 1.00 53.97 383 GLN A O 1
ATOM 2792 N N . CYS A 1 384 ? 202.402 105.939 16.949 1.00 51.64 384 CYS A N 1
ATOM 2793 C CA . CYS A 1 384 ? 201.556 104.999 16.234 1.00 52.95 384 CYS A CA 1
ATOM 2794 C C . CYS A 1 384 ? 200.091 105.394 16.374 1.00 52.75 384 CYS A C 1
ATOM 2795 O O . CYS A 1 384 ? 199.572 105.522 17.490 1.00 54.55 384 CYS A O 1
ATOM 2798 N N . PHE A 1 385 ? 199.443 105.592 15.229 1.00 52.11 385 PHE A N 1
ATOM 2799 C CA . PHE A 1 385 ? 198.029 105.940 15.161 1.00 51.65 385 PHE A CA 1
ATOM 2800 C C . PHE A 1 385 ? 197.216 104.798 14.568 1.00 52.09 385 PHE A C 1
ATOM 2801 O O . PHE A 1 385 ? 197.478 104.355 13.450 1.00 52.99 385 PHE A O 1
ATOM 2809 N N . ALA A 1 386 ? 196.229 104.325 15.319 1.00 50.08 386 ALA A N 1
ATOM 2810 C CA . ALA A 1 386 ? 195.302 103.318 14.822 1.00 52.27 386 ALA A CA 1
ATOM 2811 C C . ALA A 1 386 ? 193.971 103.974 14.478 1.00 52.76 386 ALA A C 1
ATOM 2812 O O . ALA A 1 386 ? 193.267 104.464 15.361 1.00 48.89 386 ALA A O 1
ATOM 2814 N N . HIS A 1 387 ? 193.628 103.984 13.194 1.00 55.02 387 HIS A N 1
ATOM 2815 C CA . HIS A 1 387 ? 192.433 104.692 12.748 1.00 55.41 387 HIS A CA 1
ATOM 2816 C C . HIS A 1 387 ? 191.414 103.798 12.054 1.00 54.82 387 HIS A C 1
ATOM 2817 O O . HIS A 1 387 ? 191.773 102.927 11.263 1.00 57.24 387 HIS A O 1
ATOM 2824 N N . ASN A 1 388 ? 190.139 104.019 12.361 1.00 53.77 388 ASN A N 1
ATOM 2825 C CA . ASN A 1 388 ? 189.067 103.549 11.493 1.00 52.05 388 ASN A CA 1
ATOM 2826 C C . ASN A 1 388 ? 187.877 104.499 11.576 1.00 53.99 388 ASN A C 1
ATOM 2827 O O . ASN A 1 388 ? 187.895 105.455 12.354 1.00 54.74 388 ASN A O 1
ATOM 2832 N N . ALA A 1 389 ? 186.845 104.223 10.785 1.00 56.47 389 ALA A N 1
ATOM 2833 C CA . ALA A 1 389 ? 185.712 105.132 10.632 1.00 55.56 389 ALA A CA 1
ATOM 2834 C C . ALA A 1 389 ? 185.035 105.497 11.953 1.00 53.71 389 ALA A C 1
ATOM 2835 O O . ALA A 1 389 ? 184.355 106.519 12.043 1.00 53.57 389 ALA A O 1
ATOM 2837 N N . ALA A 1 390 ? 185.232 104.673 12.978 1.00 49.86 390 ALA A N 1
ATOM 2838 C CA . ALA A 1 390 ? 184.563 104.883 14.256 1.00 51.33 390 ALA A CA 1
ATOM 2839 C C . ALA A 1 390 ? 185.507 105.335 15.368 1.00 54.16 390 ALA A C 1
ATOM 2840 O O . ALA A 1 390 ? 185.115 105.366 16.535 1.00 56.71 390 ALA A O 1
ATOM 2842 N N . GLY A 1 391 ? 186.743 105.683 15.025 1.00 52.35 391 GLY A N 1
ATOM 2843 C CA . GLY A 1 391 ? 187.655 106.171 16.044 1.00 52.15 391 GLY A CA 1
ATOM 2844 C C . GLY A 1 391 ? 189.140 106.178 15.740 1.00 52.78 391 GLY A C 1
ATOM 2845 O O . GLY A 1 391 ? 189.591 105.752 14.670 1.00 53.04 391 GLY A O 1
ATOM 2846 N N . GLU A 1 392 ? 189.897 106.661 16.721 1.00 49.40 392 GLU A N 1
ATOM 2847 C CA . GLU A 1 392 ? 191.332 106.865 16.598 1.00 51.60 392 GLU A CA 1
ATOM 2848 C C . GLU A 1 392 ? 192.036 106.643 17.934 1.00 51.35 392 GLU A C 1
ATOM 2849 O O . GLU A 1 392 ? 191.646 107.211 18.954 1.00 50.35 392 GLU A O 1
ATOM 2855 N N . ALA A 1 393 ? 193.072 105.812 17.921 1.00 53.05 393 ALA A N 1
ATOM 2856 C CA . ALA A 1 393 ? 193.890 105.587 19.105 1.00 51.99 393 ALA A CA 1
ATOM 2857 C C . ALA A 1 393 ? 195.340 105.944 18.793 1.00 52.43 393 ALA A C 1
ATOM 2858 O O . ALA A 1 393 ? 195.735 105.970 17.631 1.00 51.35 393 ALA A O 1
ATOM 2860 N N . GLN A 1 394 ? 196.132 106.232 19.821 1.00 51.95 394 GLN A N 1
ATOM 2861 C CA . GLN A 1 394 ? 197.514 106.638 19.594 1.00 52.53 394 GLN A CA 1
ATOM 2862 C C . GLN A 1 394 ? 198.433 106.267 20.754 1.00 50.95 394 GLN A C 1
ATOM 2863 O O . GLN A 1 394 ? 198.027 106.297 21.918 1.00 49.00 394 GLN A O 1
ATOM 2869 N N . THR A 1 395 ? 199.666 105.885 20.428 1.00 55.57 395 THR A N 1
ATOM 2870 C CA . THR A 1 395 ? 200.703 105.715 21.450 1.00 56.52 395 THR A CA 1
ATOM 2871 C C . THR A 1 395 ? 202.020 106.311 20.983 1.00 54.44 395 THR A C 1
ATOM 2872 O O . THR A 1 395 ? 202.275 106.413 19.787 1.00 52.60 395 THR A O 1
ATOM 2876 N N . SER A 1 396 ? 202.861 106.696 21.934 1.00 55.42 396 SER A N 1
ATOM 2877 C CA . SER A 1 396 ? 204.152 107.273 21.599 1.00 56.85 396 SER A CA 1
ATOM 2878 C C . SER A 1 396 ? 205.297 106.490 22.223 1.00 58.40 396 SER A C 1
ATOM 2879 O O . SER A 1 396 ? 205.126 105.816 23.239 1.00 59.89 396 SER A O 1
ATOM 2882 N N . THR A 1 397 ? 206.464 106.579 21.598 1.00 60.25 397 THR A N 1
ATOM 2883 C CA . THR A 1 397 ? 207.683 106.025 22.164 1.00 61.05 397 THR A CA 1
ATOM 2884 C C . THR A 1 397 ? 208.841 106.970 21.889 1.00 60.75 397 THR A C 1
ATOM 2885 O O . THR A 1 397 ? 208.842 107.689 20.889 1.00 61.00 397 THR A O 1
ATOM 2889 N N . TYR A 1 398 ? 209.818 106.988 22.785 1.00 63.10 398 TYR A N 1
ATOM 2890 C CA . TYR A 1 398 ? 211.031 107.745 22.531 1.00 61.86 398 TYR A CA 1
ATOM 2891 C C . TYR A 1 398 ? 212.112 106.816 22.007 1.00 59.10 398 TYR A C 1
ATOM 2892 O O . TYR A 1 398 ? 212.615 105.962 22.735 1.00 60.04 398 TYR A O 1
ATOM 2901 N N . LEU A 1 399 ? 212.453 106.976 20.734 1.00 58.01 399 LEU A N 1
ATOM 2902 C CA . LEU A 1 399 ? 213.525 106.195 20.137 1.00 60.29 399 LEU A CA 1
ATOM 2903 C C . LEU A 1 399 ? 214.846 106.942 20.252 1.00 63.54 399 LEU A C 1
ATOM 2904 O O . LEU A 1 399 ? 214.987 108.055 19.745 1.00 65.20 399 LEU A O 1
ATOM 2909 N N . ALA A 1 400 ? 215.808 106.326 20.929 1.00 65.42 400 ALA A N 1
ATOM 2910 C CA . ALA A 1 400 ? 217.132 106.913 21.079 1.00 67.28 400 ALA A CA 1
ATOM 2911 C C . ALA A 1 400 ? 218.180 106.063 20.370 1.00 70.36 400 ALA A C 1
ATOM 2912 O O . ALA A 1 400 ? 218.221 104.844 20.538 1.00 71.64 400 ALA A O 1
ATOM 2914 N N . VAL A 1 401 ? 219.025 106.714 19.577 1.00 69.18 401 VAL A N 1
ATOM 2915 C CA . VAL A 1 401 ? 220.076 106.018 18.843 1.00 71.72 401 VAL A CA 1
ATOM 2916 C C . VAL A 1 401 ? 221.402 106.073 19.593 1.00 75.43 401 VAL A C 1
ATOM 2917 O O . VAL A 1 401 ? 221.797 107.124 20.099 1.00 75.29 401 VAL A O 1
ATOM 2921 N N . THR A 1 402 ? 222.084 104.935 19.663 1.00 76.87 402 THR A N 1
ATOM 2922 C CA . THR A 1 402 ? 223.366 104.851 20.352 1.00 80.15 402 THR A CA 1
ATOM 2923 C C . THR A 1 402 ? 224.396 104.101 19.514 1.00 80.97 402 THR A C 1
ATOM 2924 O O . THR A 1 402 ? 224.287 104.040 18.289 1.00 80.44 402 THR A O 1
ATOM 2928 N N . SER A 1 403 ? 225.394 103.532 20.181 1.00 78.18 403 SER A N 1
ATOM 2929 C CA . SER A 1 403 ? 226.445 102.786 19.500 1.00 80.32 403 SER A CA 1
ATOM 2930 C C . SER A 1 403 ? 227.441 103.725 18.827 1.00 81.24 403 SER A C 1
ATOM 2931 O O . SER A 1 403 ? 228.648 103.628 19.050 1.00 81.73 403 SER A O 1
ATOM 2934 N N . ASP B 1 27 ? 144.015 110.850 22.817 1.00 57.37 27 ASP B N 1
ATOM 2935 C CA . ASP B 1 27 ? 144.632 111.152 24.104 1.00 59.02 27 ASP B CA 1
ATOM 2936 C C . ASP B 1 27 ? 145.966 110.428 24.259 1.00 60.84 27 ASP B C 1
ATOM 2937 O O . ASP B 1 27 ? 146.033 109.351 24.851 1.00 62.77 27 ASP B O 1
ATOM 2942 N N . VAL B 1 28 ? 147.024 111.027 23.723 1.00 59.44 28 VAL B N 1
ATOM 2943 C CA . VAL B 1 28 ? 148.357 110.442 23.801 1.00 58.02 28 VAL B CA 1
ATOM 2944 C C . VAL B 1 28 ? 148.971 110.652 25.181 1.00 56.71 28 VAL B C 1
ATOM 2945 O O . VAL B 1 28 ? 148.573 111.568 25.909 1.00 55.65 28 VAL B O 1
ATOM 2949 N N . PRO B 1 29 ? 149.987 109.749 25.536 1.00 55.97 29 PRO B N 1
ATOM 2950 C CA . PRO B 1 29 ? 150.542 109.995 26.873 1.00 54.96 29 PRO B CA 1
ATOM 2951 C C . PRO B 1 29 ? 151.871 110.740 26.806 1.00 53.62 29 PRO B C 1
ATOM 2952 O O . PRO B 1 29 ? 152.160 111.370 25.783 1.00 54.05 29 PRO B O 1
ATOM 2956 N N . PRO B 1 30 ? 152.691 110.655 27.942 1.00 51.65 30 PRO B N 1
ATOM 2957 C CA . PRO B 1 30 ? 153.949 111.397 27.804 1.00 50.13 30 PRO B CA 1
ATOM 2958 C C . PRO B 1 30 ? 155.117 110.476 27.466 1.00 49.09 30 PRO B C 1
ATOM 2959 O O . PRO B 1 30 ? 155.160 109.338 27.935 1.00 50.59 30 PRO B O 1
ATOM 2963 N N . TYR B 1 31 ? 156.051 110.969 26.660 1.00 48.38 31 TYR B N 1
ATOM 2964 C CA . TYR B 1 31 ? 157.216 110.186 26.266 1.00 49.47 31 TYR B CA 1
ATOM 2965 C C . TYR B 1 31 ? 158.352 111.087 25.795 1.00 47.77 31 TYR B C 1
ATOM 2966 O O . TYR B 1 31 ? 158.121 112.096 25.130 1.00 44.96 31 TYR B O 1
ATOM 2975 N N . PHE B 1 32 ? 159.579 110.716 26.145 1.00 49.57 32 PHE B N 1
ATOM 2976 C CA . PHE B 1 32 ? 160.751 111.491 25.761 1.00 52.93 32 PHE B CA 1
ATOM 2977 C C . PHE B 1 32 ? 161.302 111.047 24.412 1.00 59.63 32 PHE B C 1
ATOM 2978 O O . PHE B 1 32 ? 161.548 109.861 24.189 1.00 57.67 32 PHE B O 1
ATOM 2986 N N . LYS B 1 33 ? 161.490 112.008 23.512 1.00 59.26 33 LYS B N 1
ATOM 2987 C CA . LYS B 1 33 ? 162.069 111.724 22.205 1.00 62.21 33 LYS B CA 1
ATOM 2988 C C . LYS B 1 33 ? 163.566 111.460 22.336 1.00 63.16 33 LYS B C 1
ATOM 2989 O O . LYS B 1 33 ? 164.096 110.531 21.727 1.00 63.59 33 LYS B O 1
ATOM 2995 N N . THR B 1 34 ? 164.239 112.284 23.134 1.00 63.45 34 THR B N 1
ATOM 2996 C CA . THR B 1 34 ? 165.649 112.076 23.458 1.00 59.99 34 THR B CA 1
ATOM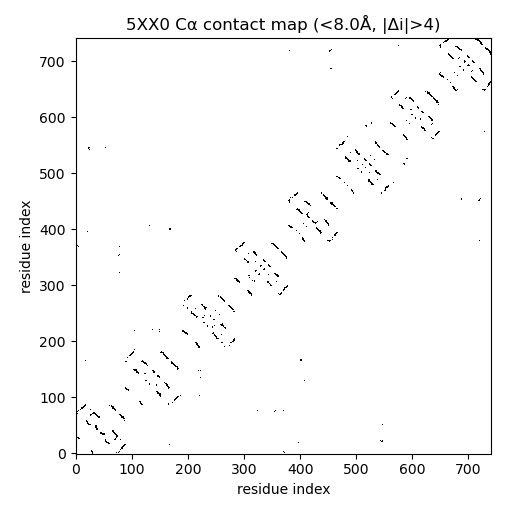 2997 C C . THR B 1 34 ? 165.931 112.426 24.914 1.00 57.31 34 THR B C 1
ATOM 2998 O O . THR B 1 34 ? 165.280 113.297 25.491 1.00 58.72 34 THR B O 1
ATOM 3002 N N . GLU B 1 35 ? 166.906 111.743 25.503 1.00 54.67 35 GLU B N 1
ATOM 3003 C CA . GLU B 1 35 ? 167.349 112.056 26.855 1.00 53.19 35 GLU B CA 1
ATOM 3004 C C . GLU B 1 35 ? 168.659 112.839 26.799 1.00 48.22 35 GLU B C 1
ATOM 3005 O O . GLU B 1 35 ? 169.420 112.708 25.841 1.00 48.44 35 GLU B O 1
ATOM 3011 N N . PRO B 1 36 ? 168.922 113.669 27.820 1.00 50.60 36 PRO B N 1
ATOM 3012 C CA . PRO B 1 36 ? 170.181 114.419 27.857 1.00 48.22 36 PRO B CA 1
ATOM 3013 C C . PRO B 1 36 ? 171.366 113.533 28.228 1.00 46.21 36 PRO B C 1
ATOM 3014 O O . PRO B 1 36 ? 171.170 112.422 28.719 1.00 45.12 36 PRO B O 1
ATOM 3018 N N . VAL B 1 37 ? 172.579 114.020 27.984 1.00 48.52 37 VAL B N 1
ATOM 3019 C CA . VAL B 1 37 ? 173.778 113.320 28.428 1.00 45.22 37 VAL B CA 1
ATOM 3020 C C . VAL B 1 37 ? 173.815 113.300 29.952 1.00 43.89 37 VAL B C 1
ATOM 3021 O O . VAL B 1 37 ? 173.341 114.233 30.600 1.00 45.19 37 VAL B O 1
ATOM 3025 N N . ARG B 1 38 ? 174.364 112.230 30.520 1.00 40.82 38 ARG B N 1
ATOM 3026 C CA . ARG B 1 38 ? 174.441 112.092 31.972 1.00 44.28 38 ARG B CA 1
ATOM 3027 C C . ARG B 1 38 ? 175.240 113.227 32.603 1.00 44.67 38 ARG B C 1
ATOM 3028 O O . ARG B 1 38 ? 174.808 113.834 33.583 1.00 44.78 38 ARG B O 1
ATOM 3036 N N . THR B 1 39 ? 176.407 113.504 32.033 1.00 46.85 39 THR B N 1
ATOM 3037 C CA . THR B 1 39 ? 177.299 114.528 32.564 1.00 46.75 39 THR B CA 1
ATOM 3038 C C . THR B 1 39 ? 177.728 115.510 31.480 1.00 44.58 39 THR B C 1
ATOM 3039 O O . THR B 1 39 ? 177.999 115.117 30.346 1.00 45.78 39 THR B O 1
ATOM 3043 N N . GLN B 1 40 ? 177.788 116.789 31.834 1.00 44.22 40 GLN B N 1
ATOM 3044 C CA . GLN B 1 40 ? 178.246 117.813 30.902 1.00 42.83 40 GLN B CA 1
ATOM 3045 C C . GLN B 1 40 ? 179.002 118.917 31.635 1.00 43.03 40 GLN B C 1
ATOM 3046 O O . GLN B 1 40 ? 178.516 119.473 32.620 1.00 45.19 40 GLN B O 1
ATOM 3052 N N . VAL B 1 41 ? 180.202 119.218 31.153 1.00 43.02 41 VAL B N 1
ATOM 3053 C CA . VAL B 1 41 ? 181.046 120.235 31.769 1.00 44.28 41 VAL B CA 1
ATOM 3054 C C . VAL B 1 41 ? 180.997 121.540 30.976 1.00 42.66 41 VAL B C 1
ATOM 3055 O O . VAL B 1 41 ? 181.081 121.535 29.748 1.00 43.20 41 VAL B O 1
ATOM 3059 N N . HIS B 1 42 ? 180.841 122.655 31.682 1.00 40.80 42 HIS B N 1
ATOM 3060 C CA . HIS B 1 42 ? 180.828 123.964 31.040 1.00 43.48 42 HIS B CA 1
ATOM 3061 C C . HIS B 1 42 ? 181.711 124.954 31.787 1.00 44.58 42 HIS B C 1
ATOM 3062 O O . HIS B 1 42 ? 181.996 124.779 32.972 1.00 45.77 42 HIS B O 1
ATOM 3069 N N . LEU B 1 43 ? 182.137 125.997 31.086 1.00 46.07 43 LEU B N 1
ATOM 3070 C CA . LEU B 1 43 ? 183.007 127.004 31.676 1.00 46.11 43 LEU B CA 1
ATOM 3071 C C . LEU B 1 43 ? 182.217 128.017 32.489 1.00 48.11 43 LEU B C 1
ATOM 3072 O O . LEU B 1 43 ? 181.096 128.382 32.132 1.00 48.25 43 LEU B O 1
ATOM 3077 N N . GLU B 1 44 ? 182.813 128.458 33.591 1.00 48.11 44 GLU B N 1
ATOM 3078 C CA . GLU B 1 44 ? 182.250 129.531 34.394 1.00 47.64 44 GLU B CA 1
ATOM 3079 C C . GLU B 1 44 ? 182.151 130.794 33.545 1.00 47.96 44 GLU B C 1
ATOM 3080 O O . GLU B 1 44 ? 183.138 131.226 32.947 1.00 48.38 44 GLU B O 1
ATOM 3086 N N . GLY B 1 45 ? 180.955 131.369 33.472 1.00 43.91 45 GLY B N 1
ATOM 3087 C CA . GLY B 1 45 ? 180.741 132.582 32.705 1.00 41.08 45 GLY B CA 1
ATOM 3088 C C . GLY B 1 45 ? 179.955 132.365 31.426 1.00 41.52 45 GLY B C 1
ATOM 3089 O O . GLY B 1 45 ? 179.442 133.316 30.837 1.00 42.52 45 GLY B O 1
ATOM 3090 N N . ASN B 1 46 ? 179.856 131.111 30.997 1.00 43.91 46 ASN B N 1
ATOM 3091 C CA . ASN B 1 46 ? 179.162 130.779 29.756 1.00 42.91 46 ASN B CA 1
ATOM 3092 C C . ASN B 1 46 ? 177.663 130.567 29.939 1.00 44.94 46 ASN B C 1
ATOM 3093 O O . ASN B 1 46 ? 177.203 130.193 31.016 1.00 46.99 46 ASN B O 1
ATOM 3098 N N . ARG B 1 47 ? 176.908 130.812 28.873 1.00 44.94 47 ARG B N 1
ATOM 3099 C CA . ARG B 1 47 ? 175.468 130.589 28.874 1.00 46.07 47 ARG B CA 1
ATOM 3100 C C . ARG B 1 47 ? 175.166 129.096 28.771 1.00 41.06 47 ARG B C 1
ATOM 3101 O O . ARG B 1 47 ? 175.920 128.348 28.149 1.00 36.95 47 ARG B O 1
ATOM 3109 N N . LEU B 1 48 ? 174.070 128.666 29.389 1.00 43.90 48 LEU B N 1
ATOM 3110 C CA . LEU B 1 48 ? 173.726 127.249 29.439 1.00 43.40 48 LEU B CA 1
ATOM 3111 C C . LEU B 1 48 ? 172.218 127.040 29.294 1.00 43.41 48 LEU B C 1
ATOM 3112 O O . LEU B 1 48 ? 171.438 127.563 30.083 1.00 45.31 48 LEU B O 1
ATOM 3117 N N . VAL B 1 49 ? 171.810 126.274 28.287 1.00 42.40 49 VAL B N 1
ATOM 3118 C CA . VAL B 1 49 ? 170.391 126.009 28.070 1.00 41.23 49 VAL B CA 1
ATOM 3119 C C . VAL B 1 49 ? 170.053 124.532 28.232 1.00 40.54 49 VAL B C 1
ATOM 3120 O O . VAL B 1 49 ? 170.409 123.710 27.389 1.00 40.34 49 VAL B O 1
ATOM 3124 N N . LEU B 1 50 ? 169.366 124.200 29.320 1.00 40.19 50 LEU B N 1
ATOM 3125 C CA . LEU B 1 50 ? 168.844 122.850 29.499 1.00 40.36 50 LEU B CA 1
ATOM 3126 C C . LEU B 1 50 ? 167.473 122.771 28.847 1.00 41.62 50 LEU B C 1
ATOM 3127 O O . LEU B 1 50 ? 166.728 123.747 28.848 1.00 43.15 50 LEU B O 1
ATOM 3132 N N . THR B 1 51 ? 167.142 121.623 28.270 1.00 39.30 51 THR B N 1
ATOM 3133 C CA . THR B 1 51 ? 165.870 121.487 27.572 1.00 40.81 51 THR B CA 1
ATOM 3134 C C . THR B 1 51 ? 165.155 120.188 27.918 1.00 43.38 51 THR B C 1
ATOM 3135 O O . THR B 1 51 ? 165.778 119.135 28.049 1.00 44.84 51 THR B O 1
ATOM 3139 N N . CYS B 1 52 ? 163.838 120.278 28.067 1.00 45.70 52 CYS B N 1
ATOM 3140 C CA . CYS B 1 52 ? 163.007 119.107 28.308 1.00 46.78 52 CYS B CA 1
ATOM 3141 C C . CYS B 1 52 ? 162.343 118.678 27.003 1.00 47.62 52 CYS B C 1
ATOM 3142 O O . CYS B 1 52 ? 161.369 119.289 26.564 1.00 48.53 52 CYS B O 1
ATOM 3145 N N . MET B 1 53 ? 162.881 117.633 26.383 1.00 44.07 53 MET B N 1
ATOM 3146 C CA . MET B 1 53 ? 162.411 117.194 25.073 1.00 48.31 53 MET B CA 1
ATOM 3147 C C . MET B 1 53 ? 161.412 116.052 25.185 1.00 50.74 53 MET B C 1
ATOM 3148 O O . MET B 1 53 ? 161.794 114.886 25.285 1.00 53.37 53 MET B O 1
ATOM 3153 N N . ALA B 1 54 ? 160.129 116.390 25.161 1.00 48.30 54 ALA B N 1
ATOM 3154 C CA . ALA B 1 54 ? 159.085 115.385 25.279 1.00 49.06 54 ALA B CA 1
ATOM 3155 C C . ALA B 1 54 ? 157.916 115.694 24.357 1.00 50.81 54 ALA B C 1
ATOM 3156 O O . ALA B 1 54 ? 157.738 116.830 23.918 1.00 50.64 54 ALA B O 1
ATOM 3158 N N . GLU B 1 55 ? 157.126 114.669 24.060 1.00 52.91 55 GLU B N 1
ATOM 3159 C CA . GLU B 1 55 ? 155.894 114.858 23.312 1.00 56.25 55 GLU B CA 1
ATOM 3160 C C . GLU B 1 55 ? 154.719 114.215 24.033 1.00 53.14 55 GLU B C 1
ATOM 3161 O O . GLU B 1 55 ? 154.889 113.552 25.056 1.00 52.08 55 GLU B O 1
ATOM 3167 N N . GLY B 1 56 ? 153.528 114.424 23.487 1.00 52.69 56 GLY B N 1
ATOM 3168 C CA . GLY B 1 56 ? 152.297 114.001 24.123 1.00 52.44 56 GLY B CA 1
ATOM 3169 C C . GLY B 1 56 ? 151.219 115.008 23.786 1.00 54.53 56 GLY B C 1
ATOM 3170 O O . GLY B 1 56 ? 151.487 116.006 23.117 1.00 55.80 56 GLY B O 1
ATOM 3171 N N . SER B 1 57 ? 150.001 114.759 24.251 1.00 56.52 57 SER B N 1
ATOM 3172 C CA . SER B 1 57 ? 148.870 115.610 23.897 1.00 57.98 57 SER B CA 1
ATOM 3173 C C . SER B 1 57 ? 148.832 116.905 24.707 1.00 60.26 57 SER B C 1
ATOM 3174 O O . SER B 1 57 ? 149.674 117.140 25.574 1.00 59.86 57 SER B O 1
ATOM 3177 N N . TRP B 1 58 ? 147.842 117.740 24.407 1.00 61.25 58 TRP B N 1
ATOM 3178 C CA . TRP B 1 58 ? 147.679 119.041 25.048 1.00 62.15 58 TRP B CA 1
ATOM 3179 C C . TRP B 1 58 ? 146.959 118.907 26.390 1.00 60.62 58 TRP B C 1
ATOM 3180 O O . TRP B 1 58 ? 146.030 118.110 26.517 1.00 63.06 58 TRP B O 1
ATOM 3191 N N . PRO B 1 59 ? 147.389 119.680 27.401 1.00 62.84 59 PRO B N 1
ATOM 3192 C CA . PRO B 1 59 ? 148.521 120.609 27.357 1.00 61.36 59 PRO B CA 1
ATOM 3193 C C . PRO B 1 59 ? 149.788 120.041 27.989 1.00 59.37 59 PRO B C 1
ATOM 3194 O O . PRO B 1 59 ? 149.760 119.565 29.125 1.00 61.00 59 PRO B O 1
ATOM 3198 N N . LEU B 1 60 ? 150.891 120.098 27.254 1.00 55.76 60 LEU B N 1
ATOM 3199 C CA . LEU B 1 60 ? 152.163 119.605 27.761 1.00 51.85 60 LEU B CA 1
ATOM 3200 C C . LEU B 1 60 ? 152.840 120.661 28.624 1.00 49.59 60 LEU B C 1
ATOM 3201 O O . LEU B 1 60 ? 153.116 121.769 28.163 1.00 49.50 60 LEU B O 1
ATOM 3206 N N . GLU B 1 61 ? 153.100 120.315 29.881 1.00 47.78 61 GLU B N 1
ATOM 3207 C CA . GLU B 1 61 ? 153.719 121.248 30.814 1.00 48.05 61 GLU B CA 1
ATOM 3208 C C . GLU B 1 61 ? 155.011 120.679 31.393 1.00 46.56 61 GLU B C 1
ATOM 3209 O O . GLU B 1 61 ? 155.186 119.464 31.467 1.00 44.64 61 GLU B O 1
ATOM 3215 N N . PHE B 1 62 ? 155.912 121.565 31.804 1.00 48.52 62 PHE B N 1
ATOM 3216 C CA . PHE B 1 62 ? 157.237 121.151 32.248 1.00 48.14 62 PHE B CA 1
ATOM 3217 C C . PHE B 1 62 ? 157.607 121.762 33.598 1.00 51.65 62 PHE B C 1
ATOM 3218 O O . PHE B 1 62 ? 157.243 122.899 33.895 1.00 55.07 62 PHE B O 1
ATOM 3226 N N . LYS B 1 63 ? 158.330 120.996 34.410 1.00 48.09 63 LYS B N 1
ATOM 3227 C CA . LYS B 1 63 ? 158.815 121.477 35.704 1.00 49.50 63 LYS B CA 1
ATOM 3228 C C . LYS B 1 63 ? 160.273 121.078 35.910 1.00 49.37 63 LYS B C 1
ATOM 3229 O O . LYS B 1 63 ? 160.653 119.956 35.607 1.00 50.79 63 LYS B O 1
ATOM 3235 N N . TRP B 1 64 ? 161.093 121.984 36.428 1.00 50.87 64 TRP B N 1
ATOM 3236 C CA . TRP B 1 64 ? 162.508 121.671 36.597 1.00 49.27 64 TRP B CA 1
ATOM 3237 C C . TRP B 1 64 ? 162.898 121.387 38.046 1.00 48.95 64 TRP B C 1
ATOM 3238 O O . TRP B 1 64 ? 162.333 121.951 38.983 1.00 51.84 64 TRP B O 1
ATOM 3249 N N . LEU B 1 65 ? 163.868 120.491 38.206 1.00 46.11 65 LEU B N 1
ATOM 3250 C CA . LEU B 1 65 ? 164.381 120.091 39.509 1.00 44.54 65 LEU B CA 1
ATOM 3251 C C . LEU B 1 65 ? 165.895 120.240 39.551 1.00 45.08 65 LEU B C 1
ATOM 3252 O O . LEU B 1 65 ? 166.591 119.847 38.610 1.00 44.52 65 LEU B O 1
ATOM 3257 N N . HIS B 1 66 ? 166.396 120.803 40.646 1.00 44.71 66 HIS B N 1
ATOM 3258 C CA . HIS B 1 66 ? 167.833 120.913 40.872 1.00 43.97 66 HIS B CA 1
ATOM 3259 C C . HIS B 1 66 ? 168.222 120.230 42.177 1.00 48.07 66 HIS B C 1
ATOM 3260 O O . HIS B 1 66 ? 167.745 120.612 43.247 1.00 49.52 66 HIS B O 1
ATOM 3267 N N . ASN B 1 67 ? 169.099 119.232 42.079 1.00 48.06 67 ASN B N 1
ATOM 3268 C CA . ASN B 1 67 ? 169.449 118.379 43.214 1.00 49.60 67 ASN B CA 1
ATOM 3269 C C . ASN B 1 67 ? 168.200 117.840 43.903 1.00 52.61 67 ASN B C 1
ATOM 3270 O O . ASN B 1 67 ? 168.108 117.828 45.132 1.00 54.23 67 ASN B O 1
ATOM 3275 N N . ASN B 1 68 ? 167.242 117.417 43.083 1.00 51.89 68 ASN B N 1
ATOM 3276 C CA . ASN B 1 68 ? 165.998 116.793 43.529 1.00 54.94 68 ASN B CA 1
ATOM 3277 C C . ASN B 1 68 ? 165.111 117.725 44.360 1.00 54.06 68 ASN B C 1
ATOM 3278 O O . ASN B 1 68 ? 164.271 117.270 45.135 1.00 53.87 68 ASN B O 1
ATOM 3283 N N . ARG B 1 69 ? 165.300 119.030 44.188 1.00 50.55 69 ARG B N 1
ATOM 3284 C CA . ARG B 1 69 ? 164.415 120.024 44.788 1.00 53.62 69 ARG B CA 1
ATOM 3285 C C . ARG B 1 69 ? 163.732 120.820 43.683 1.00 50.82 69 ARG B C 1
ATOM 3286 O O . ARG B 1 69 ? 164.321 121.041 42.625 1.00 48.97 69 ARG B O 1
ATOM 3294 N N . GLU B 1 70 ? 162.494 121.247 43.922 1.00 50.80 70 GLU B N 1
ATOM 3295 C CA . GLU B 1 70 ? 161.758 122.015 42.922 1.00 50.17 70 GLU B CA 1
ATOM 3296 C C . GLU B 1 70 ? 162.496 123.297 42.558 1.00 49.29 70 GLU B C 1
ATOM 3297 O O . GLU B 1 70 ? 162.861 124.088 43.427 1.00 49.56 70 GLU B O 1
ATOM 3303 N N . LEU B 1 71 ? 162.714 123.487 41.262 1.00 49.21 71 LEU B N 1
ATOM 3304 C CA . LEU B 1 71 ? 163.446 124.641 40.764 1.00 48.71 71 LEU B CA 1
ATOM 3305 C C . LEU B 1 71 ? 162.479 125.654 40.160 1.00 50.01 71 LEU B C 1
ATOM 3306 O O . LEU B 1 71 ? 162.634 126.862 40.344 1.00 53.20 71 LEU B O 1
ATOM 3311 N N . THR B 1 72 ? 161.483 125.149 39.437 1.00 52.95 72 THR B N 1
ATOM 3312 C CA . THR B 1 72 ? 160.427 125.984 38.869 1.00 50.75 72 THR B CA 1
ATOM 3313 C C . THR B 1 72 ? 159.065 125.317 39.042 1.00 51.08 72 THR B C 1
ATOM 3314 O O . THR B 1 72 ? 158.976 124.182 39.510 1.00 51.42 72 THR B O 1
ATOM 3318 N N . ARG B 1 73 ? 158.008 126.027 38.661 1.00 48.78 73 ARG B N 1
ATOM 3319 C CA . ARG B 1 73 ? 156.664 125.460 38.652 1.00 49.27 73 ARG B CA 1
ATOM 3320 C C . ARG B 1 73 ? 156.288 124.989 37.252 1.00 47.31 73 ARG B C 1
ATOM 3321 O O . ARG B 1 73 ? 156.973 125.308 36.281 1.00 47.12 73 ARG B O 1
ATOM 3329 N N . PHE B 1 74 ? 155.198 124.233 37.153 1.00 50.10 74 PHE B N 1
ATOM 3330 C CA . PHE B 1 74 ? 154.710 123.755 35.862 1.00 49.35 74 PHE B CA 1
ATOM 3331 C C . PHE B 1 74 ? 154.285 124.906 34.956 1.00 50.56 74 PHE B C 1
ATOM 3332 O O . PHE B 1 74 ? 153.502 125.768 35.355 1.00 50.79 74 PHE B O 1
ATOM 3340 N N . SER B 1 75 ? 154.810 124.910 33.734 1.00 48.18 75 SER B N 1
ATOM 3341 C CA . SER B 1 75 ? 154.430 125.900 32.732 1.00 49.97 75 SER B CA 1
ATOM 3342 C C . SER B 1 75 ? 154.782 125.400 31.334 1.00 49.24 75 SER B C 1
ATOM 3343 O O . SER B 1 75 ? 155.252 124.275 31.171 1.00 49.35 75 SER B O 1
ATOM 3346 N N . LEU B 1 76 ? 154.558 126.242 30.331 1.00 50.13 76 LEU B N 1
ATOM 3347 C CA . LEU B 1 76 ? 154.777 125.848 28.942 1.00 50.57 76 LEU B CA 1
ATOM 3348 C C . LEU B 1 76 ? 156.246 125.942 28.541 1.00 48.91 76 LEU B C 1
ATOM 3349 O O . LEU B 1 76 ? 156.632 125.486 27.464 1.00 48.64 76 LEU B O 1
ATOM 3354 N N . GLU B 1 77 ? 157.063 126.537 29.404 1.00 46.54 77 GLU B N 1
ATOM 3355 C CA . GLU B 1 77 ? 158.492 126.644 29.141 1.00 47.34 77 GLU B CA 1
ATOM 3356 C C . GLU B 1 77 ? 159.173 125.292 29.328 1.00 45.75 77 GLU B C 1
ATOM 3357 O O . GLU B 1 77 ? 159.087 124.683 30.394 1.00 46.07 77 GLU B O 1
ATOM 3363 N N . TYR B 1 78 ? 159.843 124.825 28.280 1.00 47.61 78 TYR B N 1
ATOM 3364 C CA . TYR B 1 78 ? 160.520 123.534 28.308 1.00 46.87 78 TYR B CA 1
ATOM 3365 C C . TYR B 1 78 ? 162.017 123.711 28.526 1.00 44.92 78 TYR B C 1
ATOM 3366 O O . TYR B 1 78 ? 162.762 122.737 28.640 1.00 43.33 78 TYR B O 1
ATOM 3375 N N . ARG B 1 79 ? 162.452 124.965 28.581 1.00 45.22 79 ARG B N 1
ATOM 3376 C CA . ARG B 1 79 ? 163.859 125.275 28.788 1.00 44.65 79 ARG B CA 1
ATOM 3377 C C . ARG B 1 79 ? 164.130 125.747 30.207 1.00 45.28 79 ARG B C 1
ATOM 3378 O O . ARG B 1 79 ? 163.278 126.367 30.843 1.00 46.32 79 ARG B O 1
ATOM 3386 N N . TYR B 1 80 ? 165.323 125.441 30.702 1.00 44.56 80 TYR B N 1
ATOM 3387 C CA . TYR B 1 80 ? 165.851 126.128 31.866 1.00 44.47 80 TYR B CA 1
ATOM 3388 C C . TYR B 1 80 ? 167.143 126.817 31.457 1.00 41.45 80 TYR B C 1
ATOM 3389 O O . TYR B 1 80 ? 168.117 126.163 31.081 1.00 39.84 80 TYR B O 1
ATOM 3398 N N . MET B 1 81 ? 167.137 128.143 31.522 1.00 42.94 81 MET B N 1
ATOM 3399 C CA . MET B 1 81 ? 168.274 128.927 31.069 1.00 42.93 81 MET B CA 1
ATOM 3400 C C . MET B 1 81 ? 169.095 129.473 32.228 1.00 45.03 81 MET B C 1
ATOM 3401 O O . MET B 1 81 ? 168.556 130.029 33.184 1.00 48.59 81 MET B O 1
ATOM 3406 N N . ILE B 1 82 ? 170.406 129.293 32.133 1.00 42.25 82 ILE B N 1
ATOM 3407 C CA . ILE B 1 82 ? 171.346 129.937 33.033 1.00 42.76 82 ILE B CA 1
ATOM 3408 C C . ILE B 1 82 ? 172.199 130.889 32.206 1.00 45.32 82 ILE B C 1
ATOM 3409 O O . ILE B 1 82 ? 173.089 130.460 31.466 1.00 44.05 82 ILE B O 1
ATOM 3414 N N . THR B 1 83 ? 171.898 132.179 32.325 1.00 46.42 83 THR B N 1
ATOM 3415 C CA . THR B 1 83 ? 172.532 133.219 31.522 1.00 46.22 83 THR B CA 1
ATOM 3416 C C . THR B 1 83 ? 174.050 133.218 31.652 1.00 46.91 83 THR B C 1
ATOM 3417 O O . THR B 1 83 ? 174.770 133.190 30.655 1.00 47.94 83 THR B O 1
ATOM 3421 N N . SER B 1 84 ? 174.528 133.254 32.890 1.00 44.39 84 SER B N 1
ATOM 3422 C CA . SER B 1 84 ? 175.958 133.266 33.163 1.00 43.39 84 SER B CA 1
ATOM 3423 C C . SER B 1 84 ? 176.288 132.210 34.207 1.00 42.66 84 SER B C 1
ATOM 3424 O O . SER B 1 84 ? 175.983 132.376 35.387 1.00 42.75 84 SER B O 1
ATOM 3427 N N . LEU B 1 85 ? 176.909 131.121 33.767 1.00 44.17 85 LEU B N 1
ATOM 3428 C CA . LEU B 1 85 ? 177.150 129.976 34.637 1.00 45.07 85 LEU B CA 1
ATOM 3429 C C . LEU B 1 85 ? 178.127 130.295 35.765 1.00 47.43 85 LEU B C 1
ATOM 3430 O O . LEU B 1 85 ? 179.254 130.730 35.529 1.00 43.28 85 LEU B O 1
ATOM 3435 N N . ASP B 1 86 ? 177.673 130.076 36.993 1.00 51.01 86 ASP B N 1
ATOM 3436 C CA . ASP B 1 86 ? 178.506 130.247 38.173 1.00 53.90 86 ASP B CA 1
ATOM 3437 C C . ASP B 1 86 ? 178.827 128.875 38.758 1.00 54.90 86 ASP B C 1
ATOM 3438 O O . ASP B 1 86 ? 178.130 127.901 38.478 1.00 55.65 86 ASP B O 1
ATOM 3443 N N . ARG B 1 87 ? 179.878 128.799 39.568 1.00 53.25 87 ARG B N 1
ATOM 3444 C CA . ARG B 1 87 ? 180.319 127.525 40.128 1.00 53.41 87 ARG B CA 1
ATOM 3445 C C . ARG B 1 87 ? 179.286 126.926 41.080 1.00 52.89 87 ARG B C 1
ATOM 3446 O O . ARG B 1 87 ? 179.279 125.719 41.318 1.00 52.86 87 ARG B O 1
ATOM 3454 N N . THR B 1 88 ? 178.409 127.772 41.614 1.00 54.35 88 THR B N 1
ATOM 3455 C CA . THR B 1 88 ? 177.380 127.319 42.546 1.00 54.58 88 THR B CA 1
ATOM 3456 C C . THR B 1 88 ? 176.187 126.710 41.812 1.00 52.86 88 THR B C 1
ATOM 3457 O O . THR B 1 88 ? 175.217 126.279 42.436 1.00 53.46 88 THR B O 1
ATOM 3461 N N . HIS B 1 89 ? 176.266 126.679 40.486 1.00 51.30 89 HIS B N 1
ATOM 3462 C CA . HIS B 1 89 ? 175.219 126.081 39.667 1.00 48.10 89 HIS B CA 1
ATOM 3463 C C . HIS B 1 89 ? 175.496 124.605 39.414 1.00 43.86 89 HIS B C 1
ATOM 3464 O O . HIS B 1 89 ? 174.653 123.892 38.870 1.00 44.07 89 HIS B O 1
ATOM 3471 N N . ALA B 1 90 ? 176.685 124.156 39.805 1.00 46.19 90 ALA B N 1
ATOM 3472 C CA . ALA B 1 90 ? 177.071 122.760 39.643 1.00 43.39 90 ALA B CA 1
ATOM 3473 C C . ALA B 1 90 ? 176.135 121.850 40.427 1.00 43.64 90 ALA B C 1
ATOM 3474 O O . ALA B 1 90 ? 175.708 122.189 41.530 1.00 45.37 90 ALA B O 1
ATOM 3476 N N . GLY B 1 91 ? 175.809 120.698 39.853 1.00 42.47 91 GLY B N 1
ATOM 3477 C CA . GLY B 1 91 ? 174.910 119.770 40.515 1.00 42.65 91 GLY B CA 1
ATOM 3478 C C . GLY B 1 91 ? 174.043 119.008 39.538 1.00 42.18 91 GLY B C 1
ATOM 3479 O O . GLY B 1 91 ? 174.396 118.864 38.374 1.00 42.28 91 GLY B O 1
ATOM 3480 N N . PHE B 1 92 ? 172.901 118.521 40.007 1.00 42.00 92 PHE B N 1
ATOM 3481 C CA . PHE B 1 92 ? 172.032 117.716 39.159 1.00 41.52 92 PHE B CA 1
ATOM 3482 C C . PHE B 1 92 ? 170.762 118.459 38.770 1.00 41.47 92 PHE B C 1
ATOM 3483 O O . PHE B 1 92 ? 170.182 119.188 39.572 1.00 44.26 92 PHE B O 1
ATOM 3491 N N . TYR B 1 93 ? 170.344 118.265 37.524 1.00 38.77 93 TYR B N 1
ATOM 3492 C CA . TYR B 1 93 ? 169.138 118.885 36.998 1.00 39.00 93 TYR B CA 1
ATOM 3493 C C . TYR B 1 93 ? 168.293 117.852 36.265 1.00 40.62 93 TYR B C 1
ATOM 3494 O O . TYR B 1 93 ? 168.832 116.952 35.617 1.00 42.60 93 TYR B O 1
ATOM 3503 N N . ARG B 1 94 ? 166.973 117.979 36.362 1.00 38.55 94 ARG B N 1
ATOM 3504 C CA . ARG B 1 94 ? 166.097 117.106 35.584 1.00 40.60 94 ARG B CA 1
ATOM 3505 C C . ARG B 1 94 ? 164.730 117.733 35.351 1.00 39.48 94 ARG B C 1
ATOM 3506 O O . ARG B 1 94 ? 164.347 118.681 36.029 1.00 38.16 94 ARG B O 1
ATOM 3514 N N . CYS B 1 95 ? 163.996 117.199 34.381 1.00 41.16 95 CYS B N 1
ATOM 3515 C CA . CYS B 1 95 ? 162.689 117.742 34.040 1.00 40.76 95 CYS B CA 1
ATOM 3516 C C . CYS B 1 95 ? 161.558 116.785 34.398 1.00 42.98 95 CYS B C 1
ATOM 3517 O O . CYS B 1 95 ? 161.764 115.585 34.577 1.00 44.28 95 CYS B O 1
ATOM 3520 N N . ILE B 1 96 ? 160.363 117.347 34.511 1.00 45.74 96 ILE B N 1
ATOM 3521 C CA . ILE B 1 96 ? 159.140 116.597 34.723 1.00 44.45 96 ILE B CA 1
ATOM 3522 C C . ILE B 1 96 ? 158.138 117.054 33.679 1.00 46.21 96 ILE B C 1
ATOM 3523 O O . ILE B 1 96 ? 157.761 118.228 33.651 1.00 46.54 96 ILE B O 1
ATOM 3528 N N . VAL B 1 97 ? 157.723 116.142 32.808 1.00 44.69 97 VAL B N 1
ATOM 3529 C CA . VAL B 1 97 ? 156.750 116.496 31.785 1.00 44.66 97 VAL B CA 1
ATOM 3530 C C . VAL B 1 97 ? 155.383 115.914 32.134 1.00 45.97 97 VAL B C 1
ATOM 3531 O O . VAL B 1 97 ? 155.234 114.714 32.347 1.00 49.44 97 VAL B O 1
ATOM 3535 N N . ARG B 1 98 ? 154.385 116.785 32.206 1.00 43.93 98 ARG B N 1
ATOM 3536 C CA . ARG B 1 98 ? 153.059 116.387 32.653 1.00 44.12 98 ARG B CA 1
ATOM 3537 C C . ARG B 1 98 ? 151.968 116.813 31.680 1.00 46.80 98 ARG B C 1
ATOM 3538 O O . ARG B 1 98 ? 152.030 117.898 31.099 1.00 49.49 98 ARG B O 1
ATOM 3546 N N . ASN B 1 99 ? 150.983 115.941 31.494 1.00 49.68 99 ASN B N 1
ATOM 3547 C CA . ASN B 1 99 ? 149.705 116.344 30.923 1.00 52.40 99 ASN B CA 1
ATOM 3548 C C . ASN B 1 99 ? 148.583 115.524 31.554 1.00 55.19 99 ASN B C 1
ATOM 3549 O O . ASN B 1 99 ? 148.809 114.809 32.533 1.00 57.32 99 ASN B O 1
ATOM 3554 N N . ARG B 1 100 ? 147.386 115.625 30.987 1.00 52.18 100 ARG B N 1
ATOM 3555 C CA . ARG B 1 100 ? 146.195 115.006 31.563 1.00 55.51 100 ARG B CA 1
ATOM 3556 C C . ARG B 1 100 ? 146.346 113.501 31.783 1.00 55.36 100 ARG B C 1
ATOM 3557 O O . ARG B 1 100 ? 145.720 112.933 32.677 1.00 57.55 100 ARG B O 1
ATOM 3565 N N . MET B 1 101 ? 147.181 112.862 30.969 1.00 54.17 101 MET B N 1
ATOM 3566 C CA . MET B 1 101 ? 147.405 111.426 31.079 1.00 55.01 101 MET B CA 1
ATOM 3567 C C . MET B 1 101 ? 148.236 111.082 32.314 1.00 54.57 101 MET B C 1
ATOM 3568 O O . MET B 1 101 ? 147.983 110.079 32.982 1.00 54.98 101 MET B O 1
ATOM 3573 N N . GLY B 1 102 ? 149.225 111.918 32.615 1.00 55.25 102 GLY B N 1
ATOM 3574 C CA . GLY B 1 102 ? 150.109 111.667 33.739 1.00 53.78 102 GLY B CA 1
ATOM 3575 C C . GLY B 1 102 ? 151.392 112.473 33.671 1.00 52.44 102 GLY B C 1
ATOM 3576 O O . GLY B 1 102 ? 151.469 113.473 32.954 1.00 52.29 102 GLY B O 1
ATOM 3577 N N . ALA B 1 103 ? 152.403 112.037 34.416 1.00 52.84 103 ALA B N 1
ATOM 3578 C CA . ALA B 1 103 ? 153.673 112.754 34.477 1.00 50.28 103 ALA B CA 1
ATOM 3579 C C . ALA B 1 103 ? 154.866 111.817 34.308 1.00 48.27 103 ALA B C 1
ATOM 3580 O O . ALA B 1 103 ? 154.781 110.623 34.593 1.00 48.23 103 ALA B O 1
ATOM 3582 N N . LEU B 1 104 ? 155.982 112.377 33.853 1.0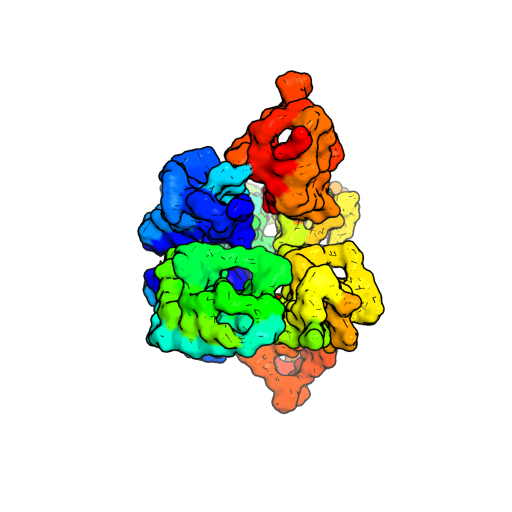0 45.41 104 LEU B N 1
ATOM 3583 C CA . LEU B 1 104 ? 157.169 111.598 33.527 1.00 44.49 104 LEU B CA 1
ATOM 3584 C C . LEU B 1 104 ? 158.439 112.318 33.977 1.00 46.57 104 LEU B C 1
ATOM 3585 O O . LEU B 1 104 ? 158.634 113.500 33.680 1.00 48.68 104 LEU B O 1
ATOM 3590 N N . LEU B 1 105 ? 159.296 111.596 34.692 1.00 45.96 105 LEU B N 1
ATOM 3591 C CA . LEU B 1 105 ? 160.543 112.150 35.207 1.00 44.67 105 LEU B CA 1
ATOM 3592 C C . LEU B 1 105 ? 161.675 111.966 34.200 1.00 44.03 105 LEU B C 1
ATOM 3593 O O . LEU B 1 105 ? 161.908 110.860 33.713 1.00 44.48 105 LEU B O 1
ATOM 3598 N N . GLN B 1 106 ? 162.376 113.053 33.892 1.00 43.77 106 GLN B N 1
ATOM 3599 C CA . GLN B 1 106 ? 163.461 113.019 32.915 1.00 43.06 106 GLN B CA 1
ATOM 3600 C C . GLN B 1 106 ? 164.715 112.374 33.499 1.00 40.31 106 GLN B C 1
ATOM 3601 O O . GLN B 1 106 ? 164.883 112.320 34.718 1.00 39.46 106 GLN B O 1
ATOM 3607 N N . ARG B 1 107 ? 165.588 111.879 32.627 1.00 43.37 107 ARG B N 1
ATOM 3608 C CA . ARG B 1 107 ? 166.893 111.391 33.052 1.00 44.89 107 ARG B CA 1
ATOM 3609 C C . ARG B 1 107 ? 167.692 112.518 33.692 1.00 43.24 107 ARG B C 1
ATOM 3610 O O . ARG B 1 107 ? 167.834 113.596 33.114 1.00 43.51 107 ARG B O 1
ATOM 3618 N N . GLN B 1 108 ? 168.207 112.262 34.889 1.00 39.20 108 GLN B N 1
ATOM 3619 C CA . GLN B 1 108 ? 168.985 113.254 35.618 1.00 40.89 108 GLN B CA 1
ATOM 3620 C C . GLN B 1 108 ? 170.302 113.543 34.907 1.00 41.04 108 GLN B C 1
ATOM 3621 O O . GLN B 1 108 ? 170.989 112.626 34.459 1.00 41.98 108 GLN B O 1
ATOM 3627 N N . THR B 1 109 ? 170.645 114.821 34.796 1.00 42.75 109 THR B N 1
ATOM 3628 C CA . THR B 1 109 ? 171.918 115.213 34.204 1.00 42.33 109 THR B CA 1
ATOM 3629 C C . THR B 1 109 ? 172.763 115.939 35.242 1.00 43.64 109 THR B C 1
ATOM 3630 O O . THR B 1 109 ? 172.229 116.565 36.154 1.00 45.36 109 THR B O 1
ATOM 3634 N N . GLU B 1 110 ? 174.082 115.842 35.123 1.00 43.40 110 GLU B N 1
ATOM 3635 C CA . GLU B 1 110 ? 174.949 116.581 36.029 1.00 45.44 110 GLU B CA 1
ATOM 3636 C C . GLU B 1 110 ? 175.705 117.680 35.300 1.00 45.31 110 GLU B C 1
ATOM 3637 O O . GLU B 1 110 ? 176.470 117.420 34.372 1.00 47.03 110 GLU B O 1
ATOM 3643 N N . VAL B 1 111 ? 175.471 118.914 35.728 1.00 44.36 111 VAL B N 1
ATOM 3644 C CA . VAL B 1 111 ? 176.231 120.051 35.245 1.00 43.41 111 VAL B CA 1
ATOM 3645 C C . VAL B 1 111 ? 177.443 120.270 36.140 1.00 48.89 111 VAL B C 1
ATOM 3646 O O . VAL B 1 111 ? 177.310 120.603 37.323 1.00 51.18 111 VAL B O 1
ATOM 3650 N N . GLN B 1 112 ? 178.621 120.051 35.565 1.00 47.71 112 GLN B N 1
ATOM 3651 C CA . GLN B 1 112 ? 179.883 120.322 36.234 1.00 46.64 112 GLN B CA 1
ATOM 3652 C C . GLN B 1 112 ? 180.434 121.640 35.707 1.00 42.66 112 GLN B C 1
ATOM 3653 O O . GLN B 1 112 ? 180.552 121.825 34.498 1.00 40.90 112 GLN B O 1
ATOM 3659 N N . VAL B 1 113 ? 180.761 122.561 36.607 1.00 45.85 113 VAL B N 1
ATOM 3660 C CA . VAL B 1 113 ? 181.210 123.884 36.187 1.00 45.22 113 VAL B CA 1
ATOM 3661 C C . VAL B 1 113 ? 182.711 124.062 36.388 1.00 48.12 113 VAL B C 1
ATOM 3662 O O . VAL B 1 113 ? 183.212 123.990 37.510 1.00 51.27 113 VAL B O 1
ATOM 3666 N N . ALA B 1 114 ? 183.420 124.304 35.290 1.00 44.83 114 ALA B N 1
ATOM 3667 C CA . ALA B 1 114 ? 184.871 124.435 35.321 1.00 47.02 114 ALA B CA 1
ATOM 3668 C C . ALA B 1 114 ? 185.312 125.799 35.843 1.00 49.99 114 ALA B C 1
ATOM 3669 O O . ALA B 1 114 ? 184.992 126.836 35.259 1.00 50.68 114 ALA B O 1
ATOM 3671 N N . TYR B 1 115 ? 186.053 125.785 36.945 1.00 51.66 115 TYR B N 1
ATOM 3672 C CA . TYR B 1 115 ? 186.578 127.007 37.542 1.00 52.55 115 TYR B CA 1
ATOM 3673 C C . TYR B 1 115 ? 187.917 126.730 38.219 1.00 53.23 115 TYR B C 1
ATOM 3674 O O . TYR B 1 115 ? 188.271 125.577 38.462 1.00 51.80 115 TYR B O 1
ATOM 3683 N N . MET B 1 116 ? 188.653 127.793 38.527 1.00 54.50 116 MET B N 1
ATOM 3684 C CA . MET B 1 116 ? 189.871 127.677 39.321 1.00 55.95 116 MET B CA 1
ATOM 3685 C C . MET B 1 116 ? 190.136 128.954 40.109 1.00 59.75 116 MET B C 1
ATOM 3686 O O . MET B 1 116 ? 190.177 130.046 39.544 1.00 59.22 116 MET B O 1
ATOM 3691 N N . GLY B 1 117 ? 190.318 128.805 41.417 1.00 56.11 117 GLY B N 1
ATOM 3692 C CA . GLY B 1 117 ? 190.576 129.936 42.287 1.00 60.43 117 GLY B CA 1
ATOM 3693 C C . GLY B 1 117 ? 192.051 130.271 42.397 1.00 65.48 117 GLY B C 1
ATOM 3694 O O . GLY B 1 117 ? 192.747 130.397 41.389 1.00 66.63 117 GLY B O 1
ATOM 3695 N N . SER B 1 118 ? 192.528 130.413 43.630 1.00 72.99 118 SER B N 1
ATOM 3696 C CA . SER B 1 118 ? 193.915 130.791 43.875 1.00 73.95 118 SER B CA 1
ATOM 3697 C C . SER B 1 118 ? 194.491 130.086 45.097 1.00 75.60 118 SER B C 1
ATOM 3698 O O . SER B 1 118 ? 193.751 129.610 45.958 1.00 74.06 118 SER B O 1
ATOM 3701 N N . PHE B 1 119 ? 195.816 130.018 45.162 1.00 74.71 119 PHE B N 1
ATOM 3702 C CA . PHE B 1 119 ? 196.495 129.549 46.362 1.00 79.06 119 PHE B CA 1
ATOM 3703 C C . PHE B 1 119 ? 196.497 130.670 47.394 1.00 86.30 119 PHE B C 1
ATOM 3704 O O . PHE B 1 119 ? 197.321 131.582 47.330 1.00 88.78 119 PHE B O 1
ATOM 3712 N N . GLU B 1 120 ? 195.565 130.603 48.338 1.00 84.73 120 GLU B N 1
ATOM 3713 C CA . GLU B 1 120 ? 195.375 131.677 49.306 1.00 88.39 120 GLU B CA 1
ATOM 3714 C C . GLU B 1 120 ? 196.300 131.545 50.512 1.00 90.14 120 GLU B C 1
ATOM 3715 O O . GLU B 1 120 ? 196.499 132.501 51.261 1.00 89.81 120 GLU B O 1
ATOM 3721 N N . GLU B 1 121 ? 196.864 130.356 50.692 1.00 89.64 121 GLU B N 1
ATOM 3722 C CA . GLU B 1 121 ? 197.745 130.085 51.821 1.00 92.38 121 GLU B CA 1
ATOM 3723 C C . GLU B 1 121 ? 199.142 130.647 51.576 1.00 93.35 121 GLU B C 1
ATOM 3724 O O . GLU B 1 121 ? 199.658 130.580 50.462 1.00 93.70 121 GLU B O 1
ATOM 3730 N N . GLY B 1 122 ? 199.748 131.200 52.623 1.00 93.96 122 GLY B N 1
ATOM 3731 C CA . GLY B 1 122 ? 201.049 131.834 52.508 1.00 93.09 122 GLY B CA 1
ATOM 3732 C C . GLY B 1 122 ? 202.212 130.860 52.534 1.00 90.70 122 GLY B C 1
ATOM 3733 O O . GLY B 1 122 ? 202.025 129.651 52.397 1.00 90.08 122 GLY B O 1
ATOM 3734 N N . GLU B 1 123 ? 203.418 131.396 52.708 1.00 88.04 123 GLU B N 1
ATOM 3735 C CA . GLU B 1 123 ? 204.632 130.587 52.761 1.00 85.95 123 GLU B CA 1
ATOM 3736 C C . GLU B 1 123 ? 204.581 129.592 53.914 1.00 83.14 123 GLU B C 1
ATOM 3737 O O . GLU B 1 123 ? 203.968 129.858 54.948 1.00 83.37 123 GLU B O 1
ATOM 3743 N N . LYS B 1 124 ? 205.219 128.441 53.729 1.00 82.46 124 LYS B N 1
ATOM 3744 C CA . LYS B 1 124 ? 205.246 127.412 54.761 1.00 83.08 124 LYS B CA 1
ATOM 3745 C C . LYS B 1 124 ? 206.633 126.793 54.894 1.00 85.41 124 LYS B C 1
ATOM 3746 O O . LYS B 1 124 ? 207.457 126.887 53.985 1.00 85.92 124 LYS B O 1
ATOM 3752 N N . ARG B 1 125 ? 206.886 126.164 56.037 1.00 83.35 125 ARG B N 1
ATOM 3753 C CA . ARG B 1 125 ? 208.174 125.528 56.289 1.00 80.79 125 ARG B CA 1
ATOM 3754 C C . ARG B 1 125 ? 207.994 124.114 56.835 1.00 79.38 125 ARG B C 1
ATOM 3755 O O . ARG B 1 125 ? 206.937 123.769 57.364 1.00 79.56 125 ARG B O 1
ATOM 3763 N N . GLN B 1 126 ? 209.041 123.305 56.707 1.00 83.66 126 GLN B N 1
ATOM 3764 C CA . GLN B 1 126 ? 208.961 121.874 56.970 1.00 85.35 126 GLN B CA 1
ATOM 3765 C C . GLN B 1 126 ? 210.372 121.299 57.096 1.00 90.45 126 GLN B C 1
ATOM 3766 O O . GLN B 1 126 ? 211.313 121.835 56.512 1.00 92.19 126 GLN B O 1
ATOM 3772 N N . SER B 1 127 ? 210.528 120.220 57.858 1.00 89.23 127 SER B N 1
ATOM 3773 C CA . SER B 1 127 ? 211.854 119.648 58.085 1.00 94.04 127 SER B CA 1
ATOM 3774 C C . SER B 1 127 ? 211.869 118.126 57.959 1.00 97.55 127 SER B C 1
ATOM 3775 O O . SER B 1 127 ? 210.841 117.470 58.119 1.00 95.76 127 SER B O 1
ATOM 3778 N N . VAL B 1 128 ? 213.045 117.574 57.676 1.00 91.76 128 VAL B N 1
ATOM 3779 C CA . VAL B 1 128 ? 213.199 116.135 57.484 1.00 98.09 128 VAL B CA 1
ATOM 3780 C C . VAL B 1 128 ? 214.505 115.632 58.085 1.00 107.51 128 VAL B C 1
ATOM 3781 O O . VAL B 1 128 ? 215.588 116.077 57.694 1.00 111.50 128 VAL B O 1
ATOM 3785 N N . ASN B 1 129 ? 214.406 114.713 59.043 1.00 105.10 129 ASN B N 1
ATOM 3786 C CA . ASN B 1 129 ? 215.603 114.058 59.561 1.00 111.05 129 ASN B CA 1
ATOM 3787 C C . ASN B 1 129 ? 216.304 113.291 58.451 1.00 109.47 129 ASN B C 1
ATOM 3788 O O . ASN B 1 129 ? 215.661 112.797 57.530 1.00 106.07 129 ASN B O 1
ATOM 3793 N N . HIS B 1 130 ? 217.626 113.215 58.532 1.00 115.51 130 HIS B N 1
ATOM 3794 C CA . HIS B 1 130 ? 218.399 112.647 57.439 1.00 110.47 130 HIS B CA 1
ATOM 3795 C C . HIS B 1 130 ? 218.030 111.198 57.140 1.00 106.57 130 HIS B C 1
ATOM 3796 O O . HIS B 1 130 ? 218.163 110.323 57.995 1.00 108.77 130 HIS B O 1
ATOM 3803 N N . GLY B 1 131 ? 217.566 110.954 55.919 1.00 105.96 131 GLY B N 1
ATOM 3804 C CA . GLY B 1 131 ? 217.383 109.599 55.439 1.00 102.83 131 GLY B CA 1
ATOM 3805 C C . GLY B 1 131 ? 215.961 109.076 55.409 1.00 98.13 131 GLY B C 1
ATOM 3806 O O . GLY B 1 131 ? 215.710 108.006 54.854 1.00 97.38 131 GLY B O 1
ATOM 3807 N N . GLU B 1 132 ? 215.024 109.808 56.003 1.00 101.06 132 GLU B N 1
ATOM 3808 C CA . GLU B 1 132 ? 213.630 109.375 55.982 1.00 96.65 132 GLU B CA 1
ATOM 3809 C C . GLU B 1 132 ? 212.893 110.013 54.813 1.00 92.58 132 GLU B C 1
ATOM 3810 O O . GLU B 1 132 ? 213.513 110.552 53.897 1.00 91.32 132 GLU B O 1
ATOM 3816 N N . ALA B 1 133 ? 211.567 109.951 54.850 1.00 89.41 133 ALA B N 1
ATOM 3817 C CA . ALA B 1 133 ? 210.750 110.491 53.771 1.00 87.12 133 ALA B CA 1
ATOM 3818 C C . ALA B 1 133 ? 210.684 112.010 53.822 1.00 83.67 133 ALA B C 1
ATOM 3819 O O . ALA B 1 133 ? 211.012 112.627 54.835 1.00 85.91 133 ALA B O 1
ATOM 3821 N N . ALA B 1 134 ? 210.268 112.605 52.711 1.00 83.69 134 ALA B N 1
ATOM 3822 C CA . ALA B 1 134 ? 209.965 114.028 52.667 1.00 81.75 134 ALA B CA 1
ATOM 3823 C C . ALA B 1 134 ? 208.629 114.219 51.965 1.00 78.95 134 ALA B C 1
ATOM 3824 O O . ALA B 1 134 ? 208.563 114.265 50.735 1.00 78.20 134 ALA B O 1
ATOM 3826 N N . VAL B 1 135 ? 207.566 114.310 52.758 1.00 76.06 135 VAL B N 1
ATOM 3827 C CA . VAL B 1 135 ? 206.212 114.406 52.229 1.00 72.85 135 VAL B CA 1
ATOM 3828 C C . VAL B 1 135 ? 205.711 115.844 52.212 1.00 72.34 135 VAL B C 1
ATOM 3829 O O . VAL B 1 135 ? 205.473 116.446 53.260 1.00 73.84 135 VAL B O 1
ATOM 3833 N N . ILE B 1 136 ? 205.560 116.389 51.011 1.00 71.98 136 ILE B N 1
ATOM 3834 C CA . ILE B 1 136 ? 205.014 117.725 50.836 1.00 71.47 136 ILE B CA 1
ATOM 3835 C C . ILE B 1 136 ? 203.719 117.660 50.039 1.00 71.15 136 ILE B C 1
ATOM 3836 O O . ILE B 1 136 ? 203.741 117.590 48.808 1.00 68.93 136 ILE B O 1
ATOM 3841 N N . ARG B 1 137 ? 202.593 117.659 50.745 1.00 71.89 137 ARG B N 1
ATOM 3842 C CA . ARG B 1 137 ? 201.293 117.737 50.095 1.00 71.47 137 ARG B CA 1
ATOM 3843 C C . ARG B 1 137 ? 201.177 119.060 49.353 1.00 70.18 137 ARG B C 1
ATOM 3844 O O . ARG B 1 137 ? 201.643 120.092 49.834 1.00 70.85 137 ARG B O 1
ATOM 3852 N N . ALA B 1 138 ? 200.568 119.021 48.172 1.00 67.39 138 ALA B N 1
ATOM 3853 C CA . ALA B 1 138 ? 200.441 120.213 47.345 1.00 68.73 138 ALA B CA 1
ATOM 3854 C C . ALA B 1 138 ? 199.534 121.243 48.011 1.00 69.41 138 ALA B C 1
ATOM 3855 O O . ALA B 1 138 ? 198.495 120.889 48.564 1.00 68.10 138 ALA B O 1
ATOM 3857 N N . PRO B 1 139 ? 199.940 122.522 47.972 1.00 69.12 139 PRO B N 1
ATOM 3858 C CA . PRO B 1 139 ? 199.155 123.649 48.495 1.00 70.93 139 PRO B CA 1
ATOM 3859 C C . PRO B 1 139 ? 197.705 123.644 47.995 1.00 73.40 139 PRO B C 1
ATOM 3860 O O . PRO B 1 139 ? 197.529 123.521 46.786 1.00 73.89 139 PRO B O 1
ATOM 3864 N N . ARG B 1 140 ? 196.706 123.774 48.877 1.00 77.34 140 ARG B N 1
ATOM 3865 C CA . ARG B 1 140 ? 195.301 123.746 48.439 1.00 78.43 140 ARG B CA 1
ATOM 3866 C C . ARG B 1 140 ? 194.904 124.887 47.584 1.00 76.89 140 ARG B C 1
ATOM 3867 O O . ARG B 1 140 ? 195.149 126.066 47.876 1.00 76.63 140 ARG B O 1
ATOM 3875 N N . ILE B 1 141 ? 194.244 124.508 46.515 1.00 73.53 141 ILE B N 1
ATOM 3876 C CA . ILE B 1 141 ? 193.578 125.481 45.723 1.00 70.34 141 ILE B CA 1
ATOM 3877 C C . ILE B 1 141 ? 192.183 124.959 45.393 1.00 66.39 141 ILE B C 1
ATOM 3878 O O . ILE B 1 141 ? 191.960 123.749 45.294 1.00 64.33 141 ILE B O 1
ATOM 3883 N N . SER B 1 142 ? 191.233 125.879 45.279 1.00 65.48 142 SER B N 1
ATOM 3884 C CA . SER B 1 142 ? 189.884 125.535 44.861 1.00 63.35 142 SER B CA 1
ATOM 3885 C C . SER B 1 142 ? 189.822 125.450 43.342 1.00 62.26 142 SER B C 1
ATOM 3886 O O . SER B 1 142 ? 190.280 126.361 42.650 1.00 63.54 142 SER B O 1
ATOM 3889 N N . SER B 1 143 ? 189.255 124.363 42.825 1.00 59.16 143 SER B N 1
ATOM 3890 C CA . SER B 1 143 ? 189.244 124.132 41.383 1.00 56.91 143 SER B CA 1
ATOM 3891 C C . SER B 1 143 ? 188.340 122.989 40.926 1.00 55.39 143 SER B C 1
ATOM 3892 O O . SER B 1 143 ? 188.059 122.058 41.681 1.00 57.87 143 SER B O 1
ATOM 3895 N N . PHE B 1 144 ? 187.887 123.079 39.678 1.00 54.43 144 PHE B N 1
ATOM 3896 C CA . PHE B 1 144 ? 187.336 121.928 38.969 1.00 51.31 144 PHE B CA 1
ATOM 3897 C C . PHE B 1 144 ? 187.581 122.043 37.464 1.00 48.82 144 PHE B C 1
ATOM 3898 O O . PHE B 1 144 ? 187.359 123.099 36.874 1.00 45.86 144 PHE B O 1
ATOM 3906 N N . PRO B 1 145 ? 188.050 120.949 36.840 1.00 49.51 145 PRO B N 1
ATOM 3907 C CA . PRO B 1 145 ? 188.444 119.712 37.526 1.00 50.16 145 PRO B CA 1
ATOM 3908 C C . PRO B 1 145 ? 189.775 119.895 38.243 1.00 51.01 145 PRO B C 1
ATOM 3909 O O . PRO B 1 145 ? 190.345 120.984 38.158 1.00 52.14 145 PRO B O 1
ATOM 3913 N N . ARG B 1 146 ? 190.247 118.872 38.949 1.00 48.85 146 ARG B N 1
ATOM 3914 C CA . ARG B 1 146 ? 191.524 118.976 39.642 1.00 51.51 146 ARG B CA 1
ATOM 3915 C C . ARG B 1 146 ? 192.609 119.366 38.650 1.00 52.49 146 ARG B C 1
ATOM 3916 O O . ARG B 1 146 ? 192.661 118.837 37.540 1.00 51.05 146 ARG B O 1
ATOM 3924 N N . PRO B 1 147 ? 193.464 120.319 39.038 1.00 54.73 147 PRO B N 1
ATOM 3925 C CA . PRO B 1 147 ? 194.486 120.824 38.120 1.00 55.42 147 PRO B CA 1
ATOM 3926 C C . PRO B 1 147 ? 195.578 119.806 37.852 1.00 55.89 147 PRO B C 1
ATOM 3927 O O . PRO B 1 147 ? 195.693 118.813 38.570 1.00 56.93 147 PRO B O 1
ATOM 3931 N N . GLN B 1 148 ? 196.366 120.052 36.814 1.00 55.72 148 GLN B N 1
ATOM 3932 C CA . GLN B 1 148 ? 197.614 119.335 36.651 1.00 57.31 148 GLN B CA 1
ATOM 3933 C C . GLN B 1 148 ? 198.671 120.096 37.432 1.00 56.68 148 GLN B C 1
ATOM 3934 O O . GLN B 1 148 ? 198.791 121.323 37.312 1.00 54.99 148 GLN B O 1
ATOM 3940 N N . VAL B 1 149 ? 199.409 119.360 38.254 1.00 60.60 149 VAL B N 1
ATOM 3941 C CA . VAL B 1 149 ? 200.388 119.945 39.155 1.00 60.92 149 VAL B CA 1
ATOM 3942 C C . VAL B 1 149 ? 201.807 119.614 38.729 1.00 62.18 149 VAL B C 1
ATOM 3943 O O . VAL B 1 149 ? 202.175 118.445 38.613 1.00 63.40 149 VAL B O 1
ATOM 3947 N N . THR B 1 150 ? 202.602 120.648 38.488 1.00 61.87 150 THR B N 1
ATOM 3948 C CA . THR B 1 150 ? 204.026 120.450 38.281 1.00 64.35 150 THR B CA 1
ATOM 3949 C C . THR B 1 150 ? 204.773 120.971 39.496 1.00 68.26 150 THR B C 1
ATOM 3950 O O . THR B 1 150 ? 204.620 122.132 39.885 1.00 67.24 150 THR B O 1
ATOM 3954 N N . TRP B 1 151 ? 205.605 120.126 40.087 1.00 71.93 151 TRP B N 1
ATOM 3955 C CA . TRP B 1 151 ? 206.392 120.500 41.254 1.00 73.45 151 TRP B CA 1
ATOM 3956 C C . TRP B 1 151 ? 207.702 121.117 40.849 1.00 76.80 151 TRP B C 1
ATOM 3957 O O . TRP B 1 151 ? 208.354 120.643 39.948 1.00 77.15 151 TRP B O 1
ATOM 3968 N N . PHE B 1 152 ? 208.089 122.181 41.525 1.00 76.40 152 PHE B N 1
ATOM 3969 C CA . PHE B 1 152 ? 209.283 122.911 41.161 1.00 81.50 152 PHE B CA 1
ATOM 3970 C C . PHE B 1 152 ? 210.256 123.047 42.287 1.00 90.35 152 PHE B C 1
ATOM 3971 O O . PHE B 1 152 ? 209.879 122.993 43.423 1.00 91.90 152 PHE B O 1
ATOM 3979 N N . ARG B 1 153 ? 211.499 123.351 41.936 1.00 82.83 153 ARG B N 1
ATOM 3980 C CA . ARG B 1 153 ? 212.427 123.949 42.871 1.00 93.97 153 ARG B CA 1
ATOM 3981 C C . ARG B 1 153 ? 213.569 124.804 42.325 1.00 104.91 153 ARG B C 1
ATOM 3982 O O . ARG B 1 153 ? 214.274 124.409 41.413 1.00 104.83 153 ARG B O 1
ATOM 3990 N N . ASP B 1 154 ? 213.740 125.986 42.908 1.00 102.83 154 ASP B N 1
ATOM 3991 C CA . ASP B 1 154 ? 215.002 126.726 42.871 1.00 103.65 154 ASP B CA 1
ATOM 3992 C C . ASP B 1 154 ? 215.627 127.053 41.516 1.00 102.01 154 ASP B C 1
ATOM 3993 O O . ASP B 1 154 ? 216.823 127.289 41.465 1.00 100.93 154 ASP B O 1
ATOM 3998 N N . GLY B 1 155 ? 214.885 127.087 40.414 1.00 107.31 155 GLY B N 1
ATOM 3999 C CA . GLY B 1 155 ? 213.472 126.838 40.330 1.00 102.11 155 GLY B CA 1
ATOM 4000 C C . GLY B 1 155 ? 213.230 126.155 38.988 1.00 96.22 155 GLY B C 1
ATOM 4001 O O . GLY B 1 155 ? 212.747 126.749 38.042 1.00 94.54 155 GLY B O 1
ATOM 4002 N N . ARG B 1 156 ? 213.611 124.887 38.936 1.00 100.74 156 ARG B N 1
ATOM 4003 C CA . ARG B 1 156 ? 213.409 124.021 37.795 1.00 94.59 156 ARG B CA 1
ATOM 4004 C C . ARG B 1 156 ? 212.380 122.977 38.189 1.00 86.67 156 ARG B C 1
ATOM 4005 O O . ARG B 1 156 ? 212.124 122.770 39.357 1.00 86.63 156 ARG B O 1
ATOM 4013 N N . LYS B 1 157 ? 211.786 122.317 37.212 1.00 86.17 157 LYS B N 1
ATOM 4014 C CA . LYS B 1 157 ? 210.713 121.383 37.494 1.00 80.25 157 LYS B CA 1
ATOM 4015 C C . LYS B 1 157 ? 211.248 120.134 38.109 1.00 76.89 157 LYS B C 1
ATOM 4016 O O . LYS B 1 157 ? 212.337 119.726 37.831 1.00 78.46 157 LYS B O 1
ATOM 4022 N N . ILE B 1 158 ? 210.444 119.491 38.913 1.00 76.50 158 ILE B N 1
ATOM 4023 C CA . ILE B 1 158 ? 210.854 118.239 39.468 1.00 74.81 158 ILE B CA 1
ATOM 4024 C C . ILE B 1 158 ? 210.224 117.095 38.715 1.00 73.83 158 ILE B C 1
ATOM 4025 O O . ILE B 1 158 ? 209.033 116.917 38.753 1.00 72.73 158 ILE B O 1
ATOM 4030 N N . PRO B 1 159 ? 211.026 116.310 38.035 1.00 73.70 159 PRO B N 1
ATOM 4031 C CA . PRO B 1 159 ? 210.502 115.060 37.490 1.00 72.83 159 PRO B CA 1
ATOM 4032 C C . PRO B 1 159 ? 210.546 113.979 38.557 1.00 75.05 159 PRO B C 1
ATOM 4033 O O . PRO B 1 159 ? 211.282 114.129 39.532 1.00 79.56 159 PRO B O 1
ATOM 4037 N N . PRO B 1 160 ? 209.757 112.912 38.396 1.00 74.33 160 PRO B N 1
ATOM 4038 C CA . PRO B 1 160 ? 209.946 111.791 39.317 1.00 75.11 160 PRO B CA 1
ATOM 4039 C C . PRO B 1 160 ? 211.205 111.005 38.965 1.00 76.49 160 PRO B C 1
ATOM 4040 O O . PRO B 1 160 ? 211.621 110.990 37.806 1.00 75.82 160 PRO B O 1
ATOM 4044 N N . SER B 1 161 ? 211.813 110.378 39.964 1.00 77.13 161 SER B N 1
ATOM 4045 C CA . SER B 1 161 ? 212.991 109.551 39.746 1.00 76.55 161 SER B CA 1
ATOM 4046 C C . SER B 1 161 ? 212.909 108.314 40.626 1.00 77.36 161 SER B C 1
ATOM 4047 O O . SER B 1 161 ? 211.845 107.993 41.155 1.00 77.52 161 SER B O 1
ATOM 4050 N N . SER B 1 162 ? 214.029 107.619 40.783 1.00 77.97 162 SER B N 1
ATOM 4051 C CA . SER B 1 162 ? 214.073 106.454 41.656 1.00 77.51 162 SER B CA 1
ATOM 4052 C C . SER B 1 162 ? 213.887 106.882 43.107 1.00 78.71 162 SER B C 1
ATOM 4053 O O . SER B 1 162 ? 213.482 106.086 43.954 1.00 80.71 162 SER B O 1
ATOM 4056 N N . ARG B 1 163 ? 214.175 108.151 43.381 1.00 78.70 163 ARG B N 1
ATOM 4057 C CA . ARG B 1 163 ? 214.125 108.680 44.738 1.00 76.57 163 ARG B CA 1
ATOM 4058 C C . ARG B 1 163 ? 213.058 109.760 44.912 1.00 73.82 163 ARG B C 1
ATOM 4059 O O . ARG B 1 163 ? 212.870 110.279 46.012 1.00 73.81 163 ARG B O 1
ATOM 4067 N N . ILE B 1 164 ? 212.366 110.103 43.831 1.00 73.87 164 ILE B N 1
ATOM 4068 C CA . ILE B 1 164 ? 211.314 111.114 43.903 1.00 72.58 164 ILE B CA 1
ATOM 4069 C C . ILE B 1 164 ? 210.007 110.615 43.297 1.00 70.07 164 ILE B C 1
ATOM 4070 O O . ILE B 1 164 ? 209.958 110.205 42.137 1.00 67.18 164 ILE B O 1
ATOM 4075 N N . ALA B 1 165 ? 208.949 110.652 44.099 1.00 70.80 165 ALA B N 1
ATOM 4076 C CA . ALA B 1 165 ? 207.634 110.220 43.655 1.00 68.40 165 ALA B CA 1
ATOM 4077 C C . ALA B 1 165 ? 206.643 111.375 43.660 1.00 67.51 165 ALA B C 1
ATOM 4078 O O . ALA B 1 165 ? 206.666 112.224 44.551 1.00 69.68 165 ALA B O 1
ATOM 4080 N N . ILE B 1 166 ? 205.782 111.408 42.650 1.00 63.33 166 ILE B N 1
ATOM 4081 C CA . ILE B 1 166 ? 204.649 112.320 42.640 1.00 63.87 166 ILE B CA 1
ATOM 4082 C C . ILE B 1 166 ? 203.376 111.487 42.669 1.00 65.70 166 ILE B C 1
ATOM 4083 O O . ILE B 1 166 ? 203.035 110.825 41.688 1.00 65.43 166 ILE B O 1
ATOM 4088 N N . THR B 1 167 ? 202.684 111.510 43.802 1.00 68.01 167 THR B N 1
ATOM 4089 C CA . THR B 1 167 ? 201.508 110.671 43.997 1.00 67.54 167 THR B CA 1
ATOM 4090 C C . THR B 1 167 ? 200.339 111.115 43.124 1.00 66.48 167 THR B C 1
ATOM 4091 O O . THR B 1 167 ? 200.377 112.185 42.515 1.00 64.58 167 THR B O 1
ATOM 4095 N N . LEU B 1 168 ? 199.301 110.286 43.073 1.00 67.47 168 LEU B N 1
ATOM 4096 C CA . LEU B 1 168 ? 198.109 110.578 42.282 1.00 70.08 168 LEU B CA 1
ATOM 4097 C C . LEU B 1 168 ? 197.385 111.825 42.785 1.00 71.51 168 LEU B C 1
ATOM 4098 O O . LEU B 1 168 ? 196.562 112.405 42.077 1.00 71.89 168 LEU B O 1
ATOM 4103 N N . GLU B 1 169 ? 197.694 112.226 44.014 1.00 67.31 169 GLU B N 1
ATOM 4104 C CA . GLU B 1 169 ? 197.117 113.426 44.604 1.00 68.19 169 GLU B CA 1
ATOM 4105 C C . GLU B 1 169 ? 198.139 114.560 44.596 1.00 68.43 169 GLU B C 1
ATOM 4106 O O . GLU B 1 169 ? 198.008 115.539 45.334 1.00 68.56 169 GLU B O 1
ATOM 4112 N N . ASN B 1 170 ? 199.160 114.398 43.756 1.00 68.54 170 ASN B N 1
ATOM 4113 C CA . ASN B 1 170 ? 200.185 115.413 43.510 1.00 67.67 170 ASN B CA 1
ATOM 4114 C C . ASN B 1 170 ? 201.036 115.771 44.728 1.00 68.02 170 ASN B C 1
ATOM 4115 O O . ASN B 1 170 ? 201.651 116.837 44.768 1.00 68.46 170 ASN B O 1
ATOM 4120 N N . THR B 1 171 ? 201.081 114.880 45.712 1.00 67.89 171 THR B N 1
ATOM 4121 C CA . THR B 1 171 ? 201.966 115.064 46.856 1.00 68.66 171 THR B CA 1
ATOM 4122 C C . THR B 1 171 ? 203.398 114.716 46.461 1.00 68.99 171 THR B C 1
ATOM 4123 O O . THR B 1 171 ? 203.650 113.647 45.904 1.00 68.87 171 THR B O 1
ATOM 4127 N N . LEU B 1 172 ? 204.333 115.620 46.739 1.00 69.17 172 LEU B N 1
ATOM 4128 C CA . LEU B 1 172 ? 205.734 115.382 46.406 1.00 68.46 172 LEU B CA 1
ATOM 4129 C C . LEU B 1 172 ? 206.437 114.609 47.513 1.00 70.98 172 LEU B C 1
ATOM 4130 O O . LEU B 1 172 ? 206.545 115.083 48.640 1.00 74.51 172 LEU B O 1
ATOM 4135 N N . VAL B 1 173 ? 206.922 113.419 47.181 1.00 71.41 173 VAL B N 1
ATOM 4136 C CA . VAL B 1 173 ? 207.597 112.578 48.160 1.00 71.91 173 VAL B CA 1
ATOM 4137 C C . VAL B 1 173 ? 209.057 112.348 47.786 1.00 72.84 173 VAL B C 1
ATOM 4138 O O . VAL B 1 173 ? 209.357 111.842 46.705 1.00 72.50 173 VAL B O 1
ATOM 4142 N N . ILE B 1 174 ? 209.962 112.727 48.682 1.00 73.21 174 ILE B N 1
ATOM 4143 C CA . ILE B 1 174 ? 211.387 112.500 48.462 1.00 74.87 174 ILE B CA 1
ATOM 4144 C C . ILE B 1 174 ? 211.888 111.346 49.325 1.00 79.03 174 ILE B C 1
ATOM 4145 O O . ILE B 1 174 ? 211.811 111.399 50.554 1.00 79.36 174 ILE B O 1
ATOM 4150 N N . LEU B 1 175 ? 212.399 110.306 48.672 1.00 79.35 175 LEU B N 1
ATOM 4151 C CA . LEU B 1 175 ? 212.903 109.126 49.368 1.00 82.40 175 LEU B CA 1
ATOM 4152 C C . LEU B 1 175 ? 214.400 109.236 49.639 1.00 86.80 175 LEU B C 1
ATOM 4153 O O . LEU B 1 175 ? 215.129 109.861 48.868 1.00 86.45 175 LEU B O 1
ATOM 4158 N N . SER B 1 176 ? 214.842 108.613 50.731 1.00 88.06 176 SER B N 1
ATOM 4159 C CA . SER B 1 176 ? 216.253 108.587 51.120 1.00 91.57 176 SER B CA 1
ATOM 4160 C C . SER B 1 176 ? 216.860 109.986 51.127 1.00 91.83 176 SER B C 1
ATOM 4161 O O . SER B 1 176 ? 217.780 110.279 50.363 1.00 92.31 176 SER B O 1
ATOM 4164 N N . THR B 1 177 ? 216.334 110.842 51.997 1.00 94.46 177 THR B N 1
ATOM 4165 C CA . THR B 1 177 ? 216.691 112.256 52.012 1.00 92.87 177 THR B CA 1
ATOM 4166 C C . THR B 1 177 ? 218.170 112.507 52.287 1.00 92.31 177 THR B C 1
ATOM 4167 O O . THR B 1 177 ? 218.743 111.963 53.230 1.00 94.91 177 THR B O 1
ATOM 4171 N N . VAL B 1 178 ? 218.778 113.332 51.441 1.00 88.91 178 VAL B N 1
ATOM 4172 C CA . VAL B 1 178 ? 220.129 113.823 51.670 1.00 89.93 178 VAL B CA 1
ATOM 4173 C C . VAL B 1 178 ? 220.066 115.323 51.940 1.00 89.97 178 VAL B C 1
ATOM 4174 O O . VAL B 1 178 ? 218.999 115.928 51.843 1.00 88.61 178 VAL B O 1
ATOM 4178 N N . ALA B 1 179 ? 221.202 115.921 52.283 1.00 91.05 179 ALA B N 1
ATOM 4179 C CA . ALA B 1 179 ? 221.245 117.350 52.583 1.00 90.95 179 ALA B CA 1
ATOM 4180 C C . ALA B 1 179 ? 220.853 118.237 51.387 1.00 89.48 179 ALA B C 1
ATOM 4181 O O . ALA B 1 179 ? 220.109 119.202 51.565 1.00 88.29 179 ALA B O 1
ATOM 4183 N N . PRO B 1 180 ? 221.336 117.922 50.166 1.00 90.96 180 PRO B N 1
ATOM 4184 C CA . PRO B 1 180 ? 220.885 118.758 49.043 1.00 89.55 180 PRO B CA 1
ATOM 4185 C C . PRO B 1 180 ? 219.425 118.547 48.622 1.00 87.50 180 PRO B C 1
ATOM 4186 O O . PRO B 1 180 ? 219.051 118.965 47.526 1.00 85.06 180 PRO B O 1
ATOM 4190 N N . ASP B 1 181 ? 218.619 117.909 49.466 1.00 88.52 181 ASP B N 1
ATOM 4191 C CA . ASP B 1 181 ? 217.180 117.834 49.235 1.00 86.57 181 ASP B CA 1
ATOM 4192 C C . ASP B 1 181 ? 216.497 119.032 49.885 1.00 88.94 181 ASP B C 1
ATOM 4193 O O . ASP B 1 181 ? 215.297 119.246 49.717 1.00 88.89 181 ASP B O 1
ATOM 4198 N N . ALA B 1 182 ? 217.280 119.808 50.627 1.00 87.61 182 ALA B N 1
ATOM 4199 C CA . ALA B 1 182 ? 216.766 120.955 51.367 1.00 89.38 182 ALA B CA 1
ATOM 4200 C C . ALA B 1 182 ? 216.657 122.198 50.487 1.00 90.82 182 ALA B C 1
ATOM 4201 O O . ALA B 1 182 ? 217.611 122.569 49.805 1.00 92.45 182 ALA B O 1
ATOM 4203 N N . GLY B 1 183 ? 215.493 122.842 50.514 1.00 90.18 183 GLY B N 1
ATOM 4204 C CA . GLY B 1 183 ? 215.266 124.027 49.703 1.00 89.86 183 GLY B CA 1
ATOM 4205 C C . GLY B 1 183 ? 213.801 124.400 49.570 1.00 89.35 183 GLY B C 1
ATOM 4206 O O . GLY B 1 183 ? 212.935 123.756 50.157 1.00 88.55 183 GLY B O 1
ATOM 4207 N N . ARG B 1 184 ? 213.521 125.442 48.792 1.00 90.69 184 ARG B N 1
ATOM 4208 C CA . ARG B 1 184 ? 212.151 125.910 48.603 1.00 89.88 184 ARG B CA 1
ATOM 4209 C C . ARG B 1 184 ? 211.467 125.192 47.444 1.00 86.14 184 ARG B C 1
ATOM 4210 O O . ARG B 1 184 ? 211.871 125.326 46.289 1.00 86.09 184 ARG B O 1
ATOM 4218 N N . TYR B 1 185 ? 210.421 124.438 47.764 1.00 85.08 185 TYR B N 1
ATOM 4219 C CA . TYR B 1 185 ? 209.682 123.673 46.768 1.00 80.99 185 TYR B CA 1
ATOM 4220 C C . TYR B 1 185 ? 208.297 124.285 46.579 1.00 79.49 185 TYR B C 1
ATOM 4221 O O . TYR B 1 185 ? 207.604 124.554 47.559 1.00 81.76 185 TYR B O 1
ATOM 4230 N N . TYR B 1 186 ? 207.889 124.513 45.333 1.00 80.15 186 TYR B N 1
ATOM 4231 C CA . TYR B 1 186 ? 206.563 125.087 45.094 1.00 78.50 186 TYR B CA 1
ATOM 4232 C C . TYR B 1 186 ? 205.823 124.397 43.948 1.00 78.96 186 TYR B C 1
ATOM 4233 O O . TYR B 1 186 ? 206.335 123.461 43.344 1.00 77.93 186 TYR B O 1
ATOM 4242 N N . VAL B 1 187 ? 204.610 124.861 43.661 1.00 73.76 187 VAL B N 1
ATOM 4243 C CA . VAL B 1 187 ? 203.712 124.148 42.756 1.00 72.42 187 VAL B CA 1
ATOM 4244 C C . VAL B 1 187 ? 203.085 125.038 41.685 1.00 73.09 187 VAL B C 1
ATOM 4245 O O . VAL B 1 187 ? 202.619 126.141 41.973 1.00 72.85 187 VAL B O 1
ATOM 4249 N N . GLN B 1 188 ? 203.088 124.552 40.446 1.00 67.62 188 GLN B N 1
ATOM 4250 C CA . GLN B 1 188 ? 202.288 125.160 39.389 1.00 69.80 188 GLN B CA 1
ATOM 4251 C C . GLN B 1 188 ? 201.035 124.327 39.144 1.00 65.04 188 GLN B C 1
ATOM 4252 O O . GLN B 1 188 ? 201.112 123.111 38.959 1.00 65.86 188 GLN B O 1
ATOM 4258 N N . ALA B 1 189 ? 199.881 124.987 39.150 1.00 64.04 189 ALA B N 1
ATOM 4259 C CA . ALA B 1 189 ? 198.615 124.309 38.905 1.00 60.72 189 ALA B CA 1
ATOM 4260 C C . ALA B 1 189 ? 197.940 124.860 37.657 1.00 57.30 189 ALA B C 1
ATOM 4261 O O . ALA B 1 189 ? 197.754 126.076 37.521 1.00 58.30 189 ALA B O 1
ATOM 4263 N N . VAL B 1 190 ? 197.579 123.959 36.747 1.00 59.99 190 VAL B N 1
ATOM 4264 C CA . VAL B 1 190 ? 196.881 124.361 35.530 1.00 54.55 190 VAL B CA 1
ATOM 4265 C C . VAL B 1 190 ? 195.550 123.636 35.365 1.00 52.90 190 VAL B C 1
ATOM 4266 O O . VAL B 1 190 ? 195.494 122.407 35.364 1.00 52.33 190 VAL B O 1
ATOM 4270 N N . ASN B 1 191 ? 194.478 124.411 35.231 1.00 50.27 191 ASN B N 1
ATOM 4271 C CA . ASN B 1 191 ? 193.170 123.864 34.902 1.00 47.82 191 ASN B CA 1
ATOM 4272 C C . ASN B 1 191 ? 193.114 123.549 33.413 1.00 50.55 191 ASN B C 1
ATOM 4273 O O . ASN B 1 191 ? 193.271 124.440 32.580 1.00 52.26 191 ASN B O 1
ATOM 4278 N N . ASP B 1 192 ? 192.890 122.283 33.079 1.00 45.70 192 ASP B N 1
ATOM 4279 C CA . ASP B 1 192 ? 192.928 121.858 31.685 1.00 50.24 192 ASP B CA 1
ATOM 4280 C C . ASP B 1 192 ? 191.633 122.174 30.946 1.00 49.50 192 ASP B C 1
ATOM 4281 O O . ASP B 1 192 ? 191.511 121.894 29.754 1.00 48.61 192 ASP B O 1
ATOM 4286 N N . LYS B 1 193 ? 190.670 122.762 31.650 1.00 53.02 193 LYS B N 1
ATOM 4287 C CA . LYS B 1 193 ? 189.364 123.029 31.058 1.00 52.02 193 LYS B CA 1
ATOM 4288 C C . LYS B 1 193 ? 189.151 124.507 30.726 1.00 50.56 193 LYS B C 1
ATOM 4289 O O . LYS B 1 193 ? 188.498 124.826 29.734 1.00 50.24 193 LYS B O 1
ATOM 4295 N N . ASN B 1 194 ? 189.692 125.411 31.542 1.00 50.48 194 ASN B N 1
ATOM 4296 C CA . ASN B 1 194 ? 189.600 126.835 31.221 1.00 49.54 194 ASN B CA 1
ATOM 4297 C C . ASN B 1 194 ? 190.965 127.514 31.096 1.00 50.10 194 ASN B C 1
ATOM 4298 O O . ASN B 1 194 ? 191.049 128.731 30.932 1.00 52.23 194 ASN B O 1
ATOM 4303 N N . GLY B 1 195 ? 192.029 126.720 31.181 1.00 49.64 195 GLY B N 1
ATOM 4304 C CA . GLY B 1 195 ? 193.370 127.187 30.870 1.00 48.78 195 GLY B CA 1
ATOM 4305 C C . GLY B 1 195 ? 194.104 127.977 31.939 1.00 51.25 195 GLY B C 1
ATOM 4306 O O . GLY B 1 195 ? 195.242 128.395 31.723 1.00 52.24 195 GLY B O 1
ATOM 4307 N N . ASP B 1 196 ? 193.471 128.177 33.090 1.00 52.12 196 ASP B N 1
ATOM 4308 C CA . ASP B 1 196 ? 194.055 128.997 34.151 1.00 56.41 196 ASP B CA 1
ATOM 4309 C C . ASP B 1 196 ? 195.362 128.428 34.704 1.00 58.77 196 ASP B C 1
ATOM 4310 O O . ASP B 1 196 ? 195.516 127.216 34.851 1.00 59.32 196 ASP B O 1
ATOM 4315 N N . ASN B 1 197 ? 196.297 129.325 35.005 1.00 57.05 197 ASN B N 1
ATOM 4316 C CA . ASN B 1 197 ? 197.607 128.957 35.530 1.00 60.25 197 ASN B CA 1
ATOM 4317 C C . ASN B 1 197 ? 197.893 129.709 36.825 1.00 62.39 197 ASN B C 1
ATOM 4318 O O . ASN B 1 197 ? 198.027 130.932 36.819 1.00 63.16 197 ASN B O 1
ATOM 4323 N N . LYS B 1 198 ? 197.988 128.980 37.933 1.00 66.19 198 LYS B N 1
ATOM 4324 C CA . LYS B 1 198 ? 198.251 129.617 39.222 1.00 68.01 198 LYS B CA 1
ATOM 4325 C C . LYS B 1 198 ? 199.429 128.972 39.946 1.00 69.20 198 LYS B C 1
ATOM 4326 O O . LYS B 1 198 ? 199.566 127.750 39.964 1.00 68.21 198 LYS B O 1
ATOM 4332 N N . THR B 1 199 ? 200.278 129.805 40.541 1.00 71.56 199 THR B N 1
ATOM 4333 C CA . THR B 1 199 ? 201.441 129.327 41.280 1.00 73.59 199 THR B CA 1
ATOM 4334 C C . THR B 1 199 ? 201.245 129.542 42.779 1.00 77.11 199 THR B C 1
ATOM 4335 O O . THR B 1 199 ? 200.704 130.563 43.202 1.00 78.95 199 THR B O 1
ATOM 4339 N N . SER B 1 200 ? 201.682 128.572 43.575 1.00 75.30 200 SER B N 1
ATOM 4340 C CA . SER B 1 200 ? 201.529 128.636 45.023 1.00 78.27 200 SER B CA 1
ATOM 4341 C C . SER B 1 200 ? 202.692 129.358 45.692 1.00 81.91 200 SER B C 1
ATOM 4342 O O . SER B 1 200 ? 203.659 129.744 45.034 1.00 82.69 200 SER B O 1
ATOM 4345 N N . GLN B 1 201 ? 202.590 129.537 47.004 1.00 85.01 201 GLN B N 1
ATOM 4346 C CA . GLN B 1 201 ? 203.686 130.091 47.786 1.00 87.32 201 GLN B CA 1
ATOM 4347 C C . GLN B 1 201 ? 204.689 128.987 48.101 1.00 87.06 201 GLN B C 1
ATOM 4348 O O . GLN B 1 201 ? 204.303 127.832 48.280 1.00 86.66 201 GLN B O 1
ATOM 4354 N N . PRO B 1 202 ? 205.983 129.338 48.158 1.00 89.61 202 PRO B N 1
ATOM 4355 C CA . PRO B 1 202 ? 207.043 128.345 48.369 1.00 88.32 202 PRO B CA 1
ATOM 4356 C C . PRO B 1 202 ? 206.918 127.606 49.698 1.00 85.91 202 PRO B C 1
ATOM 4357 O O . PRO B 1 202 ? 206.284 128.100 50.630 1.00 85.97 202 PRO B O 1
ATOM 4361 N N . ILE B 1 203 ? 207.517 126.423 49.767 1.00 85.02 203 ILE B N 1
ATOM 4362 C CA . ILE B 1 203 ? 207.590 125.666 51.008 1.00 83.84 203 ILE B CA 1
ATOM 4363 C C . ILE B 1 203 ? 209.037 125.278 51.282 1.00 86.22 203 ILE B C 1
ATOM 4364 O O . ILE B 1 203 ? 209.623 124.467 50.561 1.00 85.16 203 ILE B O 1
ATOM 4369 N N . THR B 1 204 ? 209.613 125.875 52.320 1.00 89.15 204 THR B N 1
ATOM 4370 C CA . THR B 1 204 ? 210.999 125.613 52.684 1.00 88.31 204 THR B CA 1
ATOM 4371 C C . THR B 1 204 ? 211.134 124.244 53.339 1.00 86.53 204 THR B C 1
ATOM 4372 O O . THR B 1 204 ? 210.344 123.884 54.207 1.00 84.90 204 THR B O 1
ATOM 4376 N N . LEU B 1 205 ? 212.132 123.481 52.907 1.00 84.43 205 LEU B N 1
ATOM 4377 C CA . LEU B 1 205 ? 212.415 122.181 53.496 1.00 86.02 205 LEU B CA 1
ATOM 4378 C C . LEU B 1 205 ? 213.835 122.155 54.047 1.00 92.85 205 LEU B C 1
ATOM 4379 O O . LEU B 1 205 ? 214.791 122.439 53.326 1.00 95.74 205 LEU B O 1
ATOM 4384 N N . ALA B 1 206 ? 213.962 121.826 55.328 1.00 94.41 206 ALA B N 1
ATOM 4385 C CA . ALA B 1 206 ? 215.266 121.717 55.970 1.00 96.13 206 ALA B CA 1
ATOM 4386 C C . ALA B 1 206 ? 215.599 120.257 56.253 1.00 95.03 206 ALA B C 1
ATOM 4387 O O . ALA B 1 206 ? 214.707 119.410 56.314 1.00 93.89 206 ALA B O 1
ATOM 4389 N N . VAL B 1 207 ? 216.885 119.964 56.417 1.00 95.08 207 VAL B N 1
ATOM 4390 C CA . VAL B 1 207 ? 217.332 118.600 56.683 1.00 95.93 207 VAL B CA 1
ATOM 4391 C C . VAL B 1 207 ? 218.326 118.558 57.840 1.00 99.82 207 VAL B C 1
ATOM 4392 O O . VAL B 1 207 ? 218.190 117.752 58.761 1.00 101.75 207 VAL B O 1
ATOM 4396 N N . ASP B 1 215 ? 224.112 101.857 59.798 1.00 115.61 215 ASP B N 1
ATOM 4397 C CA . ASP B 1 215 ? 222.798 101.611 60.379 1.00 114.70 215 ASP B CA 1
ATOM 4398 C C . ASP B 1 215 ? 221.685 101.989 59.403 1.00 111.71 215 ASP B C 1
ATOM 4399 O O . ASP B 1 215 ? 221.105 103.070 59.506 1.00 110.98 215 ASP B O 1
ATOM 4404 N N . PRO B 1 216 ? 221.381 101.087 58.453 1.00 113.44 216 PRO B N 1
ATOM 4405 C CA . PRO B 1 216 ? 220.395 101.305 57.384 1.00 107.93 216 PRO B CA 1
ATOM 4406 C C . PRO B 1 216 ? 218.956 101.471 57.881 1.00 104.95 216 PRO B C 1
ATOM 4407 O O . PRO B 1 216 ? 218.720 101.591 59.083 1.00 106.30 216 PRO B O 1
ATOM 4411 N N . ILE B 1 217 ? 218.006 101.477 56.948 1.00 101.76 217 ILE B N 1
ATOM 4412 C CA . ILE B 1 217 ? 216.605 101.749 57.263 1.00 99.80 217 ILE B CA 1
ATOM 4413 C C . ILE B 1 217 ? 215.652 100.749 56.603 1.00 99.66 217 ILE B C 1
ATOM 4414 O O . ILE B 1 217 ? 215.666 100.571 55.384 1.00 99.58 217 ILE B O 1
ATOM 4419 N N . ALA B 1 218 ? 214.822 100.111 57.424 1.00 97.74 218 ALA B N 1
ATOM 4420 C CA . ALA B 1 218 ? 213.870 99.099 56.969 1.00 94.65 218 ALA B CA 1
ATOM 4421 C C . ALA B 1 218 ? 212.853 99.658 55.972 1.00 90.35 218 ALA B C 1
ATOM 4422 O O . ALA B 1 218 ? 212.613 100.866 55.940 1.00 89.33 218 ALA B O 1
ATOM 4424 N N . PRO B 1 219 ? 212.258 98.779 55.145 1.00 91.76 219 PRO B N 1
ATOM 4425 C CA . PRO B 1 219 ? 211.209 99.214 54.216 1.00 88.53 219 PRO B CA 1
ATOM 4426 C C . PRO B 1 219 ? 209.998 99.802 54.935 1.00 87.79 219 PRO B C 1
ATOM 4427 O O . PRO B 1 219 ? 209.664 99.384 56.044 1.00 90.61 219 PRO B O 1
ATOM 4431 N N . THR B 1 220 ? 209.356 100.771 54.293 1.00 82.73 220 THR B N 1
ATOM 4432 C CA . THR B 1 220 ? 208.216 101.474 54.865 1.00 81.52 220 THR B CA 1
ATOM 4433 C C . THR B 1 220 ? 207.268 101.845 53.736 1.00 81.73 220 THR B C 1
ATOM 4434 O O . THR B 1 220 ? 207.714 102.094 52.623 1.00 82.73 220 THR B O 1
ATOM 4438 N N . ILE B 1 221 ? 205.967 101.873 53.997 1.00 83.14 221 ILE B N 1
ATOM 4439 C CA . ILE B 1 221 ? 205.034 102.308 52.965 1.00 80.35 221 ILE B CA 1
ATOM 4440 C C . ILE B 1 221 ? 204.491 103.694 53.295 1.00 79.15 221 ILE B C 1
ATOM 4441 O O . ILE B 1 221 ? 203.574 103.849 54.104 1.00 78.04 221 ILE B O 1
ATOM 4446 N N . ILE B 1 222 ? 205.085 104.699 52.660 1.00 76.38 222 ILE B N 1
ATOM 4447 C CA . ILE B 1 222 ? 204.751 106.094 52.912 1.00 76.17 222 ILE B CA 1
ATOM 4448 C C . ILE B 1 222 ? 203.396 106.446 52.308 1.00 74.87 222 ILE B C 1
ATOM 4449 O O . ILE B 1 222 ? 202.639 107.237 52.870 1.00 77.04 222 ILE B O 1
ATOM 4454 N N . ILE B 1 223 ? 203.098 105.853 51.157 1.00 71.84 223 ILE B N 1
ATOM 4455 C CA . ILE B 1 223 ? 201.803 106.027 50.510 1.00 70.18 223 ILE B CA 1
ATOM 4456 C C . ILE B 1 223 ? 201.207 104.670 50.148 1.00 72.01 223 ILE B C 1
ATOM 4457 O O . ILE B 1 223 ? 201.636 104.036 49.185 1.00 70.61 223 ILE B O 1
ATOM 4462 N N . PRO B 1 224 ? 200.217 104.216 50.930 1.00 74.16 224 PRO B N 1
ATOM 4463 C CA . PRO B 1 224 ? 199.568 102.921 50.700 1.00 74.57 224 PRO B CA 1
ATOM 4464 C C . PRO B 1 224 ? 198.531 102.976 49.584 1.00 73.21 224 PRO B C 1
ATOM 4465 O O . PRO B 1 224 ? 198.013 104.054 49.289 1.00 72.81 224 PRO B O 1
ATOM 4469 N N . PRO B 1 225 ? 198.234 101.825 48.964 1.00 71.48 225 PRO B N 1
ATOM 4470 C CA . PRO B 1 225 ? 197.183 101.771 47.944 1.00 71.94 225 PRO B CA 1
ATOM 4471 C C . PRO B 1 225 ? 195.810 102.096 48.528 1.00 72.22 225 PRO B C 1
ATOM 4472 O O . PRO B 1 225 ? 195.443 101.569 49.577 1.00 73.83 225 PRO B O 1
ATOM 4476 N N . LYS B 1 226 ? 195.072 102.972 47.855 1.00 73.54 226 LYS B N 1
ATOM 4477 C CA . LYS B 1 226 ? 193.738 103.361 48.295 1.00 72.87 226 LYS B CA 1
ATOM 4478 C C . LYS B 1 226 ? 192.690 102.430 47.707 1.00 71.13 226 LYS B C 1
ATOM 4479 O O . LYS B 1 226 ? 192.912 101.825 46.657 1.00 70.34 226 LYS B O 1
ATOM 4485 N N . ASN B 1 227 ? 191.549 102.313 48.379 1.00 71.20 227 ASN B N 1
ATOM 4486 C CA . ASN B 1 227 ? 190.399 101.653 47.779 1.00 71.39 227 ASN B CA 1
ATOM 4487 C C . ASN B 1 227 ? 189.925 102.481 46.591 1.00 68.62 227 ASN B C 1
ATOM 4488 O O . ASN B 1 227 ? 189.512 103.629 46.752 1.00 68.63 227 ASN B O 1
ATOM 4493 N N . THR B 1 228 ? 190.002 101.901 45.399 1.00 68.10 228 THR B N 1
ATOM 4494 C CA . THR B 1 228 ? 189.711 102.638 44.175 1.00 68.05 228 THR B CA 1
ATOM 4495 C C . THR B 1 228 ? 188.540 102.019 43.420 1.00 69.06 228 THR B C 1
ATOM 4496 O O . THR B 1 228 ? 188.301 100.817 43.508 1.00 71.19 228 THR B O 1
ATOM 4500 N N . SER B 1 229 ? 187.806 102.852 42.688 1.00 67.98 229 SER B N 1
ATOM 4501 C CA . SER B 1 229 ? 186.735 102.381 41.821 1.00 68.73 229 SER B CA 1
ATOM 4502 C C . SER B 1 229 ? 186.920 102.928 40.411 1.00 67.87 229 SER B C 1
ATOM 4503 O O . SER B 1 229 ? 187.500 103.997 40.224 1.00 68.64 229 SER B O 1
ATOM 4506 N N . VAL B 1 230 ? 186.431 102.189 39.422 1.00 66.40 230 VAL B N 1
ATOM 4507 C CA . VAL B 1 230 ? 186.490 102.641 38.037 1.00 65.62 230 VAL B CA 1
ATOM 4508 C C . VAL B 1 230 ? 185.356 102.021 37.226 1.00 68.73 230 VAL B C 1
ATOM 4509 O O . VAL B 1 230 ? 185.063 100.834 37.356 1.00 69.21 230 VAL B O 1
ATOM 4513 N N . VAL B 1 231 ? 184.698 102.834 36.407 1.00 69.47 231 VAL B N 1
ATOM 4514 C CA . VAL B 1 231 ? 183.630 102.335 35.553 1.00 69.56 231 VAL B CA 1
ATOM 4515 C C . VAL B 1 231 ? 184.231 101.561 34.380 1.00 70.40 231 VAL B C 1
ATOM 4516 O O . VAL B 1 231 ? 185.148 102.041 33.713 1.00 69.49 231 VAL B O 1
ATOM 4520 N N . ALA B 1 232 ? 183.722 100.352 34.153 1.00 70.72 232 ALA B N 1
ATOM 4521 C CA . ALA B 1 232 ? 184.251 99.466 33.119 1.00 72.13 232 ALA B CA 1
ATOM 4522 C C . ALA B 1 232 ? 184.215 100.110 31.738 1.00 71.98 232 ALA B C 1
ATOM 4523 O O . ALA B 1 232 ? 183.280 100.838 31.404 1.00 70.14 232 ALA B O 1
ATOM 4525 N N . GLY B 1 233 ? 185.242 99.837 30.941 1.00 72.46 233 GLY B N 1
ATOM 4526 C CA . GLY B 1 233 ? 185.324 100.371 29.595 1.00 72.85 233 GLY B CA 1
ATOM 4527 C C . GLY B 1 233 ? 186.301 101.523 29.482 1.00 73.83 233 GLY B C 1
ATOM 4528 O O . GLY B 1 233 ? 187.117 101.558 28.559 1.00 73.65 233 GLY B O 1
ATOM 4529 N N . THR B 1 234 ? 186.214 102.463 30.421 1.00 72.54 234 THR B N 1
ATOM 4530 C CA . THR B 1 234 ? 187.085 103.636 30.439 1.00 73.19 234 THR B CA 1
ATOM 4531 C C . THR B 1 234 ? 188.556 103.234 30.379 1.00 74.92 234 THR B C 1
ATOM 4532 O O . THR B 1 234 ? 188.940 102.188 30.899 1.00 75.80 234 THR B O 1
ATOM 4536 N N . SER B 1 235 ? 189.362 104.083 29.745 1.00 72.35 235 SER B N 1
ATOM 4537 C CA . SER B 1 235 ? 190.718 103.739 29.310 1.00 71.64 235 SER B CA 1
ATOM 4538 C C . SER B 1 235 ? 191.591 103.031 30.348 1.00 71.47 235 SER B C 1
ATOM 4539 O O . SER B 1 235 ? 191.989 101.885 30.141 1.00 73.23 235 SER B O 1
ATOM 4542 N N . GLU B 1 236 ? 191.894 103.701 31.454 1.00 74.77 236 GLU B N 1
ATOM 4543 C CA . GLU B 1 236 ? 192.847 103.144 32.411 1.00 71.53 236 GLU B CA 1
ATOM 4544 C C . GLU B 1 236 ? 192.523 103.455 33.870 1.00 69.42 236 GLU B C 1
ATOM 4545 O O . GLU B 1 236 ? 192.037 104.537 34.198 1.00 69.79 236 GLU B O 1
ATOM 4551 N N . VAL B 1 237 ? 192.800 102.488 34.740 1.00 65.67 237 VAL B N 1
ATOM 4552 C CA . VAL B 1 237 ? 192.725 102.707 36.180 1.00 65.39 237 VAL B CA 1
ATOM 4553 C C . VAL B 1 237 ? 194.085 102.377 36.792 1.00 67.72 237 VAL B C 1
ATOM 4554 O O . VAL B 1 237 ? 194.740 101.417 36.384 1.00 69.41 237 VAL B O 1
ATOM 4558 N N . THR B 1 238 ? 194.521 103.183 37.756 1.00 68.43 238 THR B N 1
ATOM 4559 C CA . THR B 1 238 ? 195.852 103.016 38.326 1.00 68.00 238 THR B CA 1
ATOM 4560 C C . THR B 1 238 ? 195.852 102.931 39.850 1.00 67.83 238 THR B C 1
ATOM 4561 O O . THR B 1 238 ? 195.406 103.849 40.536 1.00 67.02 238 THR B O 1
ATOM 4565 N N . MET B 1 239 ? 196.354 101.814 40.366 1.00 66.65 239 MET B N 1
ATOM 4566 C CA . MET B 1 239 ? 196.649 101.676 41.787 1.00 68.97 239 MET B CA 1
ATOM 4567 C C . MET B 1 239 ? 198.091 102.108 42.005 1.00 70.39 239 MET B C 1
ATOM 4568 O O . MET B 1 239 ? 198.898 102.029 41.083 1.00 71.60 239 MET B O 1
ATOM 4573 N N . GLU B 1 240 ? 198.431 102.569 43.203 1.00 70.63 240 GLU B N 1
ATOM 4574 C CA . GLU B 1 240 ? 199.825 102.910 43.460 1.00 69.74 240 GLU B CA 1
ATOM 4575 C C . GLU B 1 240 ? 200.263 102.634 44.895 1.00 67.85 240 GLU B C 1
ATOM 4576 O O . GLU B 1 240 ? 199.443 102.353 45.767 1.00 65.57 240 GLU B O 1
ATOM 4582 N N . CYS B 1 241 ? 201.572 102.716 45.119 1.00 68.51 241 CYS B N 1
ATOM 4583 C CA . CYS B 1 241 ? 202.182 102.346 46.391 1.00 68.40 241 CYS B CA 1
ATOM 4584 C C . CYS B 1 241 ? 203.614 102.872 46.474 1.00 68.79 241 CYS B C 1
ATOM 4585 O O . CYS B 1 241 ? 204.504 102.377 45.784 1.00 72.05 241 CYS B O 1
ATOM 4588 N N . VAL B 1 242 ? 203.832 103.879 47.316 1.00 68.75 242 VAL B N 1
ATOM 4589 C CA . VAL B 1 242 ? 205.153 104.484 47.457 1.00 69.36 242 VAL B CA 1
ATOM 4590 C C . VAL B 1 242 ? 205.871 103.987 48.708 1.00 72.89 242 VAL B C 1
ATOM 4591 O O . VAL B 1 242 ? 205.371 104.133 49.824 1.00 74.88 242 VAL B O 1
ATOM 4595 N N . ALA B 1 243 ? 207.050 103.404 48.513 1.00 75.38 243 ALA B N 1
ATOM 4596 C CA . ALA B 1 243 ? 207.821 102.856 49.621 1.00 75.92 243 ALA B CA 1
ATOM 4597 C C . ALA B 1 243 ? 209.142 103.594 49.825 1.00 76.94 243 ALA B C 1
ATOM 4598 O O . ALA B 1 243 ? 209.686 104.187 48.895 1.00 78.19 243 ALA B O 1
ATOM 4600 N N . ASN B 1 244 ? 209.647 103.550 51.054 1.00 77.31 244 ASN B N 1
ATOM 4601 C CA . ASN B 1 244 ? 210.937 104.137 51.394 1.00 80.26 244 ASN B CA 1
ATOM 4602 C C . ASN B 1 244 ? 211.836 103.109 52.070 1.00 86.22 244 ASN B C 1
ATOM 4603 O O . ASN B 1 244 ? 211.384 102.351 52.930 1.00 88.06 244 ASN B O 1
ATOM 4608 N N . ALA B 1 245 ? 213.108 103.084 51.680 1.00 83.42 245 ALA B N 1
ATOM 4609 C CA . ALA B 1 245 ? 214.066 102.140 52.252 1.00 85.79 245 ALA B CA 1
ATOM 4610 C C . ALA B 1 245 ? 215.512 102.587 52.051 1.00 86.47 245 ALA B C 1
ATOM 4611 O O . ALA B 1 245 ? 215.782 103.566 51.351 1.00 85.58 245 ALA B O 1
ATOM 4613 N N . ARG B 1 246 ? 216.432 101.847 52.666 1.00 90.85 246 ARG B N 1
ATOM 4614 C CA . ARG B 1 246 ? 217.853 102.193 52.686 1.00 93.50 246 ARG B CA 1
ATOM 4615 C C . ARG B 1 246 ? 218.721 100.936 52.645 1.00 95.95 246 ARG B C 1
ATOM 4616 O O . ARG B 1 246 ? 218.605 100.079 53.522 1.00 97.26 246 ARG B O 1
ATOM 4624 N N . PRO B 1 247 ? 219.599 100.820 51.633 1.00 93.80 247 PRO B N 1
ATOM 4625 C CA . PRO B 1 247 ? 219.756 101.699 50.467 1.00 92.31 247 PRO B CA 1
ATOM 4626 C C . PRO B 1 247 ? 218.620 101.524 49.464 1.00 88.61 247 PRO B C 1
ATOM 4627 O O . PRO B 1 247 ? 218.118 100.415 49.279 1.00 88.66 247 PRO B O 1
ATOM 4631 N N . LEU B 1 248 ? 218.221 102.617 48.826 1.00 87.84 248 LEU B N 1
ATOM 4632 C CA . LEU B 1 248 ? 217.028 102.618 47.993 1.00 74.58 248 LEU B CA 1
ATOM 4633 C C . LEU B 1 248 ? 217.181 101.780 46.721 1.00 90.86 248 LEU B C 1
ATOM 4634 O O . LEU B 1 248 ? 216.185 101.402 46.105 1.00 89.20 248 LEU B O 1
ATOM 4639 N N . ILE B 1 249 ? 218.419 101.481 46.335 1.00 89.15 249 ILE B N 1
ATOM 4640 C CA . ILE B 1 249 ? 218.663 100.730 45.106 1.00 86.04 249 ILE B CA 1
ATOM 4641 C C . ILE B 1 249 ? 218.273 99.258 45.239 1.00 84.21 249 ILE B C 1
ATOM 4642 O O . ILE B 1 249 ? 218.036 98.588 44.238 1.00 83.42 249 ILE B O 1
ATOM 4647 N N . LYS B 1 250 ? 218.203 98.761 46.471 1.00 86.28 250 LYS B N 1
ATOM 4648 C CA . LYS B 1 250 ? 217.736 97.403 46.700 1.00 88.60 250 LYS B CA 1
ATOM 4649 C C . LYS B 1 250 ? 216.369 97.476 47.370 1.00 88.62 250 LYS B C 1
ATOM 4650 O O . LYS B 1 250 ? 216.028 96.673 48.233 1.00 88.87 250 LYS B O 1
ATOM 4656 N N . LEU B 1 251 ? 215.588 98.471 46.965 1.00 84.83 251 LEU B N 1
ATOM 4657 C CA . LEU B 1 251 ? 214.173 98.517 47.304 1.00 88.39 251 LEU B CA 1
ATOM 4658 C C . LEU B 1 251 ? 213.390 98.040 46.092 1.00 92.24 251 LEU B C 1
ATOM 4659 O O . LEU B 1 251 ? 213.404 98.682 45.043 1.00 91.26 251 LEU B O 1
ATOM 4664 N N . HIS B 1 252 ? 212.724 96.902 46.234 1.00 90.22 252 HIS B N 1
ATOM 4665 C CA . HIS B 1 252 ? 211.926 96.352 45.149 1.00 91.27 252 HIS B CA 1
ATOM 4666 C C . HIS B 1 252 ? 210.504 96.106 45.635 1.00 86.63 252 HIS B C 1
ATOM 4667 O O . HIS B 1 252 ? 210.294 95.577 46.727 1.00 87.40 252 HIS B O 1
ATOM 4674 N N . ILE B 1 253 ? 209.530 96.505 44.825 1.00 89.22 253 ILE B N 1
ATOM 4675 C CA . ILE B 1 253 ? 208.132 96.418 45.220 1.00 84.08 253 ILE B CA 1
ATOM 4676 C C . ILE B 1 253 ? 207.368 95.384 44.399 1.00 81.11 253 ILE B C 1
ATOM 4677 O O . ILE B 1 253 ? 207.203 95.533 43.188 1.00 81.83 253 ILE B O 1
ATOM 4682 N N . VAL B 1 254 ? 206.900 94.337 45.071 1.00 85.56 254 VAL B N 1
ATOM 4683 C CA . VAL B 1 254 ? 206.159 93.271 44.408 1.00 83.42 254 VAL B CA 1
ATOM 4684 C C . VAL B 1 254 ? 204.652 93.494 44.495 1.00 83.82 254 VAL B C 1
ATOM 4685 O O . VAL B 1 254 ? 204.086 93.546 45.584 1.00 84.30 254 VAL B O 1
ATOM 4689 N N . TRP B 1 255 ? 204.010 93.624 43.338 1.00 80.44 255 TRP B N 1
ATOM 4690 C CA . TRP B 1 255 ? 202.569 93.835 43.281 1.00 80.65 255 TRP B CA 1
ATOM 4691 C C . TRP B 1 255 ? 201.835 92.534 42.975 1.00 82.93 255 TRP B C 1
ATOM 4692 O O . TRP B 1 255 ? 202.125 91.866 41.982 1.00 85.33 255 TRP B O 1
ATOM 4703 N N . LYS B 1 256 ? 200.885 92.179 43.834 1.00 77.63 256 LYS B N 1
ATOM 4704 C CA . LYS B 1 256 ? 200.112 90.956 43.658 1.00 79.33 256 LYS B CA 1
ATOM 4705 C C . LYS B 1 256 ? 198.619 91.252 43.569 1.00 75.50 256 LYS B C 1
ATOM 4706 O O . LYS B 1 256 ? 198.156 92.299 44.021 1.00 73.34 256 LYS B O 1
ATOM 4712 N N . LYS B 1 257 ? 197.871 90.323 42.983 1.00 78.65 257 LYS B N 1
ATOM 4713 C CA . LYS B 1 257 ? 196.429 90.481 42.835 1.00 77.78 257 LYS B CA 1
ATOM 4714 C C . LYS B 1 257 ? 195.679 89.334 43.504 1.00 77.94 257 LYS B C 1
ATOM 4715 O O . LYS B 1 257 ? 195.816 88.176 43.109 1.00 77.97 257 LYS B O 1
ATOM 4721 N N . ASP B 1 258 ? 194.886 89.664 44.518 1.00 79.07 258 ASP B N 1
ATOM 4722 C CA . ASP B 1 258 ? 194.111 88.657 45.250 1.00 80.95 258 ASP B CA 1
ATOM 4723 C C . ASP B 1 258 ? 194.910 87.435 45.707 1.00 83.52 258 ASP B C 1
ATOM 4724 O O . ASP B 1 258 ? 194.347 86.344 45.856 1.00 81.95 258 ASP B O 1
ATOM 4729 N N . GLY B 1 259 ? 196.212 87.625 45.930 1.00 81.41 259 GLY B N 1
ATOM 4730 C CA . GLY B 1 259 ? 197.126 86.539 46.284 1.00 84.37 259 GLY B CA 1
ATOM 4731 C C . GLY B 1 259 ? 198.133 86.146 45.193 1.00 85.61 259 GLY B C 1
ATOM 4732 O O . GLY B 1 259 ? 199.184 85.551 45.467 1.00 90.74 259 GLY B O 1
ATOM 4733 N N . ALA B 1 260 ? 197.819 86.473 43.944 1.00 87.37 260 ALA B N 1
ATOM 4734 C CA . ALA B 1 260 ? 198.679 86.025 42.871 1.00 86.71 260 ALA B CA 1
ATOM 4735 C C . ALA B 1 260 ? 199.374 87.163 42.180 1.00 88.55 260 ALA B C 1
ATOM 4736 O O . ALA B 1 260 ? 198.790 88.229 42.089 1.00 88.02 260 ALA B O 1
ATOM 4738 N N . PRO B 1 261 ? 200.634 86.936 41.703 1.00 85.25 261 PRO B N 1
ATOM 4739 C CA . PRO B 1 261 ? 201.526 88.066 41.368 1.00 88.15 261 PRO B CA 1
ATOM 4740 C C . PRO B 1 261 ? 201.320 88.537 39.936 1.00 90.07 261 PRO B C 1
ATOM 4741 O O . PRO B 1 261 ? 201.021 87.715 39.071 1.00 88.83 261 PRO B O 1
ATOM 4745 N N . LEU B 1 262 ? 201.485 89.837 39.704 1.00 87.42 262 LEU B N 1
ATOM 4746 C CA . LEU B 1 262 ? 201.408 90.411 38.360 1.00 88.94 262 LEU B CA 1
ATOM 4747 C C . LEU B 1 262 ? 202.776 90.580 37.700 1.00 94.00 262 LEU B C 1
ATOM 4748 O O . LEU B 1 262 ? 203.747 91.001 38.330 1.00 95.51 262 LEU B O 1
ATOM 4753 N N . SER B 1 263 ? 202.831 90.261 36.413 1.00 91.07 263 SER B N 1
ATOM 4754 C CA . SER B 1 263 ? 204.071 90.326 35.654 1.00 92.88 263 SER B CA 1
ATOM 4755 C C . SER B 1 263 ? 204.064 91.512 34.700 1.00 89.56 263 SER B C 1
ATOM 4756 O O . SER B 1 263 ? 205.033 91.756 33.973 1.00 91.32 263 SER B O 1
ATOM 4759 N N . SER B 1 264 ? 202.970 92.263 34.734 1.00 86.52 264 SER B N 1
ATOM 4760 C CA . SER B 1 264 ? 202.766 93.351 33.793 1.00 82.82 264 SER B CA 1
ATOM 4761 C C . SER B 1 264 ? 201.816 94.434 34.309 1.00 77.87 264 SER B C 1
ATOM 4762 O O . SER B 1 264 ? 201.039 94.212 35.240 1.00 83.38 264 SER B O 1
ATOM 4765 N N . GLY B 1 265 ? 201.880 95.603 33.677 1.00 81.08 265 GLY B N 1
ATOM 4766 C CA . GLY B 1 265 ? 201.065 96.740 34.066 1.00 76.51 265 GLY B CA 1
ATOM 4767 C C . GLY B 1 265 ? 201.803 97.659 35.019 1.00 75.19 265 GLY B C 1
ATOM 4768 O O . GLY B 1 265 ? 201.326 98.745 35.351 1.00 74.18 265 GLY B O 1
ATOM 4769 N N . ILE B 1 266 ? 202.983 97.220 35.446 1.00 71.62 266 ILE B N 1
ATOM 4770 C CA . ILE B 1 266 ? 203.765 97.924 36.455 1.00 71.97 266 ILE B CA 1
ATOM 4771 C C . ILE B 1 266 ? 204.700 98.968 35.847 1.00 73.65 266 ILE B C 1
ATOM 4772 O O . ILE B 1 266 ? 205.461 98.670 34.926 1.00 75.37 266 ILE B O 1
ATOM 4777 N N . SER B 1 267 ? 204.646 100.189 36.372 1.00 75.07 267 SER B N 1
ATOM 4778 C CA . SER B 1 267 ? 205.501 101.270 35.889 1.00 74.34 267 SER B CA 1
ATOM 4779 C C . SER B 1 267 ? 206.016 102.140 37.031 1.00 74.87 267 SER B C 1
ATOM 4780 O O . SER B 1 267 ? 205.702 101.899 38.197 1.00 75.30 267 SER B O 1
ATOM 4783 N N . ASP B 1 268 ? 206.811 103.148 36.675 1.00 73.71 268 ASP B N 1
ATOM 4784 C CA . ASP B 1 268 ? 207.256 104.186 37.605 1.00 75.84 268 ASP B CA 1
ATOM 4785 C C . ASP B 1 268 ? 207.943 103.602 38.842 1.00 77.68 268 ASP B C 1
ATOM 4786 O O . ASP B 1 268 ? 207.494 103.808 39.969 1.00 78.70 268 ASP B O 1
ATOM 4791 N N . TYR B 1 269 ? 209.029 102.867 38.615 1.00 76.17 269 TYR B N 1
ATOM 4792 C CA . TYR B 1 269 ? 209.814 102.272 39.695 1.00 78.99 269 TYR B CA 1
ATOM 4793 C C . TYR B 1 269 ? 208.932 101.444 40.626 1.00 77.32 269 TYR B C 1
ATOM 4794 O O . TYR B 1 269 ? 209.058 101.517 41.850 1.00 79.06 269 TYR B O 1
ATOM 4803 N N . ASN B 1 270 ? 208.024 100.681 40.019 1.00 80.18 270 ASN B N 1
ATOM 4804 C CA . ASN B 1 270 ? 207.101 99.790 40.725 1.00 78.61 270 ASN B CA 1
ATOM 4805 C C . ASN B 1 270 ? 206.120 100.505 41.650 1.00 74.32 270 ASN B C 1
ATOM 4806 O O . ASN B 1 270 ? 205.461 99.867 42.470 1.00 74.09 270 ASN B O 1
ATOM 4811 N N . ARG B 1 271 ? 206.011 101.822 41.515 1.00 73.76 271 ARG B N 1
ATOM 4812 C CA . ARG B 1 271 ? 205.084 102.576 42.347 1.00 71.19 271 ARG B CA 1
ATOM 4813 C C . ARG B 1 271 ? 203.669 102.525 41.791 1.00 70.60 271 ARG B C 1
ATOM 4814 O O . ARG B 1 271 ? 202.707 102.559 42.549 1.00 71.37 271 ARG B O 1
ATOM 4822 N N . ARG B 1 272 ? 203.543 102.438 40.471 1.00 70.35 272 ARG B N 1
ATOM 4823 C CA . ARG B 1 272 ? 202.227 102.483 39.845 1.00 69.32 272 ARG B CA 1
ATOM 4824 C C . ARG B 1 272 ? 201.886 101.230 39.045 1.00 69.51 272 ARG B C 1
ATOM 4825 O O . ARG B 1 272 ? 202.611 100.835 38.133 1.00 69.54 272 ARG B O 1
ATOM 4833 N N . LEU B 1 273 ? 200.767 100.614 39.410 1.00 68.86 273 LEU B N 1
ATOM 4834 C CA . LEU B 1 273 ? 200.196 99.498 38.670 1.00 69.57 273 LEU B CA 1
ATOM 4835 C C . LEU B 1 273 ? 199.015 99.999 37.844 1.00 68.70 273 LEU B C 1
ATOM 4836 O O . LEU B 1 273 ? 198.070 100.570 38.387 1.00 67.43 273 LEU B O 1
ATOM 4841 N N . THR B 1 274 ? 199.071 99.790 36.532 1.00 68.00 274 THR B N 1
ATOM 4842 C CA . THR B 1 274 ? 198.054 100.334 35.638 1.00 67.48 274 THR B CA 1
ATOM 4843 C C . THR B 1 274 ? 197.327 99.260 34.839 1.00 68.54 274 THR B C 1
ATOM 4844 O O . THR B 1 274 ? 197.942 98.503 34.089 1.00 70.61 274 THR B O 1
ATOM 4848 N N . ILE B 1 275 ? 196.010 99.204 35.005 1.00 67.21 275 ILE B N 1
ATOM 4849 C CA . ILE B 1 275 ? 195.177 98.324 34.199 1.00 69.87 275 ILE B CA 1
ATOM 4850 C C . ILE B 1 275 ? 194.489 99.125 33.099 1.00 70.33 275 ILE B C 1
ATOM 4851 O O . ILE B 1 275 ? 193.758 100.082 33.373 1.00 68.98 275 ILE B O 1
ATOM 4856 N N . ALA B 1 276 ? 194.742 98.733 31.854 1.00 71.87 276 ALA B N 1
ATOM 4857 C CA . ALA B 1 276 ? 194.158 99.400 30.697 1.00 72.68 276 ALA B CA 1
ATOM 4858 C C . ALA B 1 276 ? 192.875 98.702 30.265 1.00 72.18 276 ALA B C 1
ATOM 4859 O O . ALA B 1 276 ? 192.813 97.472 30.232 1.00 73.11 276 ALA B O 1
ATOM 4861 N N . ASN B 1 277 ? 191.865 99.499 29.925 1.00 72.13 277 ASN B N 1
ATOM 4862 C CA . ASN B 1 277 ? 190.533 98.995 29.592 1.00 71.96 277 ASN B CA 1
ATOM 4863 C C . ASN B 1 277 ? 190.035 97.947 30.584 1.00 73.28 277 ASN B C 1
ATOM 4864 O O . ASN B 1 277 ? 189.741 96.816 30.195 1.00 73.83 277 ASN B O 1
ATOM 4869 N N . PRO B 1 278 ? 189.936 98.320 31.871 1.00 70.25 278 PRO B N 1
ATOM 4870 C CA . PRO B 1 278 ? 189.608 97.334 32.905 1.00 72.46 278 PRO B CA 1
ATOM 4871 C C . PRO B 1 278 ? 188.187 96.798 32.786 1.00 75.11 278 PRO B C 1
ATOM 4872 O O . PRO B 1 278 ? 187.277 97.526 32.387 1.00 74.39 278 PRO B O 1
ATOM 4876 N N . THR B 1 279 ? 188.011 95.525 33.123 1.00 76.33 279 THR B N 1
ATOM 4877 C CA . THR B 1 279 ? 186.694 94.904 33.133 1.00 75.53 279 THR B CA 1
ATOM 4878 C C . THR B 1 279 ? 186.361 94.419 34.538 1.00 75.49 279 THR B C 1
ATOM 4879 O O . THR B 1 279 ? 187.105 94.681 35.483 1.00 75.51 279 THR B O 1
ATOM 4883 N N . VAL B 1 280 ? 185.247 93.708 34.668 1.00 74.98 280 VAL B N 1
ATOM 4884 C CA . VAL B 1 280 ? 184.817 93.173 35.956 1.00 76.76 280 VAL B CA 1
ATOM 4885 C C . VAL B 1 280 ? 185.841 92.175 36.498 1.00 78.09 280 VAL B C 1
ATOM 4886 O O . VAL B 1 280 ? 186.022 92.051 37.711 1.00 79.51 280 VAL B O 1
ATOM 4890 N N . SER 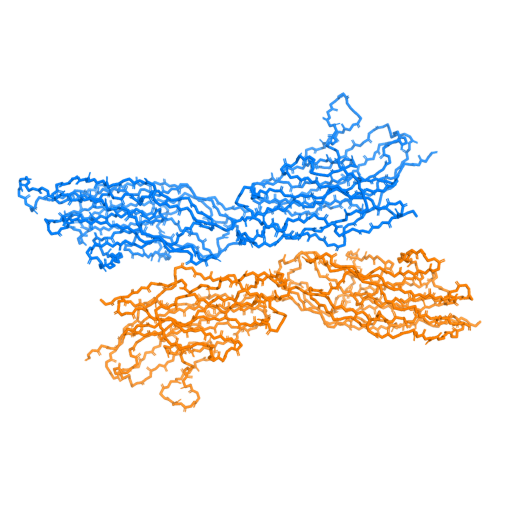B 1 281 ? 186.520 91.480 35.589 1.00 78.54 281 SER B N 1
ATOM 4891 C CA . SER B 1 281 ? 187.550 90.514 35.958 1.00 78.53 281 SER B CA 1
ATOM 4892 C C . SER B 1 281 ? 188.654 91.152 36.797 1.00 76.79 281 SER B C 1
ATOM 4893 O O . SER B 1 281 ? 189.113 90.574 37.782 1.00 78.04 281 SER B O 1
ATOM 4896 N N . ASP B 1 282 ? 189.063 92.354 36.405 1.00 75.17 282 ASP B N 1
ATOM 4897 C CA . ASP B 1 282 ? 190.196 93.030 37.030 1.00 74.48 282 ASP B CA 1
ATOM 4898 C C . ASP B 1 282 ? 189.890 93.541 38.436 1.00 72.87 282 ASP B C 1
ATOM 4899 O O . ASP B 1 282 ? 190.771 94.068 39.112 1.00 74.15 282 ASP B O 1
ATOM 4904 N N . ALA B 1 283 ? 188.644 93.387 38.871 1.00 71.28 283 ALA B N 1
ATOM 4905 C CA . ALA B 1 283 ? 188.273 93.736 40.237 1.00 70.54 283 ALA B CA 1
ATOM 4906 C C . ALA B 1 283 ? 188.913 92.755 41.213 1.00 68.54 283 ALA B C 1
ATOM 4907 O O . ALA B 1 283 ? 188.975 91.557 40.941 1.00 70.23 283 ALA B O 1
ATOM 4909 N N . GLY B 1 284 ? 189.394 93.262 42.344 1.00 71.65 284 GLY B N 1
ATOM 4910 C CA . GLY B 1 284 ? 190.040 92.402 43.322 1.00 72.41 284 GLY B CA 1
ATOM 4911 C C . GLY B 1 284 ? 190.827 93.154 44.377 1.00 72.77 284 GLY B C 1
ATOM 4912 O O . GLY B 1 284 ? 190.733 94.370 44.477 1.00 71.23 284 GLY B O 1
ATOM 4913 N N . TYR B 1 285 ? 191.611 92.427 45.166 1.00 72.22 285 TYR B N 1
ATOM 4914 C CA . TYR B 1 285 ? 192.377 93.030 46.252 1.00 71.76 285 TYR B CA 1
ATOM 4915 C C . TYR B 1 285 ? 193.858 93.135 45.892 1.00 74.12 285 TYR B C 1
ATOM 4916 O O . TYR B 1 285 ? 194.641 92.221 46.150 1.00 77.01 285 TYR B O 1
ATOM 4925 N N . TYR B 1 286 ? 194.230 94.257 45.285 1.00 72.51 286 TYR B N 1
ATOM 4926 C CA . TYR B 1 286 ? 195.611 94.498 44.890 1.00 73.44 286 TYR B CA 1
ATOM 4927 C C . TYR B 1 286 ? 196.450 94.962 46.076 1.00 77.68 286 TYR B C 1
ATOM 4928 O O . TYR B 1 286 ? 196.157 95.979 46.706 1.00 78.37 286 TYR B O 1
ATOM 4937 N N . GLU B 1 287 ? 197.498 94.195 46.361 1.00 76.73 287 GLU B N 1
ATOM 4938 C CA . GLU B 1 287 ? 198.379 94.399 47.510 1.00 79.87 287 GLU B CA 1
ATOM 4939 C C . GLU B 1 287 ? 199.820 94.577 47.072 1.00 80.91 287 GLU B C 1
ATOM 4940 O O . GLU B 1 287 ? 200.304 93.830 46.255 1.00 80.51 287 GLU B O 1
ATOM 4946 N N . CYS B 1 288 ? 200.502 95.568 47.622 1.00 78.34 288 CYS B N 1
ATOM 4947 C CA . CYS B 1 288 ? 201.896 95.778 47.311 1.00 77.57 288 CYS B CA 1
ATOM 4948 C C . CYS B 1 288 ? 202.826 95.405 48.473 1.00 82.34 288 CYS B C 1
ATOM 4949 O O . CYS B 1 288 ? 202.502 95.621 49.624 1.00 80.40 288 CYS B O 1
ATOM 4952 N N . GLU B 1 289 ? 203.979 94.830 48.150 1.00 85.80 289 GLU B N 1
ATOM 4953 C CA . GLU B 1 289 ? 204.966 94.412 49.144 1.00 86.86 289 GLU B CA 1
ATOM 4954 C C . GLU B 1 289 ? 206.271 95.126 48.951 1.00 84.12 289 GLU B C 1
ATOM 4955 O O . GLU B 1 289 ? 206.804 95.102 47.877 1.00 83.55 289 GLU B O 1
ATOM 4961 N N . ALA B 1 290 ? 206.802 95.734 49.991 1.00 80.78 290 ALA B N 1
ATOM 4962 C CA . ALA B 1 290 ? 208.071 96.421 49.865 1.00 83.03 290 ALA B CA 1
ATOM 4963 C C . ALA B 1 290 ? 209.199 95.544 50.365 1.00 84.77 290 ALA B C 1
ATOM 4964 O O . ALA B 1 290 ? 209.333 95.340 51.545 1.00 88.62 290 ALA B O 1
ATOM 4966 N N . MET B 1 291 ? 210.015 95.036 49.459 1.00 89.39 291 MET B N 1
ATOM 4967 C CA . MET B 1 291 ? 211.079 94.117 49.847 1.00 90.95 291 MET B CA 1
ATOM 4968 C C . MET B 1 291 ? 212.470 94.701 49.624 1.00 89.23 291 MET B C 1
ATOM 4969 O O . MET B 1 291 ? 212.697 95.449 48.673 1.00 86.88 291 MET B O 1
ATOM 4974 N N . LEU B 1 292 ? 213.397 94.348 50.508 1.00 87.85 292 LEU B N 1
ATOM 4975 C CA . LEU B 1 292 ? 214.775 94.788 50.393 1.00 90.08 292 LEU B CA 1
ATOM 4976 C C . LEU B 1 292 ? 215.670 93.878 49.551 1.00 90.14 292 LEU B C 1
ATOM 4977 O O . LEU B 1 292 ? 215.921 92.726 49.886 1.00 92.61 292 LEU B O 1
ATOM 4982 N N . PRO B 1 299 ? 210.478 93.209 55.533 1.00 95.29 299 PRO B N 1
ATOM 4983 C CA . PRO B 1 299 ? 209.503 93.027 54.458 1.00 92.52 299 PRO B CA 1
ATOM 4984 C C . PRO B 1 299 ? 208.125 93.402 54.946 1.00 90.92 299 PRO B C 1
ATOM 4985 O O . PRO B 1 299 ? 207.711 92.880 55.965 1.00 91.40 299 PRO B O 1
ATOM 4989 N N . VAL B 1 300 ? 207.442 94.289 54.235 1.00 82.42 300 VAL B N 1
ATOM 4990 C CA . VAL B 1 300 ? 206.211 94.895 54.698 1.00 88.17 300 VAL B CA 1
ATOM 4991 C C . VAL B 1 300 ? 205.189 95.025 53.582 1.00 88.57 300 VAL B C 1
ATOM 4992 O O . VAL B 1 300 ? 205.537 95.231 52.439 1.00 86.76 300 VAL B O 1
ATOM 4996 N N . THR B 1 301 ? 203.916 94.876 53.929 1.00 90.34 301 THR B N 1
ATOM 4997 C CA . THR B 1 301 ? 202.862 94.876 52.923 1.00 92.08 301 THR B CA 1
ATOM 4998 C C . THR B 1 301 ? 201.672 95.753 53.295 1.00 91.35 301 THR B C 1
ATOM 4999 O O . THR B 1 301 ? 201.499 96.141 54.450 1.00 91.86 301 THR B O 1
ATOM 5003 N N . ARG B 1 302 ? 200.855 96.053 52.292 1.00 93.80 302 ARG B N 1
ATOM 5004 C CA . ARG B 1 302 ? 199.658 96.843 52.464 1.00 86.43 302 ARG B CA 1
ATOM 5005 C C . ARG B 1 302 ? 198.771 96.622 51.273 1.00 81.15 302 ARG B C 1
ATOM 5006 O O . ARG B 1 302 ? 199.243 96.527 50.168 1.00 79.05 302 ARG B O 1
ATOM 5014 N N . GLY B 1 303 ? 197.474 96.538 51.498 1.00 81.31 303 GLY B N 1
ATOM 5015 C CA . GLY B 1 303 ? 196.567 96.223 50.422 1.00 76.10 303 GLY B CA 1
ATOM 5016 C C . GLY B 1 303 ? 195.527 97.268 50.123 1.00 70.42 303 GLY B C 1
ATOM 5017 O O . GLY B 1 303 ? 195.402 98.265 50.795 1.00 71.13 303 GLY B O 1
ATOM 5018 N N . ALA B 1 304 ? 194.789 97.025 49.064 1.00 78.08 304 ALA B N 1
ATOM 5019 C CA . ALA B 1 304 ? 193.587 97.806 48.774 1.00 71.92 304 ALA B CA 1
ATOM 5020 C C . ALA B 1 304 ? 192.664 97.079 47.801 1.00 71.04 304 ALA B C 1
ATOM 5021 O O . ALA B 1 304 ? 193.068 96.116 47.155 1.00 71.51 304 ALA B O 1
ATOM 5023 N N . TYR B 1 305 ? 191.428 97.555 47.691 1.00 70.33 305 TYR B N 1
ATOM 5024 C CA . TYR B 1 305 ? 190.459 96.963 46.774 1.00 71.16 305 TYR B CA 1
ATOM 5025 C C . TYR B 1 305 ? 190.232 97.822 45.534 1.00 71.85 305 TYR B C 1
ATOM 5026 O O . TYR B 1 305 ? 189.942 99.014 45.631 1.00 72.49 305 TYR B O 1
ATOM 5035 N N . LEU B 1 306 ? 190.372 97.200 44.370 1.00 72.51 306 LEU B N 1
ATOM 5036 C CA . LEU B 1 306 ? 190.009 97.815 43.103 1.00 69.00 306 LEU B CA 1
ATOM 5037 C C . LEU B 1 306 ? 188.656 97.265 42.666 1.00 69.28 306 LEU B C 1
ATOM 5038 O O . LEU B 1 306 ? 188.504 96.061 42.435 1.00 69.33 306 LEU B O 1
ATOM 5043 N N . SER B 1 307 ? 187.678 98.160 42.569 1.00 69.07 307 SER B N 1
ATOM 5044 C CA . SER B 1 307 ? 186.318 97.800 42.196 1.00 68.04 307 SER B CA 1
ATOM 5045 C C . SER B 1 307 ? 185.985 98.319 40.803 1.00 67.08 307 SER B C 1
ATOM 5046 O O . SER B 1 307 ? 186.137 99.508 40.521 1.00 66.13 307 SER B O 1
ATOM 5049 N N . VAL B 1 308 ? 185.534 97.425 39.931 1.00 66.82 308 VAL B N 1
ATOM 5050 C CA . VAL B 1 308 ? 185.142 97.819 38.585 1.00 66.87 308 VAL B CA 1
ATOM 5051 C C . VAL B 1 308 ? 183.628 97.760 38.432 1.00 68.61 308 VAL B C 1
ATOM 5052 O O . VAL B 1 308 ? 183.006 96.724 38.669 1.00 70.78 308 VAL B O 1
ATOM 5056 N N . LEU B 1 309 ? 183.047 98.882 38.026 1.00 65.04 309 LEU B N 1
ATOM 5057 C CA . LEU B 1 309 ? 181.601 99.048 38.016 1.00 66.30 309 LEU B CA 1
ATOM 5058 C C . LEU B 1 309 ? 180.999 98.927 36.621 1.00 68.71 309 LEU B C 1
ATOM 5059 O O . LEU B 1 309 ? 181.684 99.099 35.614 1.00 69.65 309 LEU B O 1
ATOM 5064 N N . GLU B 1 310 ? 179.705 98.628 36.583 1.00 65.22 310 GLU B N 1
ATOM 5065 C CA . GLU B 1 310 ? 178.932 98.649 35.349 1.00 67.09 310 GLU B CA 1
ATOM 5066 C C . GLU B 1 310 ? 177.606 99.355 35.602 1.00 64.43 310 GLU B C 1
ATOM 5067 O O . GLU B 1 310 ? 176.872 98.985 36.520 1.00 63.90 310 GLU B O 1
ATOM 5073 N N . PRO B 1 311 ? 177.298 100.383 34.796 1.00 62.67 311 PRO B N 1
ATOM 5074 C CA . PRO B 1 311 ? 176.019 101.083 34.942 1.00 61.25 311 PRO B CA 1
ATOM 5075 C C . PRO B 1 311 ? 174.851 100.140 34.676 1.00 60.07 311 PRO B C 1
ATOM 5076 O O . PRO B 1 311 ? 175.007 99.202 33.893 1.00 59.98 311 PRO B O 1
ATOM 5080 N N . PRO B 1 312 ? 173.701 100.377 35.326 1.00 60.33 312 PRO B N 1
ATOM 5081 C CA . PRO B 1 312 ? 172.544 99.483 35.210 1.00 58.58 312 PRO B CA 1
ATOM 5082 C C . PRO B 1 312 ? 172.069 99.307 33.771 1.00 55.80 312 PRO B C 1
ATOM 5083 O O . PRO B 1 312 ? 172.324 100.157 32.918 1.00 53.79 312 PRO B O 1
ATOM 5087 N N . GLN B 1 313 ? 171.383 98.198 33.518 1.00 61.16 313 GLN B N 1
ATOM 5088 C CA . GLN B 1 313 ? 170.911 97.858 32.182 1.00 61.04 313 GLN B CA 1
ATOM 5089 C C . GLN B 1 313 ? 169.752 96.879 32.319 1.00 59.15 313 GLN B C 1
ATOM 5090 O O . GLN B 1 313 ? 169.773 96.026 33.194 1.00 59.60 313 GLN B O 1
ATOM 5096 N N . PHE B 1 314 ? 168.739 96.993 31.467 1.00 58.17 314 PHE B N 1
ATOM 5097 C CA . PHE B 1 314 ? 167.502 96.254 31.705 1.00 58.69 314 PHE B CA 1
ATOM 5098 C C . PHE B 1 314 ? 167.463 94.849 31.106 1.00 63.61 314 PHE B C 1
ATOM 5099 O O . PHE B 1 314 ? 167.763 94.643 29.930 1.00 63.11 314 PHE B O 1
ATOM 5107 N N . VAL B 1 315 ? 167.087 93.891 31.949 1.00 62.62 315 VAL B N 1
ATOM 5108 C CA . VAL B 1 315 ? 166.851 92.514 31.533 1.00 63.30 315 VAL B CA 1
ATOM 5109 C C . VAL B 1 315 ? 165.377 92.330 31.203 1.00 62.32 315 VAL B C 1
ATOM 5110 O O . VAL B 1 315 ? 165.018 91.896 30.108 1.00 63.82 315 VAL B O 1
ATOM 5114 N N . ARG B 1 316 ? 164.529 92.662 32.170 1.00 59.33 316 ARG B N 1
ATOM 5115 C CA . ARG B 1 316 ? 163.088 92.663 31.972 1.00 58.67 316 ARG B CA 1
ATOM 5116 C C . ARG B 1 316 ? 162.601 94.105 31.916 1.00 57.27 316 ARG B C 1
ATOM 5117 O O . ARG B 1 316 ? 163.157 94.984 32.576 1.00 57.76 316 ARG B O 1
ATOM 5125 N N . GLU B 1 317 ? 161.565 94.346 31.124 1.00 59.71 317 GLU B N 1
ATOM 5126 C CA . GLU B 1 317 ? 161.071 95.697 30.910 1.00 58.47 317 GLU B CA 1
ATOM 5127 C C . GLU B 1 317 ? 159.607 95.652 30.499 1.00 58.80 317 GLU B C 1
ATOM 5128 O O . GLU B 1 317 ? 159.261 95.015 29.504 1.00 59.87 317 GLU B O 1
ATOM 5134 N N . PRO B 1 318 ? 158.738 96.329 31.263 1.00 55.82 318 PRO B N 1
ATOM 5135 C CA . PRO B 1 318 ? 157.302 96.231 30.995 1.00 56.79 318 PRO B CA 1
ATOM 5136 C C . PRO B 1 318 ? 156.951 96.889 29.671 1.00 59.59 318 PRO B C 1
ATOM 5137 O O . PRO B 1 318 ? 157.626 97.840 29.277 1.00 60.31 318 PRO B O 1
ATOM 5141 N N . GLU B 1 319 ? 155.930 96.383 28.987 1.00 58.83 319 GLU B N 1
ATOM 5142 C CA . GLU B 1 319 ? 155.490 96.999 27.743 1.00 60.61 319 GLU B CA 1
ATOM 5143 C C . GLU B 1 319 ? 155.052 98.430 28.010 1.00 61.17 319 GLU B C 1
ATOM 5144 O O . GLU B 1 319 ? 154.640 98.762 29.121 1.00 61.17 319 GLU B O 1
ATOM 5150 N N . ARG B 1 320 ? 155.142 99.277 26.992 1.00 66.40 320 ARG B N 1
ATOM 5151 C CA . ARG B 1 320 ? 154.823 100.688 27.152 1.00 65.55 320 ARG B CA 1
ATOM 5152 C C . ARG B 1 320 ? 153.343 100.912 27.445 1.00 61.20 320 ARG B C 1
ATOM 5153 O O . ARG B 1 320 ? 152.944 101.998 27.858 1.00 59.09 320 ARG B O 1
ATOM 5161 N N . HIS B 1 321 ? 152.532 99.882 27.232 1.00 58.76 321 HIS B N 1
ATOM 5162 C CA . HIS B 1 321 ? 151.112 99.962 27.546 1.00 58.30 321 HIS B CA 1
ATOM 5163 C C . HIS B 1 321 ? 150.657 98.735 28.327 1.00 55.59 321 HIS B C 1
ATOM 5164 O O . HIS B 1 321 ? 150.819 97.601 27.876 1.00 56.26 321 HIS B O 1
ATOM 5171 N N . ILE B 1 322 ? 150.094 98.972 29.507 1.00 56.95 322 ILE B N 1
ATOM 5172 C CA . ILE B 1 322 ? 149.600 97.898 30.358 1.00 54.99 322 ILE B CA 1
ATOM 5173 C C . ILE B 1 322 ? 148.196 98.210 30.857 1.00 54.29 322 ILE B C 1
ATOM 5174 O O . ILE B 1 322 ? 147.943 99.289 31.392 1.00 53.43 322 ILE B O 1
ATOM 5179 N N . THR B 1 323 ? 147.279 97.266 30.673 1.00 54.02 323 THR B N 1
ATOM 5180 C CA . THR B 1 323 ? 145.922 97.433 31.170 1.00 55.04 323 THR B CA 1
ATOM 5181 C C . THR B 1 323 ? 145.544 96.313 32.131 1.00 55.91 323 THR B C 1
ATOM 5182 O O . THR B 1 323 ? 145.893 95.151 31.921 1.00 55.58 323 THR B O 1
ATOM 5186 N N . ALA B 1 324 ? 144.839 96.683 33.193 1.00 51.39 324 ALA B N 1
ATOM 5187 C CA . ALA B 1 324 ? 144.259 95.720 34.117 1.00 56.22 324 ALA B CA 1
ATOM 5188 C C . ALA B 1 324 ? 142.885 96.225 34.543 1.00 57.07 324 ALA B C 1
ATOM 5189 O O . ALA B 1 324 ? 142.512 97.354 34.225 1.00 56.48 324 ALA B O 1
ATOM 5191 N N . GLU B 1 325 ? 142.137 95.398 35.264 1.00 59.52 325 GLU B N 1
ATOM 5192 C CA . GLU B 1 325 ? 140.730 95.690 35.524 1.00 63.55 325 GLU B CA 1
ATOM 5193 C C . GLU B 1 325 ? 140.500 96.514 36.794 1.00 62.55 325 GLU B C 1
ATOM 5194 O O . GLU B 1 325 ? 141.391 96.651 37.632 1.00 61.46 325 GLU B O 1
ATOM 5200 N N . MET B 1 326 ? 139.286 97.047 36.920 1.00 67.14 326 MET B N 1
ATOM 5201 C CA . MET B 1 326 ? 138.975 98.131 37.855 1.00 68.32 326 MET B CA 1
ATOM 5202 C C . MET B 1 326 ? 139.260 97.842 39.330 1.00 69.16 326 MET B C 1
ATOM 5203 O O . MET B 1 326 ? 139.518 98.767 40.096 1.00 71.00 326 MET B O 1
ATOM 5208 N N . GLU B 1 327 ? 139.218 96.580 39.739 1.00 65.69 327 GLU B N 1
ATOM 5209 C CA . GLU B 1 327 ? 139.472 96.255 41.141 1.00 67.69 327 GLU B CA 1
ATOM 5210 C C . GLU B 1 327 ? 140.409 95.061 41.301 1.00 66.59 327 GLU B C 1
ATOM 5211 O O . GLU B 1 327 ? 140.570 94.530 42.401 1.00 65.38 327 GLU B O 1
ATOM 5217 N N . LYS B 1 328 ? 141.036 94.656 40.202 1.00 65.60 328 LYS B N 1
ATOM 5218 C CA . LYS B 1 328 ? 141.956 93.523 40.206 1.00 66.31 328 LYS B CA 1
ATOM 5219 C C . LYS B 1 328 ? 143.359 93.922 40.664 1.00 65.24 328 LYS B C 1
ATOM 5220 O O . LYS B 1 328 ? 143.584 95.051 41.102 1.00 65.34 328 LYS B O 1
ATOM 5226 N N . VAL B 1 329 ? 144.296 92.984 40.556 1.00 65.68 329 VAL B N 1
ATOM 5227 C CA . VAL B 1 329 ? 145.684 93.211 40.952 1.00 63.25 329 VAL B CA 1
ATOM 5228 C C . VAL B 1 329 ? 146.627 92.935 39.778 1.00 63.82 329 VAL B C 1
ATOM 5229 O O . VAL B 1 329 ? 146.481 91.930 39.081 1.00 66.73 329 VAL B O 1
ATOM 5233 N N . VAL B 1 330 ? 147.588 93.830 39.561 1.00 63.25 330 VAL B N 1
ATOM 5234 C CA . VAL B 1 330 ? 148.474 93.738 38.403 1.00 62.86 330 VAL B CA 1
ATOM 5235 C C . VAL B 1 330 ? 149.961 93.729 38.779 1.00 62.93 330 VAL B C 1
ATOM 5236 O O . VAL B 1 330 ? 150.394 94.436 39.698 1.00 63.92 330 VAL B O 1
ATOM 5240 N N . ASP B 1 331 ? 150.730 92.901 38.072 1.00 61.21 331 ASP B N 1
ATOM 5241 C CA . ASP B 1 331 ? 152.185 92.895 38.181 1.00 57.70 331 ASP B CA 1
ATOM 5242 C C . ASP B 1 331 ? 152.826 93.661 37.030 1.00 53.53 331 ASP B C 1
ATOM 5243 O O . ASP B 1 331 ? 152.577 93.369 35.861 1.00 51.82 331 ASP B O 1
ATOM 5248 N N . ILE B 1 332 ? 153.651 94.642 37.373 1.00 55.71 332 ILE B N 1
ATOM 5249 C CA . ILE B 1 332 ? 154.480 95.330 36.397 1.00 54.06 332 ILE B CA 1
ATOM 5250 C C . ILE B 1 332 ? 155.928 94.912 36.620 1.00 53.97 332 ILE B C 1
ATOM 5251 O O . ILE B 1 332 ? 156.516 95.222 37.659 1.00 56.00 332 ILE B O 1
ATOM 5256 N N . PRO B 1 333 ? 156.502 94.189 35.650 1.00 53.89 333 PRO B N 1
ATOM 5257 C CA . PRO B 1 333 ? 157.860 93.656 35.782 1.00 53.95 333 PRO B CA 1
ATOM 5258 C C . PRO B 1 333 ? 158.936 94.712 35.563 1.00 54.97 333 PRO B C 1
ATOM 5259 O O . PRO B 1 333 ? 158.768 95.599 34.731 1.00 55.54 333 PRO B O 1
ATOM 5263 N N . CYS B 1 334 ? 160.025 94.614 36.317 1.00 52.64 334 CYS B N 1
ATOM 5264 C CA . CYS B 1 334 ? 161.203 95.436 36.078 1.00 51.68 334 CYS B CA 1
ATOM 5265 C C . CYS B 1 334 ? 162.420 94.797 36.724 1.00 51.18 334 CYS B C 1
ATOM 5266 O O . CYS B 1 334 ? 162.494 94.670 37.946 1.00 52.61 334 CYS B O 1
ATOM 5269 N N . ARG B 1 335 ? 163.369 94.387 35.892 1.00 51.11 335 ARG B N 1
ATOM 5270 C CA . ARG B 1 335 ? 164.594 93.771 36.379 1.00 54.91 335 ARG B CA 1
ATOM 5271 C C . ARG B 1 335 ? 165.803 94.343 35.657 1.00 54.02 335 ARG B C 1
ATOM 5272 O O . ARG B 1 335 ? 165.769 94.559 34.445 1.00 51.77 335 ARG B O 1
ATOM 5280 N N . ALA B 1 336 ? 166.874 94.586 36.404 1.00 55.03 336 ALA B N 1
ATOM 5281 C CA . ALA B 1 336 ? 168.075 95.163 35.820 1.00 56.97 336 ALA B CA 1
ATOM 5282 C C . ALA B 1 336 ? 169.347 94.513 36.349 1.00 57.62 336 ALA B C 1
ATOM 5283 O O . ALA B 1 336 ? 169.429 94.123 37.514 1.00 58.05 336 ALA B O 1
ATOM 5285 N N . LYS B 1 337 ? 170.334 94.400 35.469 1.00 61.72 337 LYS B N 1
ATOM 5286 C CA . LYS B 1 337 ? 171.658 93.919 35.824 1.00 63.46 337 LYS B CA 1
ATOM 5287 C C . LYS B 1 337 ? 172.636 95.086 35.893 1.00 62.24 337 LYS B C 1
ATOM 5288 O O . LYS B 1 337 ? 172.366 96.173 35.374 1.00 61.57 337 LYS B O 1
ATOM 5294 N N . GLY B 1 338 ? 173.776 94.846 36.528 1.00 60.71 338 GLY B N 1
ATOM 5295 C CA . GLY B 1 338 ? 174.794 95.863 36.701 1.00 60.99 338 GLY B CA 1
ATOM 5296 C C . GLY B 1 338 ? 175.654 95.529 37.901 1.00 64.32 338 GLY B C 1
ATOM 5297 O O . GLY B 1 338 ? 175.273 94.710 38.736 1.00 68.15 338 GLY B O 1
ATOM 5298 N N . VAL B 1 339 ? 176.822 96.155 37.987 1.00 64.37 339 VAL B N 1
ATOM 5299 C CA . VAL B 1 339 ? 177.733 95.910 39.097 1.00 65.67 339 VAL B CA 1
ATOM 5300 C C . VAL B 1 339 ? 178.074 97.216 39.805 1.00 66.94 339 VAL B C 1
ATOM 5301 O O . VAL B 1 339 ? 178.609 98.134 39.184 1.00 67.44 339 VAL B O 1
ATOM 5305 N N . PRO B 1 340 ? 177.759 97.315 41.108 1.00 66.99 340 PRO B N 1
ATOM 5306 C CA . PRO B 1 340 ? 177.092 96.342 41.985 1.00 67.12 340 PRO B CA 1
ATOM 5307 C C . PRO B 1 340 ? 175.592 96.222 41.687 1.00 65.54 340 PRO B C 1
ATOM 5308 O O . PRO B 1 340 ? 175.103 96.977 40.845 1.00 64.90 340 PRO B O 1
ATOM 5312 N N . PRO B 1 341 ? 174.883 95.277 42.342 1.00 64.03 341 PRO B N 1
ATOM 5313 C CA . PRO B 1 341 ? 173.431 95.144 42.164 1.00 64.05 341 PRO B CA 1
ATOM 5314 C C . PRO B 1 341 ? 172.680 96.469 42.263 1.00 64.45 341 PRO B C 1
ATOM 5315 O O . PRO B 1 341 ? 172.620 97.063 43.340 1.00 65.82 341 PRO B O 1
ATOM 5319 N N . PRO B 1 342 ? 172.111 96.929 41.139 1.00 63.99 342 PRO B N 1
ATOM 5320 C CA . PRO B 1 342 ? 171.392 98.205 41.098 1.00 62.41 342 PRO B CA 1
ATOM 5321 C C . PRO B 1 342 ? 170.070 98.148 41.852 1.00 62.61 342 PRO B C 1
ATOM 5322 O O . PRO B 1 342 ? 169.303 97.200 41.682 1.00 65.32 342 PRO B O 1
ATOM 5326 N N . SER B 1 343 ? 169.813 99.151 42.684 1.00 60.57 343 SER B N 1
ATOM 5327 C CA . SER B 1 343 ? 168.541 99.236 43.386 1.00 58.51 343 SER B CA 1
ATOM 5328 C C . SER B 1 343 ? 167.448 99.656 42.414 1.00 55.90 343 SER B C 1
ATOM 5329 O O . SER B 1 343 ? 167.722 100.286 41.390 1.00 55.64 343 SER B O 1
ATOM 5332 N N . ILE B 1 344 ? 166.210 99.301 42.739 1.00 56.93 344 ILE B N 1
ATOM 5333 C CA . ILE B 1 344 ? 165.071 99.627 41.893 1.00 53.11 344 ILE B CA 1
ATOM 5334 C C . ILE B 1 344 ? 164.106 100.558 42.617 1.00 51.74 344 ILE B C 1
ATOM 5335 O O . ILE B 1 344 ? 163.681 100.278 43.738 1.00 51.77 344 ILE B O 1
ATOM 5340 N N . THR B 1 345 ? 163.765 101.669 41.971 1.00 49.42 345 THR B N 1
ATOM 5341 C CA . THR B 1 345 ? 162.866 102.646 42.569 1.00 50.02 345 THR B CA 1
ATOM 5342 C C . THR B 1 345 ? 161.713 102.970 41.625 1.00 49.25 345 THR B C 1
ATOM 5343 O O . THR B 1 345 ? 161.927 103.255 40.446 1.00 49.24 345 THR B O 1
ATOM 5347 N N . TRP B 1 346 ? 160.493 102.929 42.151 1.00 51.45 346 TRP B N 1
ATOM 5348 C CA . TRP B 1 346 ? 159.302 103.152 41.339 1.00 48.93 346 TRP B CA 1
ATOM 5349 C C . TRP B 1 346 ? 158.705 104.545 41.526 1.00 49.21 346 TRP B C 1
ATOM 5350 O O . TRP B 1 346 ? 158.743 105.116 42.616 1.00 50.14 346 TRP B O 1
ATOM 5361 N N . TYR B 1 347 ? 158.149 105.075 40.442 1.00 50.12 347 TYR B N 1
ATOM 5362 C CA . TYR B 1 347 ? 157.497 106.377 40.437 1.00 48.90 347 TYR B CA 1
ATOM 5363 C C . TYR B 1 347 ? 156.115 106.277 39.802 1.00 48.51 347 TYR B C 1
ATOM 5364 O O . TYR B 1 347 ? 155.918 105.527 38.846 1.00 47.25 347 TYR B O 1
ATOM 5373 N N . LYS B 1 348 ? 155.160 107.032 40.335 1.00 47.17 348 LYS B N 1
ATOM 5374 C CA . LYS B 1 348 ? 153.852 107.162 39.705 1.00 49.91 348 LYS B CA 1
ATOM 5375 C C . LYS B 1 348 ? 153.588 108.636 39.423 1.00 50.97 348 LYS B C 1
ATOM 5376 O O . LYS B 1 348 ? 153.399 109.426 40.349 1.00 52.28 348 LYS B O 1
ATOM 5382 N N . ASP B 1 349 ? 153.577 108.990 38.140 1.00 48.68 349 ASP B N 1
ATOM 5383 C CA . ASP B 1 349 ? 153.443 110.377 37.704 1.00 50.64 349 ASP B CA 1
ATOM 5384 C C . ASP B 1 349 ? 154.486 111.269 38.374 1.00 51.01 349 ASP B C 1
ATOM 5385 O O . ASP B 1 349 ? 154.146 112.247 39.041 1.00 52.79 349 ASP B O 1
ATOM 5390 N N . ALA B 1 350 ? 155.755 110.904 38.196 1.00 49.59 350 ALA B N 1
ATOM 5391 C CA . ALA B 1 350 ? 156.897 111.664 38.709 1.00 48.68 350 ALA B CA 1
ATOM 5392 C C . ALA B 1 350 ? 156.862 111.845 40.225 1.00 50.29 350 ALA B C 1
ATOM 5393 O O . ALA B 1 350 ? 157.477 112.765 40.763 1.00 51.28 350 ALA B O 1
ATOM 5395 N N . ALA B 1 351 ? 156.143 110.961 40.908 1.00 49.79 351 ALA B N 1
ATOM 5396 C CA . ALA B 1 351 ? 156.085 110.980 42.363 1.00 50.16 351 ALA B CA 1
ATOM 5397 C C . ALA B 1 351 ? 156.430 109.601 42.907 1.00 50.96 351 ALA B C 1
ATOM 5398 O O . ALA B 1 351 ? 155.880 108.596 42.456 1.00 49.54 351 ALA B O 1
ATOM 5400 N N . LEU B 1 352 ? 157.350 109.563 43.867 1.00 51.86 352 LEU B N 1
ATOM 5401 C CA . LEU B 1 352 ? 157.825 108.310 44.448 1.00 53.54 352 LEU B CA 1
ATOM 5402 C C . LEU B 1 352 ? 156.669 107.457 44.956 1.00 56.21 352 LEU B C 1
ATOM 5403 O O . LEU B 1 352 ? 155.896 107.894 45.808 1.00 56.03 352 LEU B O 1
ATOM 5408 N N . VAL B 1 353 ? 156.557 106.241 44.430 1.00 54.81 353 VAL B N 1
ATOM 5409 C CA . VAL B 1 353 ? 155.498 105.326 44.837 1.00 61.46 353 VAL B CA 1
ATOM 5410 C C . VAL B 1 353 ? 155.608 104.982 46.318 1.00 69.12 353 VAL B C 1
ATOM 5411 O O . VAL B 1 353 ? 156.704 104.954 46.879 1.00 67.34 353 VAL B O 1
ATOM 5415 N N . GLU B 1 354 ? 154.467 104.722 46.947 1.00 71.41 354 GLU B N 1
ATOM 5416 C CA . GLU B 1 354 ? 154.434 104.384 48.366 1.00 78.31 354 GLU B CA 1
ATOM 5417 C C . GLU B 1 354 ? 154.438 102.873 48.576 1.00 83.40 354 GLU B C 1
ATOM 5418 O O . GLU B 1 354 ? 153.383 102.240 48.619 1.00 83.96 354 GLU B O 1
ATOM 5424 N N . VAL B 1 355 ? 155.600 102.255 48.723 1.00 78.29 355 VAL B N 1
ATOM 5425 C CA . VAL B 1 355 ? 155.650 100.789 48.765 1.00 82.71 355 VAL B CA 1
ATOM 5426 C C . VAL B 1 355 ? 155.563 100.180 50.147 1.00 84.43 355 VAL B C 1
ATOM 5427 O O . VAL B 1 355 ? 154.734 99.322 50.396 1.00 82.98 355 VAL B O 1
ATOM 5431 N N . GLY B 1 356 ? 156.445 100.600 51.037 1.00 84.78 356 GLY B N 1
ATOM 5432 C CA . GLY B 1 356 ? 156.383 100.153 52.410 1.00 85.79 356 GLY B CA 1
ATOM 5433 C C . GLY B 1 356 ? 155.238 100.874 53.069 1.00 89.53 356 GLY B C 1
ATOM 5434 O O . GLY B 1 356 ? 154.543 100.327 53.905 1.00 90.06 356 GLY B O 1
ATOM 5435 N N . LYS B 1 357 ? 155.042 102.116 52.660 1.00 30.00 357 LYS B N 1
ATOM 5436 C CA . LYS B 1 357 ? 154.021 102.950 53.239 1.00 30.00 357 LYS B CA 1
ATOM 5437 C C . LYS B 1 357 ? 152.676 102.302 53.052 1.00 30.00 357 LYS B C 1
ATOM 5438 O O . LYS B 1 357 ? 152.166 101.645 53.934 1.00 30.00 357 LYS B O 1
ATOM 5444 N N . LEU B 1 358 ? 152.103 102.481 51.876 1.00 89.08 358 LEU B N 1
ATOM 5445 C CA . LEU B 1 358 ? 150.873 101.819 51.546 1.00 88.17 358 LEU B CA 1
ATOM 5446 C C . LEU B 1 358 ? 151.196 100.365 51.441 1.00 86.66 358 LEU B C 1
ATOM 5447 O O . LEU B 1 358 ? 152.309 100.007 51.140 1.00 87.04 358 LEU B O 1
ATOM 5452 N N . THR B 1 359 ? 150.226 99.520 51.710 1.00 89.55 359 THR B N 1
ATOM 5453 C CA . THR B 1 359 ? 150.423 98.108 51.492 1.00 82.92 359 THR B CA 1
ATOM 5454 C C . THR B 1 359 ? 149.602 97.648 50.310 1.00 74.73 359 THR B C 1
ATOM 5455 O O . THR B 1 359 ? 149.612 96.491 49.967 1.00 75.48 359 THR B O 1
ATOM 5459 N N . ARG B 1 360 ? 148.929 98.585 49.666 1.00 76.81 360 ARG B N 1
ATOM 5460 C CA . ARG B 1 360 ? 148.375 98.399 48.350 1.00 70.49 360 ARG B CA 1
ATOM 5461 C C . ARG B 1 360 ? 149.506 98.187 47.352 1.00 67.42 360 ARG B C 1
ATOM 5462 O O . ARG B 1 360 ? 149.406 97.355 46.506 1.00 66.89 360 ARG B O 1
ATOM 5470 N N . PHE B 1 361 ? 150.589 98.942 47.470 1.00 70.67 361 PHE B N 1
ATOM 5471 C CA . PHE B 1 361 ? 151.688 98.905 46.514 1.00 66.59 361 PHE B CA 1
ATOM 5472 C C . PHE B 1 361 ? 152.857 98.111 47.030 1.00 66.02 361 PHE B C 1
ATOM 5473 O O . PHE B 1 361 ? 153.652 98.617 47.763 1.00 65.43 361 PHE B O 1
ATOM 5481 N N . LYS B 1 362 ? 152.990 96.871 46.607 1.00 61.84 362 LYS B N 1
ATOM 5482 C CA . LYS B 1 362 ? 154.070 96.027 47.065 1.00 59.74 362 LYS B CA 1
ATOM 5483 C C . LYS B 1 362 ? 155.183 95.862 46.059 1.00 57.14 362 LYS B C 1
ATOM 5484 O O . LYS B 1 362 ? 154.983 95.314 45.015 1.00 56.98 362 LYS B O 1
ATOM 5490 N N . GLN B 1 363 ? 156.366 96.315 46.407 1.00 55.85 363 GLN B N 1
ATOM 5491 C CA . GLN B 1 363 ? 157.534 96.174 45.539 1.00 54.41 363 GLN B CA 1
ATOM 5492 C C . GLN B 1 363 ? 158.255 94.855 45.802 1.00 55.59 363 GLN B C 1
ATOM 5493 O O . GLN B 1 363 ? 158.633 94.561 46.936 1.00 58.34 363 GLN B O 1
ATOM 5499 N N . ARG B 1 364 ? 158.445 94.066 44.750 1.00 52.27 364 ARG B N 1
ATOM 5500 C CA . ARG B 1 364 ? 159.075 92.758 44.883 1.00 55.57 364 ARG B CA 1
ATOM 5501 C C . ARG B 1 364 ? 160.597 92.864 44.923 1.00 58.11 364 ARG B C 1
ATOM 5502 O O . ARG B 1 364 ? 161.173 93.865 44.495 1.00 59.78 364 ARG B O 1
ATOM 5510 N N . SER B 1 365 ? 161.236 91.815 45.434 1.00 56.65 365 SER B N 1
ATOM 5511 C CA . SER B 1 365 ? 162.680 91.803 45.651 1.00 57.97 365 SER B CA 1
ATOM 5512 C C . SER B 1 365 ? 163.482 91.957 44.361 1.00 58.44 365 SER B C 1
ATOM 5513 O O . SER B 1 365 ? 164.493 92.657 44.336 1.00 58.38 365 SER B O 1
ATOM 5516 N N . ASP B 1 366 ? 163.033 91.306 43.291 1.00 59.99 366 ASP B N 1
ATOM 5517 C CA . ASP B 1 366 ? 163.749 91.368 42.020 1.00 59.34 366 ASP B CA 1
ATOM 5518 C C . ASP B 1 366 ? 163.599 92.733 41.350 1.00 55.22 366 ASP B C 1
ATOM 5519 O O . ASP B 1 366 ? 164.334 93.056 40.417 1.00 53.59 366 ASP B O 1
ATOM 5524 N N . GLY B 1 367 ? 162.646 93.528 41.827 1.00 56.17 367 GLY B N 1
ATOM 5525 C CA . GLY B 1 367 ? 162.468 94.880 41.328 1.00 56.07 367 GLY B CA 1
ATOM 5526 C C . GLY B 1 367 ? 161.053 95.216 40.893 1.00 56.29 367 GLY B C 1
ATOM 5527 O O . GLY B 1 367 ? 160.649 96.379 40.928 1.00 56.19 367 GLY B O 1
ATOM 5528 N N . GLY B 1 368 ? 160.301 94.199 40.485 1.00 58.46 368 GLY B N 1
ATOM 5529 C CA . GLY B 1 368 ? 158.950 94.393 39.984 1.00 55.37 368 GLY B CA 1
ATOM 5530 C C . GLY B 1 368 ? 157.984 94.955 41.010 1.00 53.44 368 GLY B C 1
ATOM 5531 O O . GLY B 1 368 ? 158.205 94.837 42.215 1.00 53.40 368 GLY B O 1
ATOM 5532 N N . LEU B 1 369 ? 156.905 95.565 40.527 1.00 56.25 369 LEU B N 1
ATOM 5533 C CA . LEU B 1 369 ? 155.912 96.183 41.402 1.00 53.55 369 LEU B CA 1
ATOM 5534 C C . LEU B 1 369 ? 154.541 95.537 41.238 1.00 53.32 369 LEU B C 1
ATOM 5535 O O . LEU B 1 369 ? 154.110 95.262 40.125 1.00 54.92 369 LEU B O 1
ATOM 5540 N N . GLN B 1 370 ? 153.856 95.300 42.350 1.00 49.15 370 GLN B N 1
ATOM 5541 C CA . GLN B 1 370 ? 152.517 94.727 42.316 1.00 53.36 370 GLN B CA 1
ATOM 5542 C C . GLN B 1 370 ? 151.501 95.684 42.929 1.00 56.69 370 GLN B C 1
ATOM 5543 O O . GLN B 1 370 ? 151.601 96.043 44.109 1.00 59.78 370 GLN B O 1
ATOM 5549 N N . ILE B 1 371 ? 150.526 96.094 42.121 1.00 56.41 371 ILE B N 1
ATOM 5550 C CA . ILE B 1 371 ? 149.471 96.989 42.586 1.00 56.01 371 ILE B CA 1
ATOM 5551 C C . ILE B 1 371 ? 148.145 96.242 42.691 1.00 56.23 371 ILE B C 1
ATOM 5552 O O . ILE B 1 371 ? 147.599 95.797 41.684 1.00 55.34 371 ILE B O 1
ATOM 5557 N N . SER B 1 372 ? 147.628 96.110 43.909 1.00 57.79 372 SER B N 1
ATOM 5558 C CA . SER B 1 372 ? 146.401 95.349 44.131 1.00 60.97 372 SER B CA 1
ATOM 5559 C C . SER B 1 372 ? 145.216 96.248 44.459 1.00 62.87 372 SER B C 1
ATOM 5560 O O . SER B 1 372 ? 145.392 97.371 44.930 1.00 64.18 372 SER B O 1
ATOM 5563 N N . GLY B 1 373 ? 144.012 95.735 44.216 1.00 60.78 373 GLY B N 1
ATOM 5564 C CA . GLY B 1 373 ? 142.792 96.499 44.410 1.00 60.47 373 GLY B CA 1
ATOM 5565 C C . GLY B 1 373 ? 142.883 97.830 43.694 1.00 61.62 373 GLY B C 1
ATOM 5566 O O . GLY B 1 373 ? 142.924 98.876 44.329 1.00 64.32 373 GLY B O 1
ATOM 5567 N N . LEU B 1 374 ? 142.934 97.783 42.369 1.00 63.22 374 LEU B N 1
ATOM 5568 C CA . LEU B 1 374 ? 143.186 98.970 41.560 1.00 62.94 374 LEU B CA 1
ATOM 5569 C C . LEU B 1 374 ? 142.127 100.056 41.736 1.00 66.28 374 LEU B C 1
ATOM 5570 O O . LEU B 1 374 ? 140.977 99.776 42.058 1.00 68.08 374 LEU B O 1
ATOM 5575 N N . LEU B 1 375 ? 142.543 101.302 41.541 1.00 65.75 375 LEU B N 1
ATOM 5576 C CA . LEU B 1 375 ? 141.642 102.450 41.557 1.00 67.15 375 LEU B CA 1
ATOM 5577 C C . LEU B 1 375 ? 141.732 103.165 40.209 1.00 68.10 375 LEU B C 1
ATOM 5578 O O . LEU B 1 375 ? 142.730 103.024 39.499 1.00 65.92 375 LEU B O 1
ATOM 5583 N N . PRO B 1 376 ? 140.691 103.931 39.842 1.00 64.71 376 PRO B N 1
ATOM 5584 C CA . PRO B 1 376 ? 140.804 104.798 38.662 1.00 66.66 376 PRO B CA 1
ATOM 5585 C C . PRO B 1 376 ? 141.948 105.799 38.816 1.00 67.08 376 PRO B C 1
ATOM 5586 O O . PRO B 1 376 ? 142.524 106.245 37.821 1.00 66.68 376 PRO B O 1
ATOM 5590 N N . ASP B 1 377 ? 142.262 106.140 40.064 1.00 68.83 377 ASP B N 1
ATOM 5591 C CA . ASP B 1 377 ? 143.406 106.983 40.393 1.00 68.70 377 ASP B CA 1
ATOM 5592 C C . ASP B 1 377 ? 144.707 106.428 39.818 1.00 64.68 377 ASP B C 1
ATOM 5593 O O . ASP B 1 377 ? 145.559 107.178 39.342 1.00 63.83 377 ASP B O 1
ATOM 5598 N N . ASP B 1 378 ? 144.846 105.106 39.865 1.00 63.98 378 ASP B N 1
ATOM 5599 C CA . ASP B 1 378 ? 146.095 104.438 39.507 1.00 60.81 378 ASP B CA 1
ATOM 5600 C C . ASP B 1 378 ? 146.431 104.537 38.020 1.00 59.70 378 ASP B C 1
ATOM 5601 O O . ASP B 1 378 ? 147.544 104.206 37.610 1.00 59.25 378 ASP B O 1
ATOM 5606 N N . THR B 1 379 ? 145.470 104.981 37.217 1.00 62.11 379 THR B N 1
ATOM 5607 C CA . THR B 1 379 ? 145.717 105.216 35.799 1.00 59.67 379 THR B CA 1
ATOM 5608 C C . THR B 1 379 ? 146.754 106.320 35.639 1.00 58.29 379 THR B C 1
ATOM 5609 O O . THR B 1 379 ? 146.650 107.371 36.270 1.00 58.93 379 THR B O 1
ATOM 5613 N N . GLY B 1 380 ? 147.760 106.078 34.805 1.00 57.47 380 GLY B N 1
ATOM 5614 C CA . GLY B 1 380 ? 148.806 107.061 34.591 1.00 54.67 380 GLY B CA 1
ATOM 5615 C C . GLY B 1 380 ? 150.152 106.440 34.278 1.00 54.93 380 GLY B C 1
ATOM 5616 O O . GLY B 1 380 ? 150.248 105.241 34.021 1.00 57.42 380 GLY B O 1
ATOM 5617 N N . MET B 1 381 ? 151.196 107.261 34.306 1.00 52.60 381 MET B N 1
ATOM 5618 C CA . MET B 1 381 ? 152.537 106.807 33.956 1.00 50.27 381 MET B CA 1
ATOM 5619 C C . MET B 1 381 ? 153.285 106.222 35.150 1.00 50.20 381 MET B C 1
ATOM 5620 O O . MET B 1 381 ? 153.393 106.852 36.202 1.00 52.87 381 MET B O 1
ATOM 5625 N N . LEU B 1 382 ? 153.795 105.008 34.973 1.00 49.88 382 LEU B N 1
ATOM 5626 C CA . LEU B 1 382 ? 154.649 104.363 35.961 1.00 49.30 382 LEU B CA 1
ATOM 5627 C C . LEU B 1 382 ? 156.083 104.312 35.453 1.00 49.55 382 LEU B C 1
ATOM 5628 O O . LEU B 1 382 ? 156.325 103.973 34.294 1.00 50.30 382 LEU B O 1
ATOM 5633 N N . GLN B 1 383 ? 157.033 104.649 36.318 1.00 48.66 383 GLN B N 1
ATOM 5634 C CA . GLN B 1 383 ? 158.437 104.625 35.936 1.00 46.08 383 GLN B CA 1
ATOM 5635 C C . GLN B 1 383 ? 159.272 103.756 36.865 1.00 45.55 383 GLN B C 1
ATOM 5636 O O . GLN B 1 383 ? 159.037 103.698 38.069 1.00 46.29 383 GLN B O 1
ATOM 5642 N N . CYS B 1 384 ? 160.252 103.080 36.280 1.00 44.64 384 CYS B N 1
ATOM 5643 C CA . CYS B 1 384 ? 161.168 102.232 37.018 1.00 45.14 384 CYS B CA 1
ATOM 5644 C C . CYS B 1 384 ? 162.600 102.695 36.792 1.00 45.84 384 CYS B C 1
ATOM 5645 O O . CYS B 1 384 ? 163.065 102.788 35.648 1.00 45.31 384 CYS B O 1
ATOM 5648 N N . PHE B 1 385 ? 163.283 102.996 37.891 1.00 46.02 385 PHE B N 1
ATOM 5649 C CA . PHE B 1 385 ? 164.665 103.453 37.848 1.00 49.25 385 PHE B CA 1
ATOM 5650 C C . PHE B 1 385 ? 165.611 102.437 38.477 1.00 50.95 385 PHE B C 1
ATOM 5651 O O . PHE B 1 385 ? 165.433 102.028 39.624 1.00 52.18 385 PHE B O 1
ATOM 5659 N N . ALA B 1 386 ? 166.611 102.030 37.704 1.00 52.19 386 ALA B N 1
ATOM 5660 C CA . ALA B 1 386 ? 167.682 101.174 38.190 1.00 54.04 386 ALA B CA 1
ATOM 5661 C C . ALA B 1 386 ? 168.909 102.028 38.474 1.00 55.42 386 ALA B C 1
ATOM 5662 O O . ALA B 1 386 ? 169.413 102.713 37.583 1.00 54.19 386 ALA B O 1
ATOM 5664 N N . HIS B 1 387 ? 169.389 101.993 39.712 1.00 55.82 387 HIS B N 1
ATOM 5665 C CA . HIS B 1 387 ? 170.469 102.887 40.113 1.00 58.00 387 HIS B CA 1
ATOM 5666 C C . HIS B 1 387 ? 171.630 102.183 40.801 1.00 58.31 387 HIS B C 1
ATOM 5667 O O . HIS B 1 387 ? 171.429 101.349 41.683 1.00 60.33 387 HIS B O 1
ATOM 5674 N N . ASN B 1 388 ? 172.846 102.533 40.393 1.00 61.46 388 ASN B N 1
ATOM 5675 C CA . ASN B 1 388 ? 174.030 102.208 41.181 1.00 62.24 388 ASN B CA 1
ATOM 5676 C C . ASN B 1 388 ? 175.079 103.306 41.038 1.00 62.79 388 ASN B C 1
ATOM 5677 O O . ASN B 1 388 ? 174.865 104.290 40.326 1.00 61.75 388 ASN B O 1
ATOM 5682 N N . ALA B 1 389 ? 176.216 103.127 41.703 1.00 60.55 389 ALA B N 1
ATOM 5683 C CA . ALA B 1 389 ? 177.253 104.154 41.759 1.00 61.05 389 ALA B CA 1
ATOM 5684 C C . ALA B 1 389 ? 177.828 104.508 40.387 1.00 60.70 389 ALA B C 1
ATOM 5685 O O . ALA B 1 389 ? 178.501 105.528 40.237 1.00 61.79 389 ALA B O 1
ATOM 5687 N N . ALA B 1 390 ? 177.558 103.671 39.389 1.00 61.61 390 ALA B N 1
ATOM 5688 C CA . ALA B 1 390 ? 178.080 103.894 38.046 1.00 59.92 390 ALA B CA 1
ATOM 5689 C C . ALA B 1 390 ? 177.058 104.564 37.134 1.00 61.02 390 ALA B C 1
ATOM 5690 O O . ALA B 1 390 ? 177.388 104.966 36.018 1.00 63.04 390 ALA B O 1
ATOM 5692 N N . GLY B 1 391 ? 175.806 104.666 37.562 1.00 55.73 391 GLY B N 1
ATOM 5693 C CA . GLY B 1 391 ? 174.793 105.289 36.724 1.00 55.62 391 GLY B CA 1
ATOM 5694 C C . GLY B 1 391 ? 173.338 104.973 36.988 1.00 57.86 391 GLY B C 1
ATOM 5695 O O . GLY B 1 391 ? 173.011 104.368 37.963 1.00 60.89 391 GLY B O 1
ATOM 5696 N N . GLU B 1 392 ? 172.455 105.394 36.108 1.00 52.22 392 GLU B N 1
ATOM 5697 C CA . GLU B 1 392 ? 171.034 105.230 36.323 1.00 52.73 392 GLU B CA 1
ATOM 5698 C C . GLU B 1 392 ? 170.374 104.928 35.002 1.00 55.90 392 GLU B C 1
ATOM 5699 O O . GLU B 1 392 ? 170.754 105.460 33.994 1.00 54.54 392 GLU B O 1
ATOM 5705 N N . ALA B 1 393 ? 169.377 104.066 35.006 1.00 45.09 393 ALA B N 1
ATOM 5706 C CA . ALA B 1 393 ? 168.619 103.814 33.814 1.00 50.66 393 ALA B CA 1
ATOM 5707 C C . ALA B 1 393 ? 167.147 103.788 34.144 1.00 53.54 393 ALA B C 1
ATOM 5708 O O . ALA B 1 393 ? 166.793 103.639 35.274 1.00 53.24 393 ALA B O 1
ATOM 5710 N N . GLN B 1 394 ? 166.293 103.958 33.155 1.00 30.00 394 GLN B N 1
ATOM 5711 C CA . GLN B 1 394 ? 164.877 104.076 33.408 1.00 30.00 394 GLN B CA 1
ATOM 5712 C C . GLN B 1 394 ? 164.027 103.506 32.322 1.00 30.00 394 GLN B C 1
ATOM 5713 O O . GLN B 1 394 ? 164.434 103.430 31.201 1.00 30.00 394 GLN B O 1
ATOM 5719 N N . THR B 1 395 ? 162.810 103.158 32.669 1.00 66.98 395 THR B N 1
ATOM 5720 C CA . THR B 1 395 ? 161.843 102.704 31.709 1.00 55.20 395 THR B CA 1
ATOM 5721 C C . THR B 1 395 ? 160.447 102.997 32.204 1.00 49.11 395 THR B C 1
ATOM 5722 O O . THR B 1 395 ? 160.171 102.903 33.356 1.00 47.41 395 THR B O 1
ATOM 5726 N N . SER B 1 396 ? 159.569 103.368 31.302 1.00 53.38 396 SER B N 1
ATOM 5727 C CA . SER B 1 396 ? 158.253 103.829 31.673 1.00 52.17 396 SER B CA 1
ATOM 5728 C C . SER B 1 396 ? 157.171 103.013 31.038 1.00 52.09 396 SER B C 1
ATOM 5729 O O . SER B 1 396 ? 157.430 102.271 30.138 1.00 51.08 396 SER B O 1
ATOM 5732 N N . THR B 1 397 ? 155.952 103.158 31.530 1.00 54.41 397 THR B N 1
ATOM 5733 C CA . THR B 1 397 ? 154.807 102.448 30.974 1.00 56.02 397 THR B CA 1
ATOM 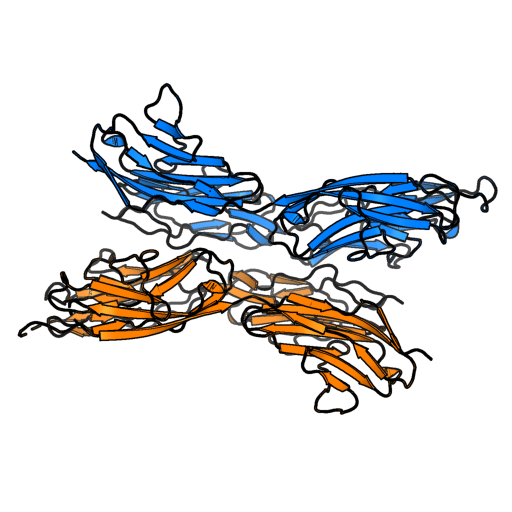5734 C C . THR B 1 397 ? 153.517 103.172 31.340 1.00 56.49 397 THR B C 1
ATOM 5735 O O . THR B 1 397 ? 153.420 103.771 32.407 1.00 57.63 397 THR B O 1
ATOM 5739 N N . TYR B 1 398 ? 152.531 103.133 30.452 1.00 55.79 398 TYR B N 1
ATOM 5740 C CA . TYR B 1 398 ? 151.246 103.752 30.751 1.00 55.60 398 TYR B CA 1
ATOM 5741 C C . TYR B 1 398 ? 150.242 102.721 31.246 1.00 54.40 398 TYR B C 1
ATOM 5742 O O . TYR B 1 398 ? 149.754 101.897 30.475 1.00 56.85 398 TYR B O 1
ATOM 5751 N N . LEU B 1 399 ? 149.935 102.774 32.537 1.00 54.18 399 LEU B N 1
ATOM 5752 C CA . LEU B 1 399 ? 148.945 101.879 33.118 1.00 55.40 399 LEU B CA 1
ATOM 5753 C C . LEU B 1 399 ? 147.541 102.453 32.961 1.00 58.70 399 LEU B C 1
ATOM 5754 O O . LEU B 1 399 ? 147.273 103.587 33.365 1.00 60.73 399 LEU B O 1
ATOM 5759 N N . ALA B 1 400 ? 146.653 101.662 32.369 1.00 53.47 400 ALA B N 1
ATOM 5760 C CA . ALA B 1 400 ? 145.272 102.078 32.156 1.00 57.05 400 ALA B CA 1
ATOM 5761 C C . ALA B 1 400 ? 144.303 101.164 32.897 1.00 58.61 400 ALA B C 1
ATOM 5762 O O . ALA B 1 400 ? 144.038 100.043 32.464 1.00 57.87 400 ALA B O 1
ATOM 5764 N N . VAL B 1 401 ? 143.760 101.647 33.989 1.00 62.14 401 VAL B N 1
ATOM 5765 C CA . VAL B 1 401 ? 142.771 100.901 34.720 1.00 63.91 401 VAL B CA 1
ATOM 5766 C C . VAL B 1 401 ? 141.423 100.946 34.034 1.00 64.06 401 VAL B C 1
ATOM 5767 O O . VAL B 1 401 ? 140.853 101.984 33.845 1.00 63.75 401 VAL B O 1
ATOM 5771 N N . THR B 1 402 ? 140.929 99.789 33.663 1.00 65.40 402 THR B N 1
ATOM 5772 C CA . THR B 1 402 ? 139.765 99.700 32.830 1.00 66.54 402 THR B CA 1
ATOM 5773 C C . THR B 1 402 ? 138.541 99.450 33.649 1.00 67.47 402 THR B C 1
ATOM 5774 O O . THR B 1 402 ? 138.635 98.957 34.743 1.00 68.68 402 THR B O 1
ATOM 5778 N N . SER B 1 403 ? 137.393 99.791 33.084 1.00 69.43 403 SER B N 1
ATOM 5779 C CA . SER B 1 403 ? 136.097 99.590 33.709 1.00 71.69 403 SER B CA 1
ATOM 5780 C C . SER B 1 403 ? 136.022 98.297 34.514 1.00 72.39 403 SER B C 1
ATOM 5781 O O . SER B 1 403 ? 134.941 97.770 34.740 1.00 73.70 403 SER B O 1
#

Nearest PDB structures (foldseek):
  5xx0-assembly1_A  TM=1.003E+00  e=2.417E-80  Mus musculus
  5k70-assembly1_A  TM=9.666E-01  e=2.850E-71  Mus musculus
  5k6z-assembly1_B  TM=9.650E-01  e=1.458E-62  Mus musculus
  5k6u-assembly1_A  TM=9.595E-01  e=1.744E-56  Mus musculus
  5k6w-assembly1_B  TM=9.440E-01  e=1.204E-55  Mus musculus

Sequence (741 aa):
DVPPYFKTEPVRTQVHLEGNRLVLTCMAEGSWPLEFKWLHNNRELTRFSLEYRYMITSLDRTHAGFYRCIVRNRMGALLQRQTEVQVAYMGSFEEGEKRQSVNHGEAAVIRAPRISSFPRPQVTWFRDGRKIPPSSRIAITLENTLVILSTVAPDAGRYYVQAVNDKNGDNKTSQPITLAVENVGGPADPIAPTIIIPPKNTSVVAGTSEVTMECVANARPLIKLHIVWKKDGAPLSSGISDYNRRLTIANPTVSDAGYYECEAMLRSSSVAPVTRGAYLSVLEPPQFVREPERHITAEMEKVVDIPCRAKGVPPPSITWYKDAALVEVGKLTRFKQRSDGGLQISGLLPDDTGMLQCFAHNAAGEAQTSTYLAVTSDVPPYFKTEPVRTQVHLEGNRLVLTCMAEGSWPLEFKWLHNNRELTRFSLEYRYMITSLDRTHAGFYRCIVRNRMGALLQRQTEVQVAYMGSFEEGEKRQSVNHGEAAVIRAPRISSFPRPQVTWFRDGRKIPPSSRIAITLENTLVILSTVAPDAGRYYVQAVNDKNGDNKTSQPITLAVDPIAPTIIIPPKNTSVVAGTSEVTMECVANARPLIKLHIVWKKDGAPLSSGISDYNRRLTIANPTVSDAGYYECEAMLPVTRGAYLSVLEPPQFVREPERHITAEMEKVVDIPCRAKGVPPPSITWYKDAALVEVGKLTRFKQRSDGGLQISGLLPDDTGMLQCFAHNAAGEAQTSTYLAVTS

Organism: Mus musculus (NCBI:txid10090)